Protein AF-A0A2V8Z8Z1-F1 (afdb_monomer)

Mean predicted aligned error: 10.75 Å

pLDDT: mean 76.63, std 22.22, range [25.36, 98.69]

Nearest PDB structures (foldseek):
  9azo-assembly2_C  TM=6.965E-01  e=1.828E-10  unclassified
  4nhe-assembly2_C  TM=6.626E-01  e=6.301E-11  Streptococcus pneumoniae TIGR4
  4iq0-assembly1_C  TM=6.859E-01  e=1.306E-10  Streptococcus pneumoniae
  7cgr-assembly1_A  TM=6.997E-01  e=1.039E-09  Azospirillum brasilense
  6njn-assembly1_A  TM=4.725E-01  e=3.851E-01  Rattus norvegicus

Secondary structure (DSSP, 8-state):
------TTS--------------PEEEEEEEESTTSHHHHHHHHHHHHHHHHHHHTTEEEEEEEEE-S-HHHHHHHHHHHHHHSSS--S-EE-HHHHHHHHHHHHHTTGGGEEEEEEE-S-HHHHHHHHHHHHHHHTTSSEEEEEPSPS-SSHHHHHHHHHH-TT--EEE--GGGG-HHHHHHHHHHHHTTEEEEEEEEEEE-SHHHHHHHHS-PPPPTTHHHHHHHHHHHHHHHHHH-GGGEEEEEEEEEEEEE----GGGTTTT-------SSS-----------SSS-PPEEEEEEEEEEEEGGGEEEEEEEEEESSS----HHHHHHHHHHHHTT--HHHHEEEPPPEEPTTS--EE--EEEEEEEEEEEETTEEEEEEEE---SSTTS-EEEEEETTEEEE-----S--SS-TTSHHHHHHHHHHHHHHHHHTSS--TTTBHHHHHHHHHHHHHHHHHHHHTS-TTTHHHHHHHHHHHS--

Structure (mmCIF, N/CA/C/O backbone):
data_AF-A0A2V8Z8Z1-F1
#
_entry.id   AF-A0A2V8Z8Z1-F1
#
loop_
_atom_site.group_PDB
_atom_site.id
_atom_site.type_symbol
_atom_site.label_atom_id
_atom_site.label_alt_id
_atom_site.label_comp_id
_atom_site.label_asym_id
_atom_site.label_entity_id
_atom_site.label_seq_id
_atom_site.pdbx_PDB_ins_code
_atom_site.Cartn_x
_atom_site.Cartn_y
_atom_site.Cartn_z
_atom_site.occupancy
_atom_site.B_iso_or_equiv
_atom_site.auth_seq_id
_atom_site.auth_comp_id
_atom_site.auth_asym_id
_atom_site.auth_atom_id
_atom_site.pdbx_PDB_model_num
ATOM 1 N N . MET A 1 1 ? -47.410 7.243 -4.996 1.00 36.12 1 MET A N 1
ATOM 2 C CA . MET A 1 1 ? -47.713 6.120 -5.907 1.00 36.12 1 MET A CA 1
ATOM 3 C C . MET A 1 1 ? -46.413 5.394 -6.164 1.00 36.12 1 MET A C 1
ATOM 5 O O . MET A 1 1 ? -45.462 6.012 -6.621 1.00 36.12 1 MET A O 1
ATOM 9 N N . HIS A 1 2 ? -46.361 4.146 -5.714 1.00 28.27 2 HIS A N 1
ATOM 10 C CA . HIS A 1 2 ? -45.191 3.283 -5.744 1.00 28.27 2 HIS A CA 1
ATOM 11 C C . HIS A 1 2 ? -44.839 2.864 -7.174 1.00 28.27 2 HIS A C 1
ATOM 13 O O . HIS A 1 2 ? -45.724 2.498 -7.940 1.00 28.27 2 HIS A O 1
ATOM 19 N N . SER A 1 3 ? -43.545 2.847 -7.483 1.00 28.98 3 SER A N 1
ATOM 20 C CA . SER A 1 3 ? -42.974 1.985 -8.515 1.00 28.98 3 SER A CA 1
ATOM 21 C C . SER A 1 3 ? -41.745 1.326 -7.908 1.00 28.98 3 SER A C 1
ATOM 23 O O . SER A 1 3 ? -40.703 1.954 -7.735 1.00 28.98 3 SER A O 1
ATOM 25 N N . CYS A 1 4 ? -41.935 0.077 -7.502 1.00 27.28 4 CYS A N 1
ATOM 26 C CA . CYS A 1 4 ? -40.935 -0.827 -6.967 1.00 27.28 4 CYS A CA 1
ATOM 27 C C . CYS A 1 4 ? -39.935 -1.207 -8.068 1.00 27.28 4 CYS A C 1
ATOM 29 O O . CYS A 1 4 ? -40.351 -1.728 -9.098 1.00 27.28 4 CYS A O 1
ATOM 31 N N . TYR A 1 5 ? -38.639 -1.010 -7.832 1.00 26.33 5 TYR A N 1
ATOM 32 C CA . TYR A 1 5 ? -37.604 -1.764 -8.540 1.00 26.33 5 TYR A CA 1
ATOM 33 C C . TYR A 1 5 ? -37.123 -2.876 -7.607 1.00 26.33 5 TYR A C 1
ATOM 35 O O . TYR A 1 5 ? -36.640 -2.616 -6.506 1.00 26.33 5 TYR A O 1
ATOM 43 N N . SER A 1 6 ? -37.373 -4.114 -8.030 1.00 26.05 6 SER A N 1
ATOM 44 C CA . SER A 1 6 ? -36.968 -5.351 -7.361 1.00 26.05 6 SER A CA 1
ATOM 45 C C . SER A 1 6 ? -35.505 -5.672 -7.711 1.00 26.05 6 SER A C 1
ATOM 47 O O . SER A 1 6 ? -35.147 -5.530 -8.879 1.00 26.05 6 SER A O 1
ATOM 49 N N . PRO A 1 7 ? -34.660 -6.150 -6.776 1.00 30.28 7 PRO A N 1
ATOM 50 C CA . PRO A 1 7 ? -33.254 -6.487 -7.044 1.00 30.28 7 PRO A CA 1
ATOM 51 C C . PRO A 1 7 ? -33.026 -7.828 -7.781 1.00 30.28 7 PRO A C 1
ATOM 53 O O . PRO A 1 7 ? -31.954 -8.412 -7.662 1.00 30.28 7 PRO A O 1
ATOM 56 N N . ALA A 1 8 ? -34.011 -8.355 -8.515 1.00 28.42 8 ALA A N 1
ATOM 57 C CA . ALA A 1 8 ? -33.984 -9.730 -9.033 1.00 28.42 8 ALA A CA 1
ATOM 58 C C . ALA A 1 8 ? -33.529 -9.893 -10.501 1.00 28.42 8 ALA A C 1
ATOM 60 O O . ALA A 1 8 ? -33.465 -11.021 -10.980 1.00 28.42 8 ALA A O 1
ATOM 61 N N . ASP A 1 9 ? -33.160 -8.821 -11.210 1.00 27.83 9 ASP A N 1
ATOM 62 C CA . ASP A 1 9 ? -32.893 -8.879 -12.662 1.00 27.83 9 ASP A CA 1
ATOM 63 C C . ASP A 1 9 ? -31.411 -9.039 -13.058 1.00 27.83 9 ASP A C 1
ATOM 65 O O . ASP A 1 9 ? -31.034 -8.784 -14.201 1.00 27.83 9 ASP A O 1
ATOM 69 N N . VAL A 1 10 ? -30.542 -9.502 -12.153 1.00 32.69 10 VAL A N 1
ATOM 70 C CA . VAL A 1 10 ? -29.138 -9.803 -12.494 1.00 32.69 10 VAL A CA 1
ATOM 71 C C . VAL A 1 10 ? -28.729 -11.170 -11.953 1.00 32.69 10 VAL A C 1
ATOM 73 O O . VAL A 1 10 ? -27.884 -11.266 -11.073 1.00 32.69 10 VAL A O 1
ATOM 76 N N . MET A 1 11 ? -29.311 -12.251 -12.482 1.00 26.80 11 MET A N 1
ATOM 77 C CA . MET A 1 11 ? -28.693 -13.579 -12.407 1.00 26.80 11 MET A CA 1
ATOM 78 C C . MET A 1 11 ? -29.051 -14.476 -13.600 1.00 26.80 11 MET A C 1
ATOM 80 O O . MET A 1 11 ? -30.209 -14.634 -13.962 1.00 26.80 11 MET A O 1
ATOM 84 N N . CYS A 1 12 ? -28.002 -15.132 -14.106 1.00 26.20 12 CYS A N 1
ATOM 85 C CA . CYS A 1 12 ? -27.968 -16.288 -15.008 1.00 26.20 12 CYS A CA 1
ATOM 86 C C . CYS A 1 12 ? -28.222 -16.068 -16.512 1.00 26.20 12 CYS A C 1
ATOM 88 O O . CYS A 1 12 ? -29.336 -16.170 -17.006 1.00 26.20 12 CYS A O 1
ATOM 90 N N . ASN A 1 13 ? -27.116 -15.977 -17.260 1.00 25.36 13 ASN A N 1
ATOM 91 C CA . ASN A 1 13 ? -26.971 -16.663 -18.548 1.00 25.36 13 ASN A CA 1
ATOM 92 C C . ASN A 1 13 ? -25.556 -17.269 -18.647 1.00 25.36 13 ASN A C 1
ATOM 94 O O . ASN A 1 13 ? -24.663 -16.732 -19.295 1.00 25.36 13 ASN A O 1
ATOM 98 N N . PHE A 1 14 ? -25.351 -18.403 -17.969 1.00 38.47 14 PHE A N 1
ATOM 99 C CA . PHE A 1 14 ? -24.276 -19.352 -18.269 1.00 38.47 14 PHE A CA 1
ATOM 100 C C . PHE A 1 14 ? -24.837 -20.410 -19.222 1.00 38.47 14 PHE A C 1
ATOM 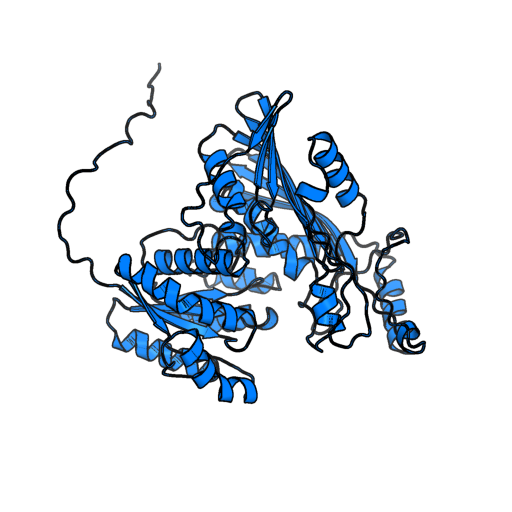102 O O . PHE A 1 14 ? -25.363 -21.418 -18.764 1.00 38.47 14 PHE A O 1
ATOM 109 N N . ALA A 1 15 ? -24.762 -20.176 -20.532 1.00 33.31 15 ALA A N 1
ATOM 110 C CA . ALA A 1 15 ? -24.847 -21.230 -21.549 1.00 33.31 15 ALA A CA 1
ATOM 111 C C . ALA A 1 15 ? -24.593 -20.655 -22.949 1.00 33.31 15 ALA A C 1
ATOM 113 O O . ALA A 1 15 ? -25.525 -20.252 -23.632 1.00 33.31 15 ALA A O 1
ATOM 114 N N . SER A 1 16 ? -23.318 -20.635 -23.344 1.00 29.80 16 SER A N 1
ATOM 115 C CA . SER A 1 16 ? -22.788 -20.937 -24.686 1.00 29.80 16 SER A CA 1
ATOM 116 C C . SER A 1 16 ? -21.466 -20.188 -24.839 1.00 29.80 16 SER A C 1
ATOM 118 O O . SER A 1 16 ? -21.467 -19.003 -25.157 1.00 29.80 16 SER A O 1
ATOM 120 N N . LEU A 1 17 ? -20.342 -20.861 -24.583 1.00 33.56 17 LEU A N 1
ATOM 121 C CA . LEU A 1 17 ? -19.024 -20.390 -25.013 1.00 33.56 17 LEU A CA 1
ATOM 122 C C . LEU A 1 17 ? -18.998 -20.421 -26.547 1.00 33.56 17 LEU A C 1
ATOM 124 O O . LEU A 1 17 ? -19.041 -21.517 -27.113 1.00 33.56 17 LEU A O 1
ATOM 128 N N . PRO A 1 18 ? -18.915 -19.280 -27.249 1.00 33.47 18 PRO A N 1
ATOM 129 C CA . PRO A 1 18 ? -18.488 -19.299 -28.630 1.00 33.47 18 PRO A CA 1
ATOM 130 C C . PRO A 1 18 ? -16.976 -19.524 -28.615 1.00 33.47 18 PRO A C 1
ATOM 132 O O . PRO A 1 18 ? -16.237 -18.804 -27.945 1.00 33.47 18 PRO A O 1
ATOM 135 N N . SER A 1 19 ? -16.509 -20.512 -29.374 1.00 39.84 19 SER A N 1
ATOM 136 C CA . SER A 1 19 ? -15.102 -20.680 -29.721 1.00 39.84 19 SER A CA 1
ATOM 137 C C . SER A 1 19 ? -14.636 -19.495 -30.578 1.00 39.84 19 SER A C 1
ATOM 139 O O . SER A 1 19 ? -14.546 -19.584 -31.802 1.00 39.84 19 SER A O 1
ATOM 141 N N . ALA A 1 20 ? -14.372 -18.359 -29.946 1.00 37.16 20 ALA A N 1
ATOM 142 C CA . ALA A 1 20 ? -13.498 -17.345 -30.495 1.00 37.16 20 ALA A CA 1
ATOM 143 C C . ALA A 1 20 ? -12.096 -17.685 -29.991 1.00 37.16 20 ALA A C 1
ATOM 145 O O . ALA A 1 20 ? -11.876 -17.775 -28.788 1.00 37.16 20 ALA A O 1
ATOM 146 N N . MET A 1 21 ? -11.148 -17.911 -30.900 1.00 39.12 21 MET A N 1
ATOM 147 C CA . MET A 1 21 ? -9.731 -17.802 -30.564 1.00 39.12 21 MET A CA 1
ATOM 148 C C . MET A 1 21 ? -9.513 -16.390 -30.008 1.00 39.12 21 MET A C 1
ATOM 150 O O . MET A 1 21 ? -9.368 -15.440 -30.779 1.00 39.12 21 MET A O 1
ATOM 154 N N . GLU A 1 22 ? -9.568 -16.235 -28.686 1.00 47.53 22 GLU A N 1
ATOM 155 C CA . GLU A 1 22 ? -9.224 -14.986 -28.020 1.00 47.53 22 GLU A CA 1
ATOM 156 C C . GLU A 1 22 ? -7.792 -14.643 -28.420 1.00 47.53 22 GLU A C 1
ATOM 158 O O . GLU A 1 22 ? -6.868 -15.450 -28.286 1.00 47.53 22 GLU A O 1
ATOM 163 N N . ALA A 1 23 ? -7.624 -13.473 -29.034 1.00 57.44 23 ALA A N 1
ATOM 164 C CA . ALA A 1 23 ? -6.332 -13.028 -29.509 1.00 57.44 23 ALA A CA 1
ATOM 165 C C . ALA A 1 23 ? -5.380 -12.942 -28.315 1.00 57.44 23 ALA A C 1
ATOM 167 O O . ALA A 1 23 ? -5.551 -12.098 -27.437 1.00 57.44 23 ALA A O 1
ATOM 168 N N . THR A 1 24 ? -4.381 -13.818 -28.311 1.00 61.12 24 THR A N 1
ATOM 169 C CA . THR A 1 24 ? -3.306 -13.840 -27.330 1.00 61.12 24 THR A CA 1
ATOM 170 C C . THR A 1 24 ? -2.751 -12.434 -27.105 1.00 61.12 24 THR A C 1
ATOM 172 O O . THR A 1 24 ? -2.321 -11.781 -28.061 1.00 61.12 24 THR A O 1
ATOM 175 N N . GLN A 1 25 ? -2.760 -11.964 -25.857 1.00 85.19 25 GLN A N 1
ATOM 176 C CA . GLN A 1 25 ? -2.193 -10.663 -25.506 1.00 85.19 25 GLN A CA 1
ATOM 177 C C . GLN A 1 25 ? -0.741 -10.828 -25.069 1.00 85.19 25 GLN A C 1
ATOM 179 O O . GLN A 1 25 ? -0.438 -11.664 -24.224 1.00 85.19 25 GLN A O 1
ATOM 184 N N . GLU A 1 26 ? 0.166 -10.032 -25.632 1.00 91.19 26 GLU A N 1
ATOM 185 C CA . GLU A 1 26 ? 1.586 -10.068 -25.276 1.00 91.19 26 GLU A CA 1
ATOM 186 C C . GLU A 1 26 ? 1.913 -8.873 -24.371 1.00 91.19 26 GLU A C 1
ATOM 188 O O . GLU A 1 26 ? 1.785 -7.714 -24.778 1.00 91.19 26 GLU A O 1
ATOM 193 N N . ILE A 1 27 ? 2.330 -9.160 -23.135 1.00 93.06 27 ILE A N 1
ATOM 194 C CA . ILE A 1 27 ? 2.717 -8.155 -22.142 1.00 93.06 27 ILE A CA 1
ATOM 195 C C . ILE A 1 27 ? 4.213 -8.289 -21.875 1.00 93.06 27 ILE A C 1
ATOM 197 O O . ILE A 1 27 ? 4.693 -9.318 -21.401 1.00 93.06 27 ILE A O 1
ATOM 201 N N . GLY A 1 28 ? 4.959 -7.239 -22.193 1.00 92.75 28 GLY A N 1
ATOM 202 C CA . GLY A 1 28 ? 6.368 -7.112 -21.863 1.00 92.75 28 GLY A CA 1
ATOM 203 C C . GLY A 1 28 ? 6.530 -6.582 -20.447 1.00 92.75 28 GLY A C 1
ATOM 204 O O . GLY A 1 28 ? 5.805 -5.679 -20.046 1.00 92.75 28 GLY A O 1
ATOM 205 N N . LEU A 1 29 ? 7.487 -7.116 -19.702 1.00 93.94 29 LEU A N 1
ATOM 206 C CA . LEU A 1 29 ? 7.836 -6.689 -18.355 1.00 93.94 29 LEU A CA 1
ATOM 207 C C . LEU A 1 29 ? 9.254 -6.116 -18.348 1.00 93.94 29 LEU A C 1
ATOM 209 O O . LEU A 1 29 ? 10.188 -6.758 -18.840 1.00 93.94 29 LEU A O 1
ATOM 213 N N . ILE A 1 30 ? 9.408 -4.935 -17.755 1.00 93.75 30 ILE A N 1
ATOM 214 C CA . ILE A 1 30 ? 10.696 -4.392 -17.315 1.00 93.75 30 ILE A CA 1
ATOM 215 C C . ILE A 1 30 ? 10.722 -4.432 -15.795 1.00 93.75 30 ILE A C 1
ATOM 217 O O . ILE A 1 30 ? 9.748 -4.020 -15.176 1.00 93.75 30 ILE A O 1
ATOM 221 N N . ILE A 1 31 ? 11.830 -4.873 -15.202 1.00 94.44 31 ILE A N 1
ATOM 222 C CA . ILE A 1 31 ? 12.059 -4.740 -13.757 1.00 94.44 31 ILE A CA 1
ATOM 223 C C . ILE A 1 31 ? 13.223 -3.773 -13.536 1.00 94.44 31 ILE A C 1
ATOM 225 O O . ILE A 1 31 ? 14.334 -4.012 -14.016 1.00 94.44 31 ILE A O 1
ATOM 229 N N . VAL A 1 32 ? 12.960 -2.684 -12.819 1.00 92.88 32 VAL A N 1
ATOM 230 C CA . VAL A 1 32 ? 13.930 -1.654 -12.427 1.00 92.88 32 VAL A CA 1
ATOM 231 C C . VAL A 1 32 ? 14.313 -1.868 -10.964 1.00 92.88 32 VAL A C 1
ATOM 233 O O . VAL A 1 32 ? 13.442 -2.098 -10.131 1.00 92.88 32 VAL A O 1
ATOM 236 N N . GLY A 1 33 ? 15.611 -1.836 -10.645 1.00 91.81 33 GLY A N 1
ATOM 237 C CA . GLY A 1 33 ? 16.110 -2.222 -9.317 1.00 91.81 33 GLY A CA 1
ATOM 238 C C . GLY A 1 33 ? 16.090 -3.737 -9.101 1.00 91.81 33 GLY A C 1
ATOM 239 O O . GLY A 1 33 ? 15.850 -4.220 -7.995 1.00 91.81 33 GLY A O 1
ATOM 240 N N . ALA A 1 34 ? 16.303 -4.503 -10.176 1.00 88.62 34 ALA A N 1
ATOM 241 C CA . ALA A 1 34 ? 16.131 -5.954 -10.197 1.00 88.62 34 ALA A CA 1
ATOM 242 C C . ALA A 1 34 ? 17.069 -6.721 -9.245 1.00 88.62 34 ALA A C 1
ATOM 244 O O . ALA A 1 34 ? 16.737 -7.837 -8.852 1.00 88.62 34 ALA A O 1
ATOM 245 N N . ALA A 1 35 ? 18.214 -6.144 -8.857 1.00 86.44 35 ALA A N 1
ATOM 246 C CA . ALA A 1 35 ? 19.121 -6.762 -7.887 1.00 86.44 35 ALA A CA 1
ATOM 247 C C . ALA A 1 35 ? 18.731 -6.484 -6.419 1.00 86.44 35 ALA A C 1
ATOM 249 O O . ALA A 1 35 ? 19.299 -7.078 -5.501 1.00 86.44 35 ALA A O 1
ATOM 250 N N . GLY A 1 36 ? 17.780 -5.575 -6.177 1.00 85.62 36 GLY A N 1
ATOM 251 C CA . GLY A 1 36 ? 17.240 -5.295 -4.848 1.00 85.62 36 GLY A CA 1
ATOM 252 C C . GLY A 1 36 ? 16.317 -6.406 -4.339 1.00 85.62 36 GLY A C 1
ATOM 253 O O . GLY A 1 36 ? 15.858 -7.246 -5.105 1.00 85.62 36 GLY A O 1
ATOM 254 N N . TYR A 1 37 ? 15.988 -6.389 -3.040 1.00 85.25 37 TYR A N 1
ATOM 255 C CA . TYR A 1 37 ? 15.139 -7.419 -2.409 1.00 85.25 37 TYR A CA 1
ATOM 256 C C . TYR A 1 37 ? 13.799 -7.609 -3.141 1.00 85.25 37 TYR A C 1
ATOM 258 O O . TYR A 1 37 ? 13.413 -8.732 -3.458 1.00 85.25 37 TYR A O 1
ATOM 266 N N . ARG A 1 38 ? 13.112 -6.503 -3.459 1.00 89.31 38 ARG A N 1
ATOM 267 C CA . ARG A 1 38 ? 11.821 -6.523 -4.162 1.00 89.31 38 ARG A CA 1
ATOM 268 C C . ARG A 1 38 ? 11.947 -6.907 -5.634 1.00 89.31 38 ARG A C 1
ATOM 270 O O . ARG A 1 38 ? 11.171 -7.731 -6.105 1.00 89.31 38 ARG A O 1
ATOM 277 N N . GLY A 1 39 ? 12.965 -6.403 -6.332 1.00 91.62 39 GLY A N 1
ATOM 278 C CA . GLY A 1 39 ? 13.269 -6.822 -7.702 1.00 91.62 39 GLY A CA 1
ATOM 279 C C . GLY A 1 39 ? 13.558 -8.324 -7.809 1.00 91.62 39 GLY A C 1
ATOM 280 O O . GLY A 1 39 ? 13.049 -8.988 -8.710 1.00 91.62 39 GLY A O 1
ATOM 281 N N . HIS A 1 40 ? 14.291 -8.872 -6.837 1.00 89.81 40 HIS A N 1
ATOM 282 C CA . HIS A 1 40 ? 14.560 -10.303 -6.715 1.00 89.81 40 HIS A CA 1
ATOM 283 C C . HIS A 1 40 ? 13.279 -11.103 -6.462 1.00 89.81 40 HIS A C 1
ATOM 285 O O . HIS A 1 40 ? 13.009 -12.057 -7.186 1.00 89.81 40 HIS A O 1
ATOM 291 N N . SER A 1 41 ? 12.443 -10.656 -5.515 1.00 90.62 41 SER A N 1
ATOM 292 C CA . SER A 1 41 ? 11.137 -11.279 -5.243 1.00 90.62 41 SER A CA 1
ATOM 293 C C . SER A 1 41 ? 10.264 -11.315 -6.506 1.00 90.62 41 SER A C 1
ATOM 295 O O . SER A 1 41 ? 9.637 -12.327 -6.802 1.00 90.62 41 SER A O 1
ATOM 297 N N . ALA A 1 42 ? 10.256 -10.233 -7.297 1.00 92.25 42 ALA A N 1
ATOM 298 C CA . ALA A 1 42 ? 9.517 -10.167 -8.558 1.00 92.25 42 ALA A CA 1
ATOM 299 C C . ALA A 1 42 ? 10.052 -11.142 -9.626 1.00 92.25 42 ALA A C 1
ATOM 301 O O . ALA A 1 42 ? 9.271 -11.690 -10.405 1.00 92.25 42 ALA A O 1
ATOM 302 N N . LEU A 1 43 ? 11.367 -11.387 -9.664 1.00 92.00 43 LEU A N 1
ATOM 303 C CA . LEU A 1 43 ? 11.970 -12.401 -10.535 1.00 92.00 43 LEU A CA 1
ATOM 304 C C . LEU A 1 43 ? 11.595 -13.825 -10.106 1.00 92.00 43 LEU A C 1
ATOM 306 O O . LEU A 1 43 ? 11.298 -14.647 -10.971 1.00 92.00 43 LEU A O 1
ATOM 310 N N . GLU A 1 44 ? 11.580 -14.102 -8.801 1.00 91.50 44 GLU A N 1
ATOM 311 C CA . GLU A 1 44 ? 11.232 -15.412 -8.230 1.00 91.50 44 GLU A CA 1
ATOM 312 C C . GLU A 1 44 ? 9.786 -15.824 -8.518 1.00 91.50 44 GLU A C 1
ATOM 314 O O . GLU A 1 44 ? 9.524 -16.977 -8.855 1.00 91.50 44 GLU A O 1
ATOM 319 N N . ILE A 1 45 ? 8.836 -14.888 -8.437 1.00 91.50 45 ILE A N 1
ATOM 320 C CA . ILE A 1 45 ? 7.416 -15.191 -8.676 1.00 91.50 45 ILE A CA 1
ATOM 321 C C . ILE A 1 45 ? 7.058 -15.309 -10.168 1.00 91.50 45 ILE A C 1
ATOM 323 O O . ILE A 1 45 ? 5.989 -15.817 -10.526 1.00 91.50 45 ILE A O 1
ATOM 327 N N . LEU A 1 46 ? 7.934 -14.838 -11.062 1.00 91.88 46 LEU A N 1
ATOM 328 C CA . LEU A 1 46 ? 7.644 -14.691 -12.488 1.00 91.88 46 LEU A CA 1
ATOM 329 C C . LEU A 1 46 ? 7.321 -16.013 -13.217 1.00 91.88 46 LEU A C 1
ATOM 331 O O . LEU A 1 46 ? 6.414 -15.996 -14.054 1.00 91.88 46 LEU A O 1
ATOM 335 N N . PRO A 1 47 ? 7.988 -17.158 -12.956 1.00 91.81 47 PRO A N 1
ATOM 336 C CA . PRO A 1 47 ? 7.645 -18.427 -13.600 1.00 91.81 47 PRO A CA 1
ATOM 337 C C . PRO A 1 47 ? 6.207 -18.872 -13.317 1.00 91.81 47 PRO A C 1
ATOM 339 O O . PRO A 1 47 ? 5.487 -19.238 -14.248 1.00 91.81 47 PRO A O 1
ATOM 342 N N . LYS A 1 48 ? 5.769 -18.783 -12.052 1.00 91.19 48 LYS A N 1
ATOM 343 C CA . LYS A 1 48 ? 4.393 -19.106 -11.649 1.00 91.19 48 LYS A CA 1
ATOM 344 C C . LYS A 1 48 ? 3.403 -18.147 -12.304 1.00 91.19 48 LYS A C 1
ATOM 346 O O . LYS A 1 48 ? 2.428 -18.592 -12.903 1.00 91.19 48 LYS A O 1
ATOM 351 N N . LEU A 1 49 ? 3.709 -16.847 -12.282 1.00 92.00 49 LEU A N 1
ATOM 352 C CA . LEU A 1 49 ? 2.848 -15.822 -12.872 1.00 92.00 49 LEU A CA 1
ATOM 353 C C . LEU A 1 49 ? 2.662 -16.072 -14.370 1.00 92.00 49 LEU A C 1
ATOM 355 O O . LEU A 1 49 ? 1.544 -16.093 -14.866 1.00 92.00 49 LEU A O 1
ATOM 359 N N . ARG A 1 50 ? 3.742 -16.370 -15.099 1.00 93.31 50 ARG A N 1
ATOM 360 C CA . ARG A 1 50 ? 3.669 -16.739 -16.520 1.00 93.31 50 ARG A CA 1
ATOM 361 C C . ARG A 1 50 ? 2.786 -17.956 -16.775 1.00 93.31 50 ARG A C 1
ATOM 363 O O . ARG A 1 50 ? 2.078 -17.968 -17.778 1.00 93.31 50 ARG A O 1
ATOM 370 N N . ALA A 1 51 ? 2.858 -18.979 -15.926 1.00 91.50 51 ALA A N 1
ATOM 371 C CA . ALA A 1 51 ? 2.060 -20.190 -16.088 1.00 91.50 51 ALA A CA 1
ATOM 372 C C . ALA A 1 51 ? 0.561 -19.906 -15.901 1.00 91.50 51 ALA A C 1
ATOM 374 O O . ALA A 1 51 ? -0.239 -20.289 -16.756 1.00 91.50 51 ALA A O 1
ATOM 375 N N . GLU A 1 52 ? 0.195 -19.184 -14.839 1.00 91.56 52 GLU A N 1
ATOM 376 C CA . GLU A 1 52 ? -1.198 -18.824 -14.552 1.00 91.56 52 GLU A CA 1
ATOM 377 C C . GLU A 1 52 ? -1.782 -17.862 -15.593 1.00 91.56 52 GLU A C 1
ATOM 379 O O . GLU A 1 52 ? -2.893 -18.070 -16.078 1.00 91.56 52 GLU A O 1
ATOM 384 N N . GLU A 1 53 ? -1.025 -16.844 -16.004 1.00 92.81 53 GLU A N 1
ATOM 385 C CA . GLU A 1 53 ? -1.490 -15.870 -16.997 1.00 92.81 53 GLU A CA 1
ATOM 386 C C . GLU A 1 53 ? -1.596 -16.482 -18.401 1.00 92.81 53 GLU A C 1
ATOM 388 O O . GLU A 1 53 ? -2.513 -16.159 -19.162 1.00 92.81 53 GLU A O 1
ATOM 393 N N . ARG A 1 54 ? -0.741 -17.459 -18.733 1.00 91.94 54 ARG A N 1
ATOM 394 C CA . ARG A 1 54 ? -0.847 -18.201 -19.996 1.00 91.94 54 ARG A CA 1
ATOM 395 C C . ARG A 1 54 ? -2.145 -18.997 -20.092 1.00 91.94 54 ARG A C 1
ATOM 397 O O . ARG A 1 54 ? -2.705 -19.085 -21.184 1.00 91.94 54 ARG A O 1
ATOM 404 N N . ALA A 1 55 ? -2.647 -19.534 -18.978 1.00 88.50 55 ALA A N 1
ATOM 405 C CA . ALA A 1 55 ? -3.946 -20.211 -18.942 1.00 88.50 55 ALA A CA 1
ATOM 406 C C . ALA A 1 55 ? -5.119 -19.264 -19.269 1.00 88.50 55 ALA A C 1
ATOM 408 O O . ALA A 1 55 ? -6.174 -19.726 -19.696 1.00 88.50 55 ALA A O 1
ATOM 409 N N . LYS A 1 56 ? -4.913 -17.947 -19.135 1.00 89.38 56 LYS A N 1
ATOM 410 C CA . LYS A 1 56 ? -5.870 -16.874 -19.456 1.00 89.38 56 LYS A CA 1
ATOM 411 C C . LYS A 1 56 ? -5.605 -16.219 -20.822 1.00 89.38 56 LYS A C 1
ATOM 413 O O . LYS A 1 56 ? -6.138 -15.154 -21.110 1.00 89.38 56 LYS A O 1
ATOM 418 N N . GLY A 1 57 ? -4.733 -16.803 -21.652 1.00 90.06 57 GLY A N 1
ATOM 419 C CA . GLY A 1 57 ? -4.381 -16.256 -22.969 1.00 90.06 57 GLY A CA 1
ATOM 420 C C . GLY A 1 57 ? -3.415 -15.061 -22.941 1.00 90.06 57 GLY A C 1
ATOM 421 O O . GLY A 1 57 ? -3.240 -14.392 -23.963 1.00 90.06 57 GLY A O 1
ATOM 422 N N . ILE A 1 58 ? -2.759 -14.793 -21.806 1.00 92.31 58 ILE A N 1
ATOM 423 C CA . ILE A 1 58 ? -1.789 -13.704 -21.643 1.00 92.31 58 ILE A CA 1
ATOM 424 C C . ILE A 1 58 ? -0.363 -14.264 -21.687 1.00 92.31 58 ILE A C 1
ATOM 426 O O . ILE A 1 58 ? 0.010 -15.169 -20.945 1.00 92.31 58 ILE A O 1
ATOM 430 N N . HIS A 1 59 ? 0.476 -13.698 -22.549 1.00 92.19 59 HIS A N 1
ATOM 431 C CA . HIS A 1 59 ? 1.883 -14.057 -22.678 1.00 92.19 59 HIS A CA 1
ATOM 432 C C . HIS A 1 59 ? 2.749 -12.982 -22.029 1.00 92.19 59 HIS A C 1
ATOM 434 O O . HIS A 1 59 ? 3.035 -11.948 -22.633 1.00 92.19 59 HIS A O 1
ATOM 440 N N . LEU A 1 60 ? 3.177 -13.248 -20.793 1.00 92.25 60 LEU A N 1
ATOM 441 C CA . LEU A 1 60 ? 4.056 -12.363 -20.036 1.00 92.25 60 LEU A CA 1
ATOM 442 C C . LEU A 1 60 ? 5.533 -12.649 -20.352 1.00 92.25 60 LEU A C 1
ATOM 444 O O . LEU A 1 60 ? 6.059 -13.725 -20.056 1.00 92.25 60 LEU A O 1
ATOM 448 N N . ARG A 1 61 ? 6.233 -11.669 -20.923 1.00 90.69 61 ARG A N 1
ATOM 449 C CA . ARG A 1 61 ? 7.636 -11.784 -21.337 1.00 90.69 61 ARG A CA 1
ATOM 450 C C . ARG A 1 61 ? 8.511 -10.815 -20.556 1.00 90.69 61 ARG A C 1
ATOM 452 O O . ARG A 1 61 ? 8.225 -9.629 -20.521 1.00 90.69 61 ARG A O 1
ATOM 459 N N . LEU A 1 62 ? 9.622 -11.295 -19.996 1.00 91.56 62 LEU A N 1
ATOM 460 C CA . LEU A 1 62 ? 10.649 -10.400 -19.453 1.00 91.56 62 LEU A CA 1
ATOM 461 C C . LEU A 1 62 ? 11.436 -9.802 -20.623 1.00 91.56 62 LEU A C 1
ATOM 463 O O . LEU A 1 62 ? 12.067 -10.543 -21.379 1.00 91.56 62 LEU A O 1
ATOM 467 N N . VAL A 1 63 ? 11.333 -8.488 -20.806 1.00 91.19 63 VAL A N 1
ATOM 468 C CA . VAL A 1 63 ? 11.914 -7.768 -21.949 1.00 91.19 63 VAL A CA 1
ATOM 469 C C . VAL A 1 63 ? 13.249 -7.142 -21.576 1.00 91.19 63 VAL A C 1
ATOM 471 O O . VAL A 1 63 ? 14.183 -7.198 -22.367 1.00 91.19 63 VAL A O 1
ATOM 474 N N . SER A 1 64 ? 13.355 -6.559 -20.384 1.00 91.88 64 SER A N 1
ATOM 475 C CA . SER A 1 64 ? 14.594 -5.931 -19.933 1.00 91.88 64 SER A CA 1
ATOM 476 C C . SER A 1 64 ? 14.682 -5.908 -18.414 1.00 91.88 64 SER A C 1
ATOM 478 O O . SER A 1 64 ? 13.668 -5.889 -17.717 1.00 91.88 64 SER A O 1
ATOM 480 N N . LEU A 1 65 ? 15.908 -5.844 -17.905 1.00 92.50 65 LEU A N 1
ATOM 481 C CA . LEU A 1 65 ? 16.198 -5.499 -16.517 1.00 92.50 65 LEU A CA 1
ATOM 482 C C . LEU A 1 65 ? 17.010 -4.207 -16.470 1.00 92.50 65 LEU A C 1
ATOM 484 O O . LEU A 1 65 ? 17.883 -3.995 -17.315 1.00 92.50 65 LEU A O 1
ATOM 488 N N . ALA A 1 66 ? 16.723 -3.361 -15.485 1.00 90.56 66 ALA A N 1
ATOM 489 C CA . ALA A 1 66 ? 17.455 -2.128 -15.241 1.00 90.56 66 ALA A CA 1
ATOM 490 C C . ALA A 1 66 ? 18.084 -2.135 -13.841 1.00 90.56 66 ALA A C 1
ATOM 492 O O . ALA A 1 66 ? 17.388 -2.324 -12.843 1.00 90.56 66 ALA A O 1
ATOM 493 N N . GLU A 1 67 ? 19.395 -1.907 -13.774 1.00 89.69 67 GLU A N 1
ATOM 494 C CA . GLU A 1 67 ? 20.171 -1.824 -12.536 1.00 89.69 67 GLU A CA 1
ATOM 495 C C . GLU A 1 67 ? 21.238 -0.723 -12.642 1.00 89.69 67 GLU A C 1
ATOM 497 O O . GLU A 1 67 ? 22.006 -0.647 -13.611 1.00 89.69 67 GLU A O 1
ATOM 502 N N . ALA A 1 68 ? 21.268 0.155 -11.638 1.00 84.06 68 ALA A N 1
ATOM 503 C CA . ALA A 1 68 ? 22.180 1.291 -11.590 1.00 84.06 68 ALA A CA 1
ATOM 504 C C . ALA A 1 68 ? 23.576 0.864 -11.122 1.00 84.06 68 ALA A C 1
ATOM 506 O O . ALA A 1 68 ? 24.580 1.346 -11.649 1.00 84.06 68 ALA A O 1
ATOM 507 N N . ASN A 1 69 ? 23.650 -0.059 -10.156 1.00 83.50 69 ASN A N 1
ATOM 508 C CA . ASN A 1 69 ? 24.919 -0.519 -9.610 1.00 83.50 69 ASN A CA 1
ATOM 509 C C . ASN A 1 69 ? 25.635 -1.457 -10.595 1.00 83.50 69 ASN A C 1
ATOM 511 O O . ASN A 1 69 ? 25.148 -2.544 -10.897 1.00 83.50 69 ASN A O 1
ATOM 515 N N . GLU A 1 70 ? 26.819 -1.062 -11.063 1.00 83.38 70 GLU A N 1
ATOM 516 C CA . GLU A 1 70 ? 27.578 -1.802 -12.081 1.00 83.38 70 GLU A CA 1
ATOM 517 C C . GLU A 1 70 ? 27.909 -3.246 -11.670 1.00 83.38 70 GLU A C 1
ATOM 519 O O . GLU A 1 70 ? 27.700 -4.171 -12.457 1.00 83.38 70 GLU A O 1
ATOM 524 N N . ASN A 1 71 ? 28.344 -3.457 -10.424 1.00 82.94 71 ASN A N 1
ATOM 525 C CA . ASN A 1 71 ? 28.672 -4.792 -9.913 1.00 82.94 71 ASN A CA 1
ATOM 526 C C . ASN A 1 71 ? 27.435 -5.698 -9.879 1.00 82.94 71 ASN A C 1
ATOM 528 O O . ASN A 1 71 ? 27.489 -6.857 -10.289 1.00 82.94 71 ASN A O 1
ATOM 532 N N . SER A 1 72 ? 26.309 -5.155 -9.415 1.00 84.19 72 SER A N 1
ATOM 533 C CA . SER A 1 72 ? 25.035 -5.875 -9.362 1.00 84.19 72 SER A CA 1
ATOM 534 C C . SER A 1 72 ? 24.532 -6.190 -10.772 1.00 84.19 72 SER A C 1
ATOM 536 O O . SER A 1 72 ? 24.127 -7.316 -11.052 1.00 84.19 72 SER A O 1
ATOM 538 N N . ARG A 1 73 ? 24.656 -5.231 -11.697 1.00 87.00 73 ARG A N 1
ATOM 539 C CA . ARG A 1 73 ? 24.280 -5.373 -13.107 1.00 87.00 73 ARG A CA 1
ATOM 540 C C . ARG A 1 73 ? 25.065 -6.476 -13.822 1.00 87.00 73 ARG A C 1
ATOM 542 O O . ARG A 1 73 ? 24.479 -7.180 -14.635 1.00 87.00 73 ARG A O 1
ATOM 549 N N . ALA A 1 74 ? 26.348 -6.667 -13.513 1.00 85.00 74 ALA A N 1
ATOM 550 C CA . ALA A 1 74 ? 27.166 -7.722 -14.120 1.00 85.00 74 ALA A CA 1
ATOM 551 C C . ALA A 1 74 ? 26.721 -9.144 -13.719 1.00 85.00 74 ALA A C 1
ATOM 553 O O . ALA A 1 74 ? 26.782 -10.063 -14.535 1.00 85.00 74 ALA A O 1
ATOM 554 N N . ALA A 1 75 ? 26.250 -9.331 -12.482 1.00 84.38 75 ALA A N 1
ATOM 555 C CA . ALA A 1 75 ? 25.765 -10.621 -11.980 1.00 84.38 75 ALA A CA 1
ATOM 556 C C . ALA A 1 75 ? 24.295 -10.903 -12.345 1.00 84.38 75 ALA A C 1
ATOM 558 O O . ALA A 1 75 ? 23.847 -12.050 -12.337 1.00 84.38 75 ALA A O 1
ATOM 559 N N . LEU A 1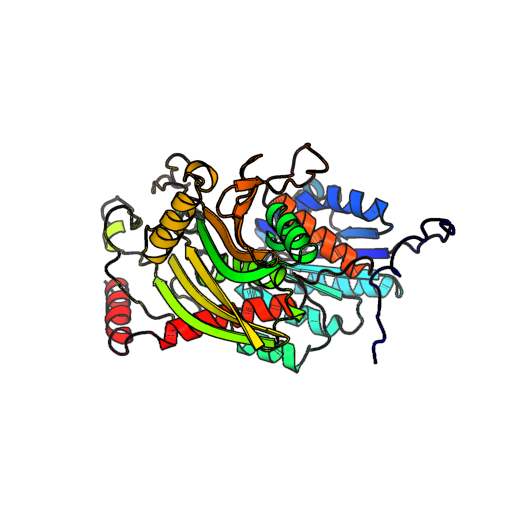 76 ? 23.535 -9.861 -12.671 1.00 86.69 76 LEU A N 1
ATOM 560 C CA . LEU A 1 76 ? 22.094 -9.936 -12.865 1.00 86.69 76 LEU A CA 1
ATOM 561 C C . LEU A 1 76 ? 21.630 -10.848 -14.025 1.00 86.69 76 LEU A C 1
ATOM 563 O O . LEU A 1 76 ? 20.618 -11.523 -13.840 1.00 86.69 76 LEU A O 1
ATOM 567 N N . PRO A 1 77 ? 22.316 -10.959 -15.187 1.00 87.25 77 PRO A N 1
ATOM 568 C CA . PRO A 1 77 ? 21.881 -11.856 -16.261 1.00 87.25 77 PRO A CA 1
ATOM 569 C C . PRO A 1 77 ? 21.801 -13.329 -15.837 1.00 87.25 77 PRO A C 1
ATOM 571 O O . PRO A 1 77 ? 20.827 -14.009 -16.162 1.00 87.25 77 PRO A O 1
ATOM 574 N N . SER A 1 78 ? 22.803 -13.825 -15.101 1.00 84.81 78 SER A N 1
ATOM 575 C CA . SER A 1 78 ? 22.832 -15.218 -14.637 1.00 84.81 78 SER A CA 1
ATOM 576 C C . SER A 1 78 ? 21.822 -15.457 -13.517 1.00 84.81 78 SER A C 1
ATOM 578 O O . SER A 1 78 ? 21.117 -16.465 -13.543 1.00 84.81 78 SER A O 1
ATOM 580 N N . GLN A 1 79 ? 21.689 -14.507 -12.587 1.00 86.00 79 GLN A N 1
ATOM 581 C CA . GLN A 1 79 ? 20.677 -14.553 -11.528 1.00 86.00 79 GLN A CA 1
ATOM 582 C C . GLN A 1 79 ? 19.261 -14.583 -12.111 1.00 86.00 79 GLN A C 1
ATOM 584 O O . GLN A 1 79 ? 18.471 -15.460 -11.779 1.00 86.00 79 GLN A O 1
ATOM 589 N N . ALA A 1 80 ? 18.948 -13.680 -13.040 1.00 86.56 80 ALA A N 1
ATOM 590 C CA . ALA A 1 80 ? 17.635 -13.626 -13.668 1.00 86.56 80 ALA A CA 1
ATOM 591 C C . ALA A 1 80 ? 17.314 -14.895 -14.464 1.00 86.56 80 ALA A C 1
ATOM 593 O O . ALA A 1 80 ? 16.188 -15.377 -14.397 1.00 86.56 80 ALA A O 1
ATOM 594 N N . ALA A 1 81 ? 18.288 -15.468 -15.182 1.00 86.62 81 ALA A N 1
ATOM 595 C CA . ALA A 1 81 ? 18.085 -16.729 -15.893 1.00 86.62 81 ALA A CA 1
ATOM 596 C C . ALA A 1 81 ? 17.726 -17.882 -14.940 1.00 86.62 81 ALA A C 1
ATOM 598 O O . ALA A 1 81 ? 16.850 -18.683 -15.267 1.00 86.62 81 ALA A O 1
ATOM 599 N N . ALA A 1 82 ? 18.368 -17.935 -13.768 1.00 86.50 82 ALA A N 1
ATOM 600 C CA . ALA A 1 82 ? 18.098 -18.941 -12.746 1.00 86.50 82 ALA A CA 1
ATOM 601 C C . ALA A 1 82 ? 16.713 -18.766 -12.099 1.00 86.50 82 ALA A C 1
ATOM 603 O O . ALA A 1 82 ? 15.989 -19.745 -11.950 1.00 86.50 82 ALA A O 1
ATOM 604 N N . LEU A 1 83 ? 16.332 -17.533 -11.754 1.00 86.62 83 LEU A N 1
ATOM 605 C CA . LEU A 1 83 ? 15.088 -17.246 -11.027 1.00 86.62 83 LEU A CA 1
ATOM 606 C C . LEU A 1 83 ? 13.861 -17.216 -11.946 1.00 86.62 83 LEU A C 1
ATOM 608 O O . LEU A 1 83 ? 12.859 -17.867 -11.679 1.00 86.62 83 LEU A O 1
ATOM 612 N N . ALA A 1 84 ? 13.945 -16.498 -13.069 1.00 84.44 84 ALA A N 1
ATOM 613 C CA . ALA A 1 84 ? 12.824 -16.321 -13.992 1.00 84.44 84 ALA A CA 1
ATOM 614 C C . ALA A 1 84 ? 12.637 -17.500 -14.966 1.00 84.44 84 ALA A C 1
ATOM 616 O O . ALA A 1 84 ? 11.729 -17.468 -15.806 1.00 84.44 84 ALA A O 1
ATOM 617 N N . GLY A 1 85 ? 13.519 -18.507 -14.918 1.00 80.81 85 GLY A N 1
ATOM 618 C CA . GLY A 1 85 ? 13.502 -19.679 -15.801 1.00 80.81 85 GLY A CA 1
ATOM 619 C C . GLY A 1 85 ? 13.773 -19.365 -17.278 1.00 80.81 85 GLY A C 1
ATOM 620 O O . GLY A 1 85 ? 13.504 -20.186 -18.153 1.00 80.81 85 GLY A O 1
ATOM 621 N N . SER A 1 86 ? 14.261 -18.161 -17.587 1.00 75.94 86 SER A N 1
ATOM 622 C CA . SER A 1 86 ? 14.577 -17.720 -18.947 1.00 75.94 86 SER A CA 1
ATOM 623 C C . SER A 1 86 ? 15.612 -16.596 -18.913 1.00 75.94 86 SER A C 1
ATOM 625 O O . SER A 1 86 ? 15.449 -15.686 -18.094 1.00 75.94 86 SER A O 1
ATOM 627 N N . PRO A 1 87 ? 16.612 -16.577 -19.811 1.00 74.81 87 PRO A N 1
ATOM 628 C CA . PRO A 1 87 ? 17.540 -15.456 -19.897 1.00 74.81 87 PRO A CA 1
ATOM 629 C C . PRO A 1 87 ? 16.796 -14.160 -20.245 1.00 74.81 87 PRO A C 1
ATOM 631 O O . PRO A 1 87 ? 15.895 -14.154 -21.089 1.00 74.81 87 PRO A O 1
ATOM 634 N N . CYS A 1 88 ? 17.178 -13.056 -19.600 1.00 77.69 88 CYS A N 1
ATOM 635 C CA . CYS A 1 88 ? 16.701 -11.732 -19.981 1.00 77.69 88 CYS A CA 1
ATOM 636 C C . CYS A 1 88 ? 17.515 -11.231 -21.185 1.00 77.69 88 CYS A C 1
ATOM 638 O O . CYS A 1 88 ? 18.745 -11.262 -21.120 1.00 77.69 88 CYS A O 1
ATOM 640 N N . PRO A 1 89 ? 16.873 -10.767 -22.271 1.00 68.94 89 PRO A N 1
ATOM 641 C CA . PRO A 1 89 ? 17.600 -10.363 -23.467 1.00 68.94 89 PRO A CA 1
ATOM 642 C C . PRO A 1 89 ? 18.403 -9.067 -23.286 1.00 68.94 89 PRO A C 1
ATOM 644 O O . PRO A 1 89 ? 19.392 -8.894 -23.992 1.00 68.94 89 PRO A O 1
ATOM 647 N N . VAL A 1 90 ? 18.024 -8.180 -22.354 1.00 78.88 90 VAL A N 1
ATOM 648 C CA . VAL A 1 90 ? 18.746 -6.925 -22.083 1.00 78.88 90 VAL A CA 1
ATOM 649 C C . VAL A 1 90 ? 18.861 -6.655 -20.585 1.00 78.88 90 VAL A C 1
ATOM 651 O O . VAL A 1 90 ? 17.886 -6.737 -19.836 1.00 78.88 90 VAL A O 1
ATOM 654 N N . VAL A 1 91 ? 20.073 -6.305 -20.155 1.00 82.75 91 VAL A N 1
ATOM 655 C CA . VAL A 1 91 ? 20.392 -5.875 -18.792 1.00 82.75 91 VAL A CA 1
ATOM 656 C C . VAL A 1 91 ? 21.247 -4.615 -18.888 1.00 82.75 91 VAL A C 1
ATOM 658 O O . VAL A 1 91 ? 22.338 -4.658 -19.450 1.00 82.75 91 VAL A O 1
ATOM 661 N N . GLY A 1 92 ? 20.744 -3.496 -18.368 1.00 86.00 92 GLY A N 1
ATOM 662 C CA . GLY A 1 92 ? 21.362 -2.179 -18.544 1.00 86.00 92 GLY A CA 1
ATOM 663 C C . GLY A 1 92 ? 20.999 -1.195 -17.436 1.00 86.00 92 GLY A C 1
ATOM 664 O O . GLY A 1 92 ? 20.461 -1.578 -16.399 1.00 86.00 92 GLY A O 1
ATOM 665 N N . MET A 1 93 ? 21.281 0.085 -17.648 1.00 84.69 93 MET A N 1
ATOM 666 C CA . MET A 1 93 ? 20.673 1.181 -16.886 1.00 84.69 93 MET A CA 1
ATOM 667 C C . MET A 1 93 ? 19.237 1.440 -17.358 1.00 84.69 93 MET A C 1
ATOM 669 O O . MET A 1 93 ? 18.842 1.022 -18.447 1.00 84.69 93 MET A O 1
ATOM 673 N N . LEU A 1 94 ? 18.448 2.194 -16.583 1.00 82.31 94 LEU A N 1
ATOM 674 C CA . LEU A 1 94 ? 17.080 2.556 -16.983 1.00 82.31 94 LEU A CA 1
ATOM 675 C C . LEU A 1 94 ? 17.038 3.287 -18.338 1.00 82.31 94 LEU A C 1
ATOM 677 O O . LEU A 1 94 ? 16.178 2.998 -19.170 1.00 82.31 94 LEU A O 1
ATOM 681 N N . SER A 1 95 ? 18.005 4.177 -18.585 1.00 80.44 95 SER A N 1
ATOM 682 C CA . SER A 1 95 ? 18.153 4.916 -19.847 1.00 80.44 95 SER A CA 1
ATOM 683 C C . SER A 1 95 ? 18.419 4.026 -21.064 1.00 80.44 95 SER A C 1
ATOM 685 O O . SER A 1 95 ? 18.217 4.471 -22.187 1.00 80.44 95 SER A O 1
ATOM 687 N N . GLU A 1 96 ? 18.860 2.785 -20.856 1.00 84.00 96 GLU A N 1
ATOM 688 C CA . GLU A 1 96 ? 19.112 1.791 -21.906 1.00 84.00 96 GLU A CA 1
ATOM 689 C C . GLU A 1 96 ? 17.935 0.811 -22.025 1.00 84.00 96 GLU A C 1
ATOM 691 O O . GLU A 1 96 ? 17.504 0.475 -23.128 1.00 84.00 96 GLU A O 1
ATOM 696 N N . ALA A 1 97 ? 17.364 0.403 -20.887 1.00 82.56 97 ALA A N 1
ATOM 697 C CA . ALA A 1 97 ? 16.248 -0.533 -20.817 1.00 82.56 97 ALA A CA 1
ATOM 698 C C . ALA A 1 97 ? 14.957 0.025 -21.441 1.00 82.56 97 ALA A C 1
ATOM 700 O O . ALA A 1 97 ? 14.256 -0.696 -22.155 1.00 82.56 97 ALA A O 1
ATOM 701 N N . ILE A 1 98 ? 14.639 1.307 -21.202 1.00 80.44 98 ILE A N 1
ATOM 702 C CA . ILE A 1 98 ? 13.414 1.922 -21.737 1.00 80.44 98 ILE A CA 1
ATOM 703 C C . ILE A 1 98 ? 13.423 1.971 -23.274 1.00 80.44 98 ILE A C 1
ATOM 705 O O . ILE A 1 98 ? 12.458 1.480 -23.861 1.00 80.44 98 ILE A O 1
ATOM 709 N N . PRO A 1 99 ? 14.462 2.487 -23.965 1.00 82.25 99 PRO A N 1
ATOM 710 C CA . PRO A 1 99 ? 14.498 2.488 -25.429 1.00 82.25 99 PRO A CA 1
ATOM 711 C C . PRO A 1 99 ? 14.315 1.104 -26.060 1.00 82.25 99 PRO A C 1
ATOM 713 O O . PRO A 1 99 ? 13.545 0.972 -27.009 1.00 82.25 99 PRO A O 1
ATOM 716 N N . VAL A 1 100 ? 14.952 0.065 -25.508 1.00 82.31 100 VAL A N 1
ATOM 717 C CA . VAL A 1 100 ? 14.785 -1.315 -25.994 1.00 82.31 100 VAL A CA 1
ATOM 718 C C . VAL A 1 100 ? 13.342 -1.781 -25.840 1.00 82.31 100 VAL A C 1
ATOM 720 O O . VAL A 1 100 ? 12.773 -2.375 -26.755 1.00 82.31 100 VAL A O 1
ATOM 723 N N . ALA A 1 101 ? 12.722 -1.506 -24.696 1.00 80.25 101 ALA A N 1
ATOM 724 C CA . ALA A 1 101 ? 11.343 -1.895 -24.461 1.00 80.25 101 ALA A CA 1
ATOM 725 C C . ALA A 1 101 ? 10.349 -1.125 -25.343 1.00 80.25 101 ALA A C 1
ATOM 727 O O . ALA A 1 101 ? 9.369 -1.702 -25.814 1.00 80.25 101 ALA A O 1
ATOM 728 N N . LEU A 1 102 ? 10.620 0.154 -25.618 1.00 80.94 102 LEU A N 1
ATOM 729 C CA . LEU A 1 102 ? 9.851 0.955 -26.570 1.00 80.94 102 LEU A CA 1
ATOM 730 C C . LEU A 1 102 ? 9.999 0.424 -28.001 1.00 80.94 102 LEU A C 1
ATOM 732 O O . LEU A 1 102 ? 9.005 0.363 -28.722 1.00 80.94 102 LEU A O 1
ATOM 736 N N . GLN A 1 103 ? 11.198 -0.010 -28.399 1.00 83.81 103 GLN A N 1
ATOM 737 C CA . GLN A 1 103 ? 11.416 -0.668 -29.688 1.00 83.81 103 GLN A CA 1
ATOM 738 C C . GLN A 1 103 ? 10.648 -1.993 -29.766 1.00 83.81 103 GLN A C 1
ATOM 740 O O . GLN A 1 103 ? 9.891 -2.212 -30.707 1.00 83.81 103 GLN A O 1
ATOM 745 N N . TRP A 1 104 ? 10.745 -2.833 -28.733 1.00 83.50 104 TRP A N 1
ATOM 746 C CA . TRP A 1 104 ? 9.987 -4.082 -28.641 1.00 83.50 104 TRP A CA 1
ATOM 747 C C . TRP A 1 104 ? 8.470 -3.857 -28.750 1.00 83.50 104 TRP A C 1
ATOM 749 O O . TRP A 1 104 ? 7.770 -4.629 -29.416 1.00 83.50 104 TRP A O 1
ATOM 759 N N . LEU A 1 105 ? 7.963 -2.792 -28.123 1.00 82.81 105 LEU A N 1
ATOM 760 C CA . LEU A 1 105 ? 6.563 -2.388 -28.210 1.00 82.81 105 LEU A CA 1
ATOM 761 C C . LEU A 1 105 ? 6.193 -1.941 -29.635 1.00 82.81 105 LEU A C 1
ATOM 763 O O . LEU A 1 105 ? 5.152 -2.350 -30.146 1.00 82.81 105 LEU A O 1
ATOM 767 N N . ALA A 1 106 ? 7.045 -1.143 -30.286 1.00 80.81 106 ALA A N 1
ATOM 768 C CA . ALA A 1 106 ? 6.833 -0.647 -31.646 1.00 80.81 106 ALA A CA 1
ATOM 769 C C . ALA A 1 106 ? 6.840 -1.771 -32.700 1.00 80.81 106 ALA A C 1
ATOM 771 O O . ALA A 1 106 ? 6.006 -1.765 -33.608 1.00 80.81 106 ALA A O 1
ATOM 772 N N . ASP A 1 107 ? 7.714 -2.767 -32.542 1.00 77.56 107 ASP A N 1
ATOM 773 C CA . ASP A 1 107 ? 7.859 -3.902 -33.464 1.00 77.56 107 ASP A CA 1
ATOM 774 C C . ASP A 1 107 ? 6.655 -4.867 -33.438 1.00 77.56 107 ASP A C 1
ATOM 776 O O . ASP A 1 107 ? 6.504 -5.719 -34.313 1.00 77.56 107 ASP A O 1
ATOM 780 N N . GLY A 1 108 ? 5.796 -4.780 -32.417 1.00 61.81 108 GLY A N 1
ATOM 781 C CA . GLY A 1 108 ? 4.778 -5.791 -32.112 1.00 61.81 108 GLY A CA 1
ATOM 782 C C . GLY A 1 108 ? 3.379 -5.603 -32.681 1.00 61.81 108 GLY A C 1
ATOM 783 O O . GLY A 1 108 ? 2.506 -6.413 -32.372 1.00 61.81 108 GLY A O 1
ATOM 784 N N . GLN A 1 109 ? 3.133 -4.556 -33.473 1.00 59.88 109 GLN A N 1
ATOM 785 C CA . GLN A 1 109 ? 1.778 -4.095 -33.822 1.00 59.88 109 GLN A CA 1
ATOM 786 C C . GLN A 1 109 ? 0.904 -3.784 -32.577 1.00 59.88 109 GLN A C 1
ATOM 788 O O . GLN A 1 109 ? 1.324 -3.927 -31.431 1.00 59.88 109 GLN A O 1
ATOM 793 N N . THR A 1 110 ? -0.330 -3.306 -32.779 1.00 59.75 110 THR A N 1
ATOM 794 C CA . THR A 1 110 ? -1.228 -2.697 -31.762 1.00 59.75 110 THR A CA 1
ATOM 795 C C . THR A 1 110 ? -1.633 -3.584 -30.572 1.00 59.75 110 THR A C 1
ATOM 797 O O . THR A 1 110 ? -2.420 -3.155 -29.729 1.00 59.75 110 THR A O 1
ATOM 800 N N . ARG A 1 111 ? -1.130 -4.820 -30.485 1.00 74.00 111 ARG A N 1
ATOM 801 C CA . ARG A 1 111 ? -1.524 -5.826 -29.487 1.00 74.00 111 ARG A CA 1
ATOM 802 C C . ARG A 1 111 ? -0.529 -6.000 -28.343 1.00 74.00 111 ARG A C 1
ATOM 804 O O . ARG A 1 111 ? -0.866 -6.676 -27.374 1.00 74.00 111 ARG A O 1
ATOM 811 N N . ARG A 1 112 ? 0.669 -5.411 -28.433 1.00 87.88 112 ARG A N 1
ATOM 812 C CA . ARG A 1 112 ? 1.637 -5.437 -27.332 1.00 87.88 112 ARG A CA 1
ATOM 813 C C . ARG A 1 112 ? 1.320 -4.378 -26.287 1.00 87.88 112 ARG A C 1
ATOM 815 O O . ARG A 1 112 ? 0.891 -3.265 -26.607 1.00 87.88 112 ARG A O 1
ATOM 822 N N . LYS A 1 113 ? 1.569 -4.735 -25.033 1.00 90.50 113 LYS A N 1
ATOM 823 C CA . LYS A 1 113 ? 1.569 -3.818 -23.893 1.00 90.50 113 LYS A CA 1
ATOM 824 C C . LYS A 1 113 ? 2.861 -3.992 -23.110 1.00 90.50 113 LYS A C 1
ATOM 826 O O . LYS A 1 113 ? 3.488 -5.045 -23.167 1.00 90.50 113 LYS A O 1
ATOM 831 N N . LEU A 1 114 ? 3.261 -2.958 -22.391 1.00 91.50 114 LEU A N 1
ATOM 832 C CA . LEU A 1 114 ? 4.473 -2.924 -21.591 1.00 91.50 114 LEU A CA 1
ATOM 833 C C . LEU A 1 114 ? 4.116 -2.549 -20.154 1.00 91.50 114 LEU A C 1
ATOM 835 O O . LEU A 1 114 ? 3.423 -1.562 -19.926 1.00 91.50 114 LEU A O 1
ATOM 839 N N . LEU A 1 115 ? 4.608 -3.322 -19.197 1.00 94.31 115 LEU A N 1
ATOM 840 C CA . LEU A 1 115 ? 4.535 -3.043 -17.773 1.00 94.31 115 LEU A CA 1
ATOM 841 C C . LEU A 1 115 ? 5.952 -2.772 -17.262 1.00 94.31 115 LEU A C 1
ATOM 843 O O . LEU A 1 115 ? 6.846 -3.606 -17.405 1.00 94.31 115 LEU A O 1
ATOM 847 N N . VAL A 1 116 ? 6.156 -1.600 -16.672 1.00 94.50 116 VAL A N 1
ATOM 848 C CA . VAL A 1 116 ? 7.390 -1.238 -15.973 1.00 94.50 116 VAL A CA 1
ATOM 849 C C . VAL A 1 116 ? 7.158 -1.446 -14.487 1.00 94.50 116 VAL A C 1
ATOM 851 O O . VAL A 1 116 ? 6.354 -0.729 -13.899 1.00 94.50 116 VAL A O 1
ATOM 854 N N . TYR A 1 117 ? 7.840 -2.424 -13.899 1.00 96.44 117 TYR A N 1
ATOM 855 C CA . TYR A 1 117 ? 7.881 -2.617 -12.458 1.00 96.44 117 TYR A CA 1
ATOM 856 C C . TYR A 1 117 ? 9.109 -1.927 -11.867 1.00 96.44 117 TYR A C 1
ATOM 858 O O . TYR A 1 117 ? 10.236 -2.217 -12.271 1.00 96.44 117 TYR A O 1
ATOM 866 N N . ASP A 1 118 ? 8.893 -1.020 -10.923 1.00 95.31 118 ASP A N 1
ATOM 867 C CA . ASP A 1 118 ? 9.937 -0.235 -10.278 1.00 95.31 118 ASP A CA 1
ATOM 868 C C . ASP A 1 118 ? 10.082 -0.627 -8.807 1.00 95.31 118 ASP A C 1
ATOM 870 O O . ASP A 1 118 ? 9.229 -0.319 -7.980 1.00 95.31 118 ASP A O 1
ATOM 874 N N . ALA A 1 119 ? 11.171 -1.330 -8.505 1.00 93.44 119 ALA A N 1
ATOM 875 C CA . ALA A 1 119 ? 11.545 -1.793 -7.173 1.00 93.44 119 ALA A CA 1
ATOM 876 C C . ALA A 1 119 ? 12.743 -1.012 -6.606 1.00 93.44 119 ALA A C 1
ATOM 878 O O . ALA A 1 119 ? 13.492 -1.528 -5.767 1.00 93.44 119 ALA A O 1
ATOM 879 N N . THR A 1 120 ? 12.992 0.196 -7.118 1.00 87.12 120 THR A N 1
ATOM 880 C CA . THR A 1 120 ? 14.087 1.049 -6.645 1.00 87.12 120 THR A CA 1
ATOM 881 C C . THR A 1 120 ? 13.750 1.713 -5.302 1.00 87.12 120 THR A C 1
ATOM 883 O O . THR A 1 120 ? 12.657 1.553 -4.770 1.00 87.12 120 THR A O 1
ATOM 886 N N . PRO A 1 121 ? 14.702 2.402 -4.653 1.00 79.94 121 PRO A N 1
ATOM 887 C CA . PRO A 1 121 ? 14.370 3.226 -3.496 1.00 79.94 121 PRO A CA 1
ATOM 888 C C . PRO A 1 121 ? 13.365 4.338 -3.834 1.00 79.94 121 PRO A C 1
ATOM 890 O O . PRO A 1 121 ? 13.445 4.953 -4.900 1.00 79.94 121 PRO A O 1
ATOM 893 N N . ALA A 1 122 ? 12.497 4.665 -2.873 1.00 79.62 122 ALA A N 1
ATOM 894 C CA . ALA A 1 122 ? 11.393 5.618 -3.028 1.00 79.62 122 ALA A CA 1
ATOM 895 C C . ALA A 1 122 ? 11.784 6.985 -3.621 1.00 79.62 122 ALA A C 1
ATOM 897 O O . ALA A 1 122 ? 11.012 7.574 -4.379 1.00 79.62 122 ALA A O 1
ATOM 898 N N . ALA A 1 123 ? 12.998 7.473 -3.340 1.00 75.81 123 ALA A N 1
ATOM 899 C CA . ALA A 1 123 ? 13.536 8.716 -3.899 1.00 75.81 123 ALA A CA 1
ATOM 900 C C . ALA A 1 123 ? 13.536 8.772 -5.437 1.00 75.81 123 ALA A C 1
ATOM 902 O O . ALA A 1 123 ? 13.539 9.860 -6.016 1.00 75.81 123 ALA A O 1
ATOM 903 N N . HIS A 1 124 ? 13.557 7.620 -6.108 1.00 82.69 124 HIS A N 1
ATOM 904 C CA . HIS A 1 124 ? 13.682 7.539 -7.559 1.00 82.69 124 HIS A CA 1
ATOM 905 C C . HIS A 1 124 ? 12.349 7.316 -8.281 1.00 82.69 124 HIS A C 1
ATOM 907 O O . HIS A 1 124 ? 12.246 7.653 -9.463 1.00 82.69 124 HIS A O 1
ATOM 913 N N . HIS A 1 125 ? 11.315 6.832 -7.583 1.00 87.75 125 HIS A N 1
ATOM 914 C CA . HIS A 1 125 ? 10.038 6.440 -8.189 1.00 87.75 125 HIS A CA 1
ATOM 915 C C . HIS A 1 125 ? 9.383 7.562 -8.991 1.00 87.75 125 HIS A C 1
ATOM 917 O O . HIS A 1 125 ? 9.033 7.356 -10.150 1.00 87.75 125 HIS A O 1
ATOM 923 N N . TYR A 1 126 ? 9.272 8.772 -8.430 1.00 88.69 126 TYR A N 1
ATOM 924 C CA . TYR A 1 126 ? 8.674 9.904 -9.146 1.00 88.69 126 TYR A CA 1
ATOM 925 C C . TYR A 1 126 ? 9.398 10.202 -10.466 1.00 88.69 126 TYR A C 1
ATOM 927 O O . TYR A 1 126 ? 8.758 10.381 -11.502 1.00 88.69 126 TYR A O 1
ATOM 935 N N . LEU A 1 127 ? 10.735 10.223 -10.454 1.00 87.62 127 LEU A N 1
ATOM 936 C CA . LEU A 1 127 ? 11.523 10.495 -11.655 1.00 87.62 127 LEU A CA 1
ATOM 937 C C . LEU A 1 127 ? 11.350 9.385 -12.693 1.00 87.62 127 LEU A C 1
ATOM 939 O O . LEU A 1 127 ? 11.143 9.681 -13.868 1.00 87.62 127 LEU A O 1
ATOM 943 N N . HIS A 1 128 ? 11.379 8.120 -12.275 1.00 89.69 128 HIS A N 1
ATOM 944 C CA . HIS A 1 128 ? 11.156 6.989 -13.172 1.00 89.69 128 HIS A CA 1
ATOM 945 C C . HIS A 1 128 ? 9.741 6.992 -13.751 1.00 89.69 128 HIS A C 1
ATOM 947 O O . HIS A 1 128 ? 9.582 6.886 -14.967 1.00 89.69 128 HIS A O 1
ATOM 953 N N . LEU A 1 129 ? 8.718 7.205 -12.922 1.00 91.31 129 LEU A N 1
ATOM 954 C CA . LEU A 1 129 ? 7.334 7.366 -13.357 1.00 91.31 129 LEU A CA 1
ATOM 955 C C . LEU A 1 129 ? 7.227 8.475 -14.414 1.00 91.31 129 LEU A C 1
ATOM 957 O O . LEU A 1 129 ? 6.625 8.272 -15.468 1.00 91.31 129 LEU A O 1
ATOM 961 N N . MET A 1 130 ? 7.893 9.610 -14.193 1.00 89.62 130 MET A N 1
ATOM 962 C CA . MET A 1 130 ? 7.948 10.721 -15.144 1.00 89.62 130 MET A CA 1
ATOM 963 C C . MET A 1 130 ? 8.633 10.378 -16.473 1.00 89.62 130 MET A C 1
ATOM 965 O O . MET A 1 130 ? 8.290 10.969 -17.497 1.00 89.62 130 MET A O 1
ATOM 969 N N . THR A 1 131 ? 9.549 9.404 -16.502 1.00 85.12 131 THR A N 1
ATOM 970 C CA . THR A 1 131 ? 10.102 8.889 -17.768 1.00 85.12 131 THR A CA 1
ATOM 971 C C . THR A 1 131 ? 9.124 8.000 -18.534 1.00 85.12 131 THR A C 1
ATOM 973 O O . THR A 1 131 ? 9.248 7.872 -19.747 1.00 85.12 131 THR A O 1
ATOM 976 N N . VAL A 1 132 ? 8.136 7.407 -17.857 1.00 84.62 132 VAL A N 1
ATOM 977 C CA . VAL A 1 132 ? 7.195 6.445 -18.447 1.00 84.62 132 VAL A CA 1
ATOM 978 C C . VAL A 1 132 ? 5.877 7.110 -18.855 1.00 84.62 132 VAL A C 1
ATOM 980 O O . VAL A 1 132 ? 5.385 6.871 -19.958 1.00 84.62 132 VAL A O 1
ATOM 983 N N . LEU A 1 133 ? 5.319 7.982 -18.010 1.00 85.25 133 LEU A N 1
ATOM 984 C CA . LEU A 1 133 ? 4.002 8.609 -18.193 1.00 85.25 133 LEU A CA 1
ATOM 985 C C . LEU A 1 133 ? 3.765 9.335 -19.532 1.00 85.25 133 LEU A C 1
ATOM 987 O O . LEU A 1 133 ? 2.648 9.244 -20.051 1.00 85.25 133 LEU A O 1
ATOM 991 N N . PRO A 1 134 ? 4.750 10.013 -20.156 1.00 83.25 134 PRO A N 1
ATOM 992 C CA . PRO A 1 134 ? 4.563 10.597 -21.487 1.00 83.25 134 PRO A CA 1
ATOM 993 C C . PRO A 1 134 ? 4.163 9.570 -22.557 1.00 83.25 134 PRO A C 1
ATOM 995 O O . PRO A 1 134 ? 3.516 9.917 -23.545 1.00 83.25 134 PRO A O 1
ATOM 998 N N . TYR A 1 135 ? 4.501 8.297 -22.347 1.00 77.06 135 TYR A N 1
ATOM 999 C CA . TYR A 1 135 ? 4.238 7.208 -23.282 1.00 77.06 135 TYR A CA 1
ATOM 1000 C C . TYR A 1 135 ? 2.984 6.384 -22.929 1.00 77.06 135 TYR A C 1
ATOM 1002 O O . TYR A 1 135 ? 2.510 5.606 -23.760 1.00 77.06 135 TYR A O 1
ATOM 1010 N N . THR A 1 136 ? 2.397 6.563 -21.739 1.00 69.62 136 THR A N 1
ATOM 1011 C CA . THR A 1 136 ? 1.231 5.777 -21.284 1.00 69.62 136 THR A CA 1
ATOM 1012 C C . THR A 1 136 ? -0.098 6.268 -21.868 1.00 69.62 136 THR A C 1
ATOM 1014 O O . THR A 1 136 ? -1.075 5.523 -21.879 1.00 69.62 136 THR A O 1
ATOM 1017 N N . ALA A 1 137 ? -0.137 7.471 -22.458 1.00 59.66 137 ALA A N 1
ATOM 1018 C CA . ALA A 1 137 ? -1.338 8.088 -23.040 1.00 59.66 137 ALA A CA 1
ATOM 1019 C C . ALA A 1 137 ? -2.007 7.273 -24.170 1.00 59.66 137 ALA A C 1
ATOM 1021 O O . ALA A 1 137 ? -3.130 7.575 -24.567 1.00 59.66 137 ALA A O 1
ATOM 1022 N N . ARG A 1 138 ? -1.332 6.240 -24.694 1.00 63.06 138 ARG A N 1
ATOM 1023 C CA . ARG A 1 138 ? -1.878 5.322 -25.705 1.00 63.06 138 ARG A CA 1
ATOM 1024 C C . ARG A 1 138 ? -2.406 4.000 -25.126 1.00 63.06 138 ARG A C 1
ATOM 1026 O O . ARG A 1 138 ? -2.781 3.129 -25.896 1.00 63.06 138 ARG A O 1
ATOM 1033 N N . GLY A 1 139 ? -2.413 3.815 -23.801 1.00 70.56 139 GLY A N 1
ATOM 1034 C CA . GLY A 1 139 ? -2.905 2.587 -23.153 1.00 70.56 139 GLY A CA 1
ATOM 1035 C C . GLY A 1 139 ? -2.040 1.342 -23.398 1.00 70.56 139 GLY A C 1
ATOM 1036 O O . GLY A 1 139 ? -2.490 0.216 -23.189 1.00 70.56 139 GLY A O 1
ATOM 1037 N N . HIS A 1 140 ? -0.805 1.541 -23.867 1.00 82.56 140 HIS A N 1
ATOM 1038 C CA . HIS A 1 140 ? 0.138 0.471 -24.198 1.00 82.56 140 HIS A CA 1
ATOM 1039 C C . HIS A 1 140 ? 1.282 0.342 -23.199 1.00 82.56 140 HIS A C 1
ATOM 1041 O O . HIS A 1 140 ? 2.004 -0.646 -23.246 1.00 82.56 140 HIS A O 1
ATOM 1047 N N . ILE A 1 141 ? 1.467 1.326 -22.320 1.00 88.31 141 ILE A N 1
ATOM 1048 C CA . ILE A 1 141 ? 2.524 1.315 -21.313 1.00 88.31 141 ILE A CA 1
ATOM 1049 C C . ILE A 1 141 ? 1.895 1.604 -19.962 1.00 88.31 141 ILE A C 1
ATOM 1051 O O . ILE A 1 141 ? 1.079 2.517 -19.842 1.00 88.31 141 ILE A O 1
ATOM 1055 N N . PHE A 1 142 ? 2.290 0.823 -18.971 1.00 92.12 142 PHE A N 1
ATOM 1056 C CA . PHE A 1 142 ? 1.845 0.905 -17.595 1.00 92.12 142 PHE A CA 1
ATOM 1057 C C . PHE A 1 142 ? 3.062 0.942 -16.676 1.00 92.12 142 PHE A C 1
ATOM 1059 O O . PHE A 1 142 ? 4.106 0.366 -16.987 1.00 92.12 142 PHE A O 1
ATOM 1066 N N . TYR A 1 143 ? 2.914 1.610 -15.540 1.00 94.62 143 TYR A N 1
ATOM 1067 C CA . TYR A 1 143 ? 3.931 1.687 -14.498 1.00 94.62 143 TYR A CA 1
ATOM 1068 C C . TYR A 1 143 ? 3.359 1.117 -13.203 1.00 94.62 143 TYR A C 1
ATOM 1070 O O . TYR A 1 143 ? 2.245 1.479 -12.834 1.00 94.62 143 TYR A O 1
ATOM 1078 N N . LEU A 1 144 ? 4.109 0.252 -12.530 1.00 97.06 144 LEU A N 1
ATOM 1079 C CA . LEU A 1 144 ? 3.839 -0.273 -11.195 1.00 97.06 144 LEU A CA 1
ATOM 1080 C C . LEU A 1 144 ? 5.089 -0.028 -10.349 1.00 97.06 144 LEU A C 1
ATOM 1082 O O . LEU A 1 144 ? 6.109 -0.652 -10.605 1.00 97.06 144 LEU A O 1
ATOM 1086 N N . GLY A 1 145 ? 5.032 0.867 -9.368 1.00 96.25 145 GLY A N 1
ATOM 1087 C CA . GLY A 1 145 ? 6.175 1.127 -8.484 1.00 96.25 145 GLY A CA 1
ATOM 1088 C C . GLY A 1 145 ? 5.927 0.669 -7.055 1.00 96.25 145 GLY A C 1
ATOM 1089 O O . GLY A 1 145 ? 4.780 0.606 -6.610 1.00 96.25 145 GLY A O 1
ATOM 1090 N N . GLU A 1 146 ? 7.002 0.358 -6.339 1.00 94.25 146 GLU A N 1
ATOM 1091 C CA . GLU A 1 146 ? 6.965 0.072 -4.907 1.00 94.25 146 GLU A CA 1
ATOM 1092 C C . GLU A 1 146 ? 6.558 1.320 -4.105 1.00 94.25 146 GLU A C 1
ATOM 1094 O O . GLU A 1 146 ? 6.654 2.458 -4.573 1.00 94.25 146 GLU A O 1
ATOM 1099 N N . LYS A 1 147 ? 6.037 1.129 -2.894 1.00 92.38 147 LYS A N 1
ATOM 1100 C CA . LYS A 1 147 ? 5.548 2.237 -2.068 1.00 92.38 147 LYS A CA 1
ATOM 1101 C C . LYS A 1 147 ? 6.677 2.895 -1.246 1.00 92.38 147 LYS A C 1
ATOM 1103 O O . LYS A 1 147 ? 7.480 2.195 -0.641 1.00 92.38 147 LYS A O 1
ATOM 1108 N N . PRO A 1 148 ? 6.669 4.226 -1.055 1.00 89.88 148 PRO A N 1
ATOM 1109 C CA . PRO A 1 148 ? 5.795 5.203 -1.695 1.00 89.88 148 PRO A CA 1
ATOM 1110 C C . PRO A 1 148 ? 6.296 5.612 -3.093 1.00 89.88 148 PRO A C 1
ATOM 1112 O O . PRO A 1 148 ? 7.495 5.679 -3.345 1.00 89.88 148 PRO A O 1
ATOM 1115 N N . LEU A 1 149 ? 5.368 5.962 -3.985 1.00 91.62 149 LEU A N 1
ATOM 1116 C CA . LEU A 1 149 ? 5.643 6.572 -5.292 1.00 91.62 149 LEU A CA 1
ATOM 1117 C C . LEU A 1 149 ? 6.004 8.056 -5.193 1.00 91.62 149 LEU A C 1
ATOM 1119 O O . LEU A 1 149 ? 6.746 8.575 -6.027 1.00 91.62 149 LEU A O 1
ATOM 1123 N N . PHE A 1 150 ? 5.431 8.740 -4.200 1.00 88.75 150 PHE A N 1
ATOM 1124 C CA . PHE A 1 150 ? 5.556 10.182 -4.020 1.00 88.75 150 PHE A CA 1
ATOM 1125 C C . PHE A 1 150 ? 5.987 10.505 -2.598 1.00 88.75 150 PHE A C 1
ATOM 1127 O O . PHE A 1 150 ? 5.430 9.985 -1.630 1.00 88.75 150 PHE A O 1
ATOM 1134 N N . THR A 1 151 ? 6.950 11.407 -2.486 1.00 81.31 151 THR A N 1
ATOM 1135 C CA . THR A 1 151 ? 7.494 11.889 -1.212 1.00 81.31 151 THR A CA 1
ATOM 1136 C C . THR A 1 151 ? 7.198 13.369 -0.980 1.00 81.31 151 THR A C 1
ATOM 1138 O O . THR A 1 151 ? 7.492 13.890 0.092 1.00 81.31 151 THR A O 1
ATOM 1141 N N . ASP A 1 152 ? 6.583 14.040 -1.960 1.00 81.25 152 ASP A N 1
ATOM 1142 C CA . ASP A 1 152 ? 6.257 15.463 -1.921 1.00 81.25 152 ASP A CA 1
ATOM 1143 C C . ASP A 1 152 ? 4.900 15.766 -2.585 1.00 81.25 152 ASP A C 1
ATOM 1145 O O . ASP A 1 152 ? 4.508 15.135 -3.570 1.00 81.25 152 ASP A O 1
ATOM 1149 N N . GLN A 1 153 ? 4.181 16.762 -2.055 1.00 85.44 153 GLN A N 1
ATOM 1150 C CA . GLN A 1 153 ? 2.849 17.135 -2.547 1.00 85.44 153 GLN A CA 1
ATOM 1151 C C . GLN A 1 153 ? 2.914 17.764 -3.947 1.00 85.44 153 GLN A C 1
ATOM 1153 O O . GLN A 1 153 ? 2.017 17.553 -4.762 1.00 85.44 153 GLN A O 1
ATOM 1158 N N . GLY A 1 154 ? 3.990 18.487 -4.265 1.00 89.25 154 GLY A N 1
ATOM 1159 C CA . GLY A 1 154 ? 4.209 19.070 -5.586 1.00 89.25 154 GLY A CA 1
ATOM 1160 C C . GLY A 1 154 ? 4.330 18.016 -6.689 1.00 89.25 154 GLY A C 1
ATOM 1161 O O . GLY A 1 154 ? 3.879 18.257 -7.809 1.00 89.25 154 GLY A O 1
ATOM 1162 N N . GLN A 1 155 ? 4.864 16.830 -6.375 1.00 90.81 155 GLN A N 1
ATOM 1163 C CA . GLN A 1 155 ? 4.906 15.694 -7.304 1.00 90.81 155 GLN A CA 1
ATOM 1164 C C . GLN A 1 155 ? 3.490 15.227 -7.666 1.00 90.81 155 GLN A C 1
ATOM 1166 O O . GLN A 1 155 ? 3.169 15.072 -8.844 1.00 90.81 155 GLN A O 1
ATOM 1171 N N . ILE A 1 156 ? 2.625 15.063 -6.662 1.00 94.44 156 ILE A N 1
ATOM 1172 C CA . ILE A 1 156 ? 1.226 14.658 -6.847 1.00 94.44 156 ILE A CA 1
ATOM 1173 C C . ILE A 1 156 ? 0.464 15.699 -7.668 1.00 94.44 156 ILE A C 1
ATOM 1175 O O . ILE A 1 156 ? -0.157 15.358 -8.676 1.00 94.44 156 ILE A O 1
ATOM 1179 N N . ASP A 1 157 ? 0.556 16.970 -7.275 1.00 94.62 157 ASP A N 1
ATOM 1180 C CA . ASP A 1 157 ? -0.094 18.083 -7.967 1.00 94.62 157 ASP A CA 1
ATOM 1181 C C . ASP A 1 157 ? 0.320 18.151 -9.443 1.00 94.62 157 ASP A C 1
ATOM 1183 O O . ASP A 1 157 ? -0.498 18.433 -10.322 1.00 94.62 157 ASP A O 1
ATOM 1187 N N . PHE A 1 158 ? 1.596 17.890 -9.734 1.00 94.81 158 PHE A N 1
ATOM 1188 C CA . PHE A 1 158 ? 2.108 17.867 -11.096 1.00 94.81 158 PHE A CA 1
ATOM 1189 C C . PHE A 1 158 ? 1.519 16.709 -11.912 1.00 94.81 158 PHE A C 1
ATOM 1191 O O . PHE A 1 158 ? 1.099 16.933 -13.053 1.00 94.81 158 PHE A O 1
ATOM 1198 N N . ILE A 1 159 ? 1.442 15.503 -11.338 1.00 94.12 159 ILE A N 1
ATOM 1199 C CA . ILE A 1 159 ? 0.822 14.338 -11.982 1.00 94.12 159 ILE A CA 1
ATOM 1200 C C . ILE A 1 159 ? -0.656 14.588 -12.270 1.00 94.12 159 ILE A C 1
ATOM 1202 O O . ILE A 1 159 ? -1.098 14.382 -13.395 1.00 94.12 159 ILE A O 1
ATOM 1206 N N . GLU A 1 160 ? -1.422 15.090 -11.306 1.00 93.19 160 GLU A N 1
ATOM 1207 C CA . GLU A 1 160 ? -2.854 15.330 -11.504 1.00 93.19 160 GLU A CA 1
ATOM 1208 C C . GLU A 1 160 ? -3.139 16.404 -12.553 1.00 93.19 160 GLU A C 1
ATOM 1210 O O . GLU A 1 160 ? -4.114 16.296 -13.294 1.00 93.19 160 GLU A O 1
ATOM 1215 N N . ARG A 1 161 ? -2.284 17.427 -12.659 1.00 93.81 161 ARG A N 1
ATOM 1216 C CA . ARG A 1 161 ? -2.449 18.497 -13.654 1.00 93.81 161 ARG A CA 1
ATOM 1217 C C . ARG A 1 161 ? -2.041 18.066 -15.060 1.00 93.81 161 ARG A C 1
ATOM 1219 O O . ARG A 1 161 ? -2.730 18.406 -16.017 1.00 93.81 161 ARG A O 1
ATOM 1226 N N . ASN A 1 162 ? -0.924 17.351 -15.197 1.00 92.25 162 ASN A N 1
ATOM 1227 C CA . ASN A 1 162 ? -0.312 17.071 -16.504 1.00 92.25 162 ASN A CA 1
ATOM 1228 C C . ASN A 1 162 ? -0.601 15.658 -17.023 1.00 92.25 162 ASN A C 1
ATOM 1230 O O . ASN A 1 162 ? -0.521 15.419 -18.228 1.00 92.25 162 ASN A O 1
ATOM 1234 N N . PHE A 1 163 ? -0.954 14.731 -16.130 1.00 90.44 163 PHE A N 1
ATOM 1235 C CA . PHE A 1 163 ? -1.130 13.311 -16.425 1.00 90.44 163 PHE A CA 1
ATOM 1236 C C . PHE A 1 163 ? -2.457 12.739 -15.878 1.00 90.44 163 PHE A C 1
ATOM 1238 O O . PHE A 1 163 ? -2.547 11.567 -15.511 1.00 90.44 163 PHE A O 1
ATOM 1245 N N . ALA A 1 164 ? -3.521 13.552 -15.858 1.00 84.44 164 ALA A N 1
ATOM 1246 C CA . ALA A 1 164 ? -4.833 13.198 -15.296 1.00 84.44 164 ALA A CA 1
ATOM 1247 C C . ALA A 1 164 ? -5.502 11.950 -15.909 1.00 84.44 164 ALA A C 1
ATOM 1249 O O . ALA A 1 164 ? -6.412 11.380 -15.313 1.00 84.44 164 ALA A O 1
ATOM 1250 N N . ARG A 1 165 ? -5.114 11.558 -17.130 1.00 84.06 165 ARG A N 1
ATOM 1251 C CA . ARG A 1 165 ? -5.728 10.445 -17.878 1.00 84.06 165 ARG A CA 1
ATOM 1252 C C . ARG A 1 165 ? -4.845 9.201 -17.929 1.00 84.06 165 ARG A C 1
ATOM 1254 O O . ARG A 1 165 ? -5.226 8.216 -18.554 1.00 84.06 165 ARG A O 1
ATOM 1261 N N . GLN A 1 166 ? -3.664 9.254 -17.324 1.00 87.44 166 GLN A N 1
ATOM 1262 C CA . GLN A 1 166 ? -2.708 8.163 -17.350 1.00 87.44 166 GLN A CA 1
ATOM 1263 C C . GLN A 1 166 ? -2.977 7.177 -16.210 1.00 87.44 166 GLN A C 1
ATOM 1265 O O . GLN A 1 166 ? -3.274 7.552 -15.073 1.00 87.44 166 GLN A O 1
ATOM 1270 N N . THR A 1 167 ? -2.820 5.893 -16.520 1.00 89.75 167 THR A N 1
ATOM 1271 C CA . THR A 1 167 ? -2.926 4.813 -15.541 1.00 89.75 167 THR A CA 1
ATOM 1272 C C . THR A 1 167 ? -1.538 4.391 -15.074 1.00 89.75 167 THR A C 1
ATOM 1274 O O . THR A 1 167 ? -0.685 4.024 -15.882 1.00 89.75 167 THR A O 1
ATOM 1277 N N . PHE A 1 168 ? -1.328 4.424 -13.765 1.00 94.88 168 PHE A N 1
ATOM 1278 C CA . PHE A 1 168 ? -0.187 3.828 -13.082 1.00 94.88 168 PHE A CA 1
ATOM 1279 C C . PHE A 1 168 ? -0.667 3.145 -11.802 1.00 94.88 168 PHE A C 1
ATOM 1281 O O . PHE A 1 168 ? -1.810 3.328 -11.374 1.00 94.88 168 PHE A O 1
ATOM 1288 N N . PHE A 1 169 ? 0.208 2.344 -11.212 1.00 96.88 169 PHE A N 1
ATOM 1289 C CA . PHE A 1 169 ? -0.078 1.522 -10.054 1.00 96.88 169 PHE A CA 1
ATOM 1290 C C . PHE A 1 169 ? 0.990 1.702 -8.978 1.00 96.88 169 PHE A C 1
ATOM 1292 O O . PHE A 1 169 ? 2.161 1.944 -9.279 1.00 96.88 169 PHE A O 1
ATOM 1299 N N . CYS A 1 170 ? 0.576 1.543 -7.728 1.00 97.56 170 CYS A N 1
ATOM 1300 C CA . CYS A 1 170 ? 1.448 1.442 -6.567 1.00 97.56 170 CYS A CA 1
ATOM 1301 C C . CYS A 1 170 ? 1.328 0.035 -5.979 1.00 97.56 170 CYS A C 1
ATOM 1303 O O . CYS A 1 170 ? 0.221 -0.478 -5.816 1.00 97.56 170 CYS A O 1
ATOM 1305 N N . GLU A 1 171 ? 2.449 -0.590 -5.641 1.00 95.81 171 GLU A N 1
ATOM 1306 C CA . GLU A 1 171 ? 2.485 -1.896 -4.990 1.00 95.81 171 GLU A CA 1
ATOM 1307 C C . GLU A 1 171 ? 1.964 -1.787 -3.545 1.00 95.81 171 GLU A C 1
ATOM 1309 O O . GLU A 1 171 ? 2.707 -1.527 -2.600 1.00 95.81 171 GLU A O 1
ATOM 1314 N N . LEU A 1 172 ? 0.657 -1.987 -3.370 1.00 95.19 172 LEU A N 1
ATOM 1315 C CA . LEU A 1 172 ? -0.020 -1.988 -2.070 1.00 95.19 172 LEU A CA 1
ATOM 1316 C C . LEU A 1 172 ? -0.483 -3.414 -1.744 1.00 95.19 172 LEU A C 1
ATOM 1318 O O . LEU A 1 172 ? -1.668 -3.738 -1.842 1.00 95.19 172 LEU A O 1
ATOM 1322 N N . ILE A 1 173 ? 0.477 -4.282 -1.405 1.00 92.12 173 ILE A N 1
ATOM 1323 C CA . ILE A 1 173 ? 0.285 -5.739 -1.256 1.00 92.12 173 ILE A CA 1
ATOM 1324 C C . ILE A 1 173 ? -0.827 -6.134 -0.274 1.00 92.12 173 ILE A C 1
ATOM 1326 O O . ILE A 1 173 ? -1.487 -7.153 -0.449 1.00 92.12 173 ILE A O 1
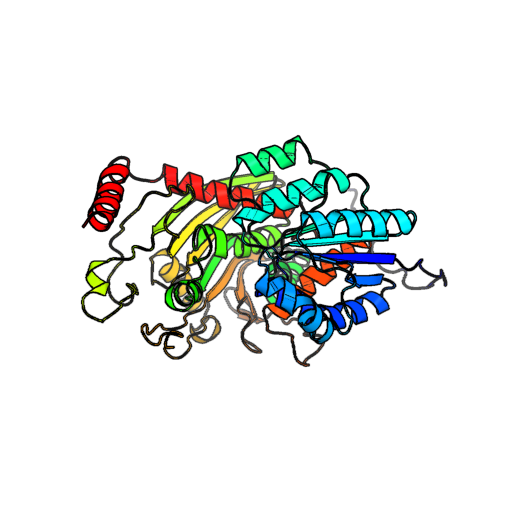ATOM 1330 N N . GLU A 1 174 ? -1.103 -5.309 0.732 1.00 92.75 174 GLU A N 1
ATOM 1331 C CA . GLU A 1 174 ? -2.147 -5.547 1.726 1.00 92.75 174 GLU A CA 1
ATOM 1332 C C . GLU A 1 174 ? -3.551 -5.578 1.123 1.00 92.75 174 GLU A C 1
ATOM 1334 O O . GLU A 1 174 ? -4.433 -6.225 1.681 1.00 92.75 174 GLU A O 1
ATOM 1339 N N . THR A 1 175 ? -3.753 -4.935 -0.029 1.00 93.12 175 THR A N 1
ATOM 1340 C CA . THR A 1 175 ? -5.031 -4.955 -0.757 1.00 93.12 175 THR A CA 1
ATOM 1341 C C . THR A 1 175 ? -5.295 -6.276 -1.485 1.00 93.12 175 THR A C 1
ATOM 1343 O O . THR A 1 175 ? -6.379 -6.485 -2.025 1.00 93.12 175 THR A O 1
ATOM 1346 N N . GLU A 1 176 ? -4.337 -7.201 -1.479 1.00 90.88 176 GLU A N 1
ATOM 1347 C CA . GLU A 1 176 ? -4.522 -8.571 -1.962 1.00 90.88 176 GLU A CA 1
ATOM 1348 C C . GLU A 1 176 ? -4.298 -9.612 -0.852 1.00 90.88 176 GLU A C 1
ATOM 1350 O O . GLU A 1 176 ? -4.380 -10.818 -1.097 1.00 90.88 176 GLU A O 1
ATOM 1355 N N . ASN A 1 177 ? -4.108 -9.162 0.393 1.00 89.81 177 ASN A N 1
ATOM 1356 C CA . ASN A 1 177 ? -4.049 -10.048 1.545 1.00 89.81 177 ASN A CA 1
ATOM 1357 C C . ASN A 1 177 ? -5.377 -10.830 1.691 1.00 89.81 177 ASN A C 1
ATOM 1359 O O . ASN A 1 177 ? -6.450 -10.228 1.575 1.00 89.81 177 ASN A O 1
ATOM 1363 N N . PRO A 1 178 ? -5.356 -12.148 1.970 1.00 87.19 178 PRO A N 1
ATOM 1364 C CA . PRO A 1 178 ? -6.574 -12.951 2.111 1.00 87.19 178 PRO A CA 1
ATOM 1365 C C . PRO A 1 178 ? -7.575 -12.407 3.140 1.00 87.19 178 PRO A C 1
ATOM 1367 O O . PRO A 1 178 ? -8.763 -12.323 2.833 1.00 87.19 178 PRO A O 1
ATOM 1370 N N . ALA A 1 179 ? -7.104 -11.952 4.307 1.00 90.44 179 ALA A N 1
ATOM 1371 C CA . ALA A 1 179 ? -7.973 -11.387 5.337 1.00 90.44 179 ALA A CA 1
ATOM 1372 C C . ALA A 1 179 ? -8.594 -10.053 4.890 1.00 90.44 179 ALA A C 1
ATOM 1374 O O . ALA A 1 179 ? -9.770 -9.800 5.150 1.00 90.44 179 ALA A O 1
ATOM 1375 N N . PHE A 1 180 ? -7.851 -9.220 4.152 1.00 93.69 180 PHE A N 1
ATOM 1376 C CA . PHE A 1 180 ? -8.431 -8.028 3.528 1.00 93.69 180 PHE A CA 1
ATOM 1377 C C . PHE A 1 180 ? -9.512 -8.392 2.507 1.00 93.69 180 PHE A C 1
ATOM 1379 O O . PHE A 1 180 ? -10.603 -7.831 2.560 1.00 93.69 180 PHE A O 1
ATOM 1386 N N . ARG A 1 181 ? -9.237 -9.333 1.594 1.00 91.19 181 ARG A N 1
ATOM 1387 C CA . ARG A 1 181 ? -10.191 -9.726 0.545 1.00 91.19 181 ARG A CA 1
ATOM 1388 C C . ARG A 1 181 ? -11.477 -10.297 1.138 1.00 91.19 181 ARG A C 1
ATOM 1390 O O . ARG A 1 181 ? -12.552 -9.874 0.731 1.00 91.19 181 ARG A O 1
ATOM 1397 N N . ALA A 1 182 ? -11.361 -11.165 2.142 1.00 90.12 182 ALA A N 1
ATOM 1398 C CA . ALA A 1 182 ? -12.502 -11.740 2.849 1.00 90.12 182 ALA A CA 1
ATOM 1399 C C . ALA A 1 182 ? -13.335 -10.671 3.572 1.00 90.12 182 ALA A C 1
ATOM 1401 O O . ALA A 1 182 ? -14.56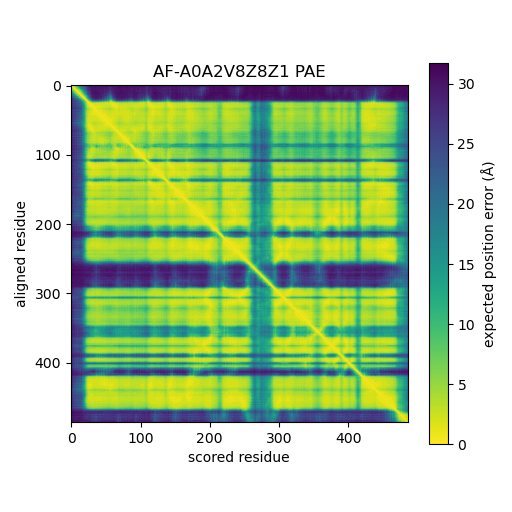0 -10.657 3.471 1.00 90.12 182 ALA A O 1
ATOM 1402 N N . ALA A 1 183 ? -12.678 -9.739 4.269 1.00 93.25 183 ALA A N 1
ATOM 1403 C CA . ALA A 1 183 ? -13.369 -8.637 4.924 1.00 93.25 183 ALA A CA 1
ATOM 1404 C C . ALA A 1 183 ? -14.033 -7.694 3.911 1.00 93.25 183 ALA A C 1
ATOM 1406 O O . ALA A 1 183 ? -15.177 -7.304 4.108 1.00 93.25 183 ALA A O 1
ATOM 1407 N N . SER A 1 184 ? -13.351 -7.351 2.817 1.00 93.69 184 SER A N 1
ATOM 1408 C CA . SER A 1 184 ? -13.902 -6.506 1.755 1.00 93.69 184 SER A CA 1
ATOM 1409 C C . SER A 1 184 ? -15.129 -7.155 1.107 1.00 93.69 184 SER A C 1
ATOM 1411 O O . SER A 1 184 ? -16.159 -6.501 0.976 1.00 93.69 184 SER A O 1
ATOM 1413 N N . GLU A 1 185 ? -15.069 -8.447 0.781 1.00 91.56 185 GLU A N 1
ATOM 1414 C CA . GLU A 1 185 ? -16.203 -9.199 0.232 1.00 91.56 185 GLU A CA 1
ATOM 1415 C C . GLU A 1 185 ? -17.386 -9.262 1.207 1.00 91.56 185 GLU A C 1
ATOM 1417 O O . GLU A 1 185 ? -18.528 -9.012 0.818 1.00 91.56 185 GLU A O 1
ATOM 1422 N N . PHE A 1 186 ? -17.122 -9.526 2.488 1.00 91.25 186 PHE A N 1
ATOM 1423 C CA . PHE A 1 186 ? -18.149 -9.510 3.528 1.00 91.25 186 PHE A CA 1
ATOM 1424 C C . PHE A 1 186 ? -18.822 -8.135 3.647 1.00 91.25 186 PHE A C 1
ATOM 1426 O O . PHE A 1 186 ? -20.043 -8.037 3.585 1.00 91.25 186 PHE A O 1
ATOM 1433 N N . LEU A 1 187 ? -18.037 -7.060 3.762 1.00 91.94 187 LEU A N 1
ATOM 1434 C CA . LEU A 1 187 ? -18.566 -5.701 3.905 1.00 91.94 187 LEU A CA 1
ATOM 1435 C C . LEU A 1 187 ? -19.345 -5.231 2.668 1.00 91.94 187 LEU A C 1
ATOM 1437 O O . LEU A 1 187 ? -20.247 -4.412 2.801 1.00 91.94 187 LEU A O 1
ATOM 1441 N N . LEU A 1 188 ? -19.008 -5.738 1.478 1.00 89.94 188 LEU A N 1
ATOM 1442 C CA . LEU A 1 188 ? -19.724 -5.440 0.235 1.00 89.94 188 LEU A CA 1
ATOM 1443 C C . LEU A 1 188 ? -21.017 -6.252 0.068 1.00 89.94 188 LEU A C 1
ATOM 1445 O O . LEU A 1 188 ? -21.944 -5.779 -0.588 1.00 89.94 188 LEU A O 1
ATOM 1449 N N . SER A 1 189 ? -21.065 -7.476 0.598 1.00 89.88 189 SER A N 1
ATOM 1450 C CA . SER A 1 189 ? -22.216 -8.382 0.455 1.00 89.88 189 SER A CA 1
ATOM 1451 C C . SER A 1 189 ? -23.275 -8.199 1.542 1.00 89.88 189 SER A C 1
ATOM 1453 O O . SER A 1 189 ? -24.438 -8.546 1.332 1.00 89.88 189 SER A O 1
ATOM 1455 N N . GLU A 1 190 ? -22.897 -7.618 2.675 1.00 91.00 190 GLU A N 1
ATOM 1456 C CA . GLU A 1 190 ? -23.772 -7.389 3.818 1.00 91.00 190 GLU A CA 1
ATOM 1457 C C . GLU A 1 190 ? -24.178 -5.909 3.942 1.00 91.00 190 GLU A C 1
ATOM 1459 O O . GLU A 1 190 ? -23.446 -5.021 3.502 1.00 91.00 190 GLU A O 1
ATOM 1464 N N . PRO A 1 191 ? -25.315 -5.586 4.592 1.00 91.62 191 PRO A N 1
ATOM 1465 C CA . PRO A 1 191 ? -25.702 -4.211 4.902 1.00 91.62 191 PRO A CA 1
ATOM 1466 C C . PRO A 1 191 ? -24.881 -3.672 6.086 1.00 91.62 191 PRO A C 1
ATOM 1468 O O . PRO A 1 191 ? -25.431 -3.318 7.134 1.00 91.62 191 PRO A O 1
ATOM 1471 N N . PHE A 1 192 ? -23.555 -3.677 5.942 1.00 93.88 192 PHE A N 1
ATOM 1472 C CA . PHE A 1 192 ? -22.620 -3.186 6.939 1.00 93.88 192 PHE A CA 1
ATOM 1473 C C . PHE A 1 192 ? -22.337 -1.700 6.712 1.00 93.88 192 PHE A C 1
ATOM 1475 O O . PHE A 1 192 ? -21.835 -1.296 5.664 1.00 93.88 192 PHE A O 1
ATOM 1482 N N . GLN A 1 193 ? -22.600 -0.877 7.720 1.00 94.88 193 GLN A N 1
ATOM 1483 C CA . GLN A 1 193 ? -22.237 0.533 7.733 1.00 94.88 193 GLN A CA 1
ATOM 1484 C C . GLN A 1 193 ? -21.022 0.740 8.634 1.00 94.88 193 GLN A C 1
ATOM 1486 O O . GLN A 1 193 ? -21.113 0.586 9.849 1.00 94.88 193 GLN A O 1
ATOM 1491 N N . ILE A 1 194 ? -19.892 1.121 8.041 1.00 96.94 194 ILE A N 1
ATOM 1492 C CA . ILE A 1 194 ? -18.673 1.445 8.787 1.00 96.94 194 ILE A CA 1
ATOM 1493 C C . ILE A 1 194 ? -18.858 2.785 9.509 1.00 96.94 194 ILE A C 1
ATOM 1495 O O . ILE A 1 194 ? -19.167 3.798 8.884 1.00 96.94 194 ILE A O 1
ATOM 1499 N N . GLU A 1 195 ? -18.621 2.794 10.818 1.00 97.50 195 GLU A N 1
ATOM 1500 C CA . GLU A 1 195 ? -18.664 3.987 11.670 1.00 97.50 195 GLU A CA 1
ATOM 1501 C C . GLU A 1 195 ? -17.270 4.456 12.087 1.00 97.50 195 GLU A C 1
ATOM 1503 O O . GLU A 1 195 ? -17.054 5.648 12.281 1.00 97.50 195 GLU A O 1
ATOM 1508 N N . ARG A 1 196 ? -16.312 3.537 12.248 1.00 98.31 196 ARG A N 1
ATOM 1509 C CA . ARG A 1 196 ? -14.930 3.859 12.620 1.00 98.31 196 ARG A CA 1
ATOM 1510 C C . ARG A 1 196 ? -13.981 2.762 12.172 1.00 98.31 196 ARG A C 1
ATOM 1512 O O . ARG A 1 196 ? -14.340 1.589 12.147 1.00 98.31 196 ARG A O 1
ATOM 1519 N N . MET A 1 197 ? -12.743 3.138 11.882 1.00 98.69 197 MET A N 1
ATOM 1520 C CA . MET A 1 197 ? -11.661 2.187 11.651 1.00 98.69 197 MET A CA 1
ATOM 1521 C C . MET A 1 197 ? -10.429 2.547 12.486 1.00 98.69 197 MET A C 1
ATOM 1523 O O . MET A 1 197 ? -10.138 3.718 12.713 1.00 98.69 197 MET A O 1
ATOM 1527 N N . THR A 1 198 ? -9.694 1.547 12.959 1.00 98.50 198 THR A N 1
ATOM 1528 C CA . THR A 1 198 ? -8.416 1.729 13.660 1.00 98.50 198 THR A CA 1
ATOM 1529 C C . THR A 1 198 ? -7.409 0.715 13.140 1.00 98.50 198 THR A C 1
ATOM 1531 O O . THR A 1 198 ? -7.700 -0.477 13.112 1.00 98.50 198 THR A O 1
ATOM 1534 N N . PHE A 1 199 ? -6.221 1.177 12.764 1.00 98.06 199 PHE A N 1
ATOM 1535 C CA . PHE A 1 199 ? -5.144 0.365 12.211 1.00 98.06 199 PHE A CA 1
ATOM 1536 C C . PHE A 1 199 ? -3.899 0.465 13.081 1.00 98.06 199 PHE A C 1
ATOM 1538 O O . PHE A 1 199 ? -3.491 1.562 13.468 1.00 98.06 199 PHE A O 1
ATOM 1545 N N . TRP A 1 200 ? -3.274 -0.677 13.355 1.00 96.06 200 TRP A N 1
ATOM 1546 C CA . TRP A 1 200 ? -1.999 -0.737 14.053 1.00 96.06 200 TRP A CA 1
ATOM 1547 C C . TRP A 1 200 ? -1.024 -1.659 13.345 1.00 96.06 200 TRP A C 1
ATOM 1549 O O . TRP A 1 200 ? -1.257 -2.861 13.181 1.00 96.06 200 TRP A O 1
ATOM 1559 N N . ARG A 1 201 ? 0.107 -1.071 12.971 1.00 93.69 201 ARG A N 1
ATOM 1560 C CA . ARG A 1 201 ? 1.224 -1.741 12.341 1.00 93.69 201 ARG A CA 1
ATOM 1561 C C . ARG A 1 201 ? 2.516 -1.425 13.072 1.00 93.69 201 ARG A C 1
ATOM 1563 O O . ARG A 1 201 ? 2.960 -0.284 13.110 1.00 93.69 201 ARG A O 1
ATOM 1570 N N . ALA A 1 202 ? 3.178 -2.449 13.584 1.00 89.06 202 ALA A N 1
ATOM 1571 C CA . ALA A 1 202 ? 4.475 -2.321 14.232 1.00 89.06 202 ALA A CA 1
ATOM 1572 C C . ALA A 1 202 ? 5.409 -3.435 13.762 1.00 89.06 202 ALA A C 1
ATOM 1574 O O . ALA A 1 202 ? 4.978 -4.569 13.576 1.00 89.06 202 ALA A O 1
ATOM 1575 N N . SER A 1 203 ? 6.686 -3.123 13.546 1.00 83.69 203 SER A N 1
ATOM 1576 C CA . SER A 1 203 ? 7.741 -4.124 13.333 1.00 83.69 203 SER A CA 1
ATOM 1577 C C . SER A 1 203 ? 9.102 -3.517 13.637 1.00 83.69 203 SER A C 1
ATOM 1579 O O . SER A 1 203 ? 9.303 -2.358 13.287 1.00 83.69 203 SER A O 1
ATOM 1581 N N . CYS A 1 204 ? 10.060 -4.289 14.145 1.00 74.25 204 CYS A N 1
ATOM 1582 C CA . CYS A 1 204 ? 11.436 -3.813 14.349 1.00 74.25 204 CYS A CA 1
ATOM 1583 C C . CYS A 1 204 ? 12.375 -4.074 13.151 1.00 74.25 204 CYS A C 1
ATOM 1585 O O . CYS A 1 204 ? 13.582 -3.857 13.254 1.00 74.25 204 CYS A O 1
ATOM 1587 N N . MET A 1 205 ? 11.850 -4.550 12.013 1.00 69.88 205 MET A N 1
ATOM 1588 C CA . MET A 1 205 ? 12.641 -4.845 10.803 1.00 69.88 205 MET A CA 1
ATOM 1589 C C . MET A 1 205 ? 13.433 -3.625 10.310 1.00 69.88 205 MET A C 1
ATOM 1591 O O . MET A 1 205 ? 14.531 -3.738 9.775 1.00 69.88 205 MET A O 1
ATOM 1595 N N . GLY A 1 206 ? 12.881 -2.441 10.542 1.00 63.38 206 GLY A N 1
ATOM 1596 C CA . GLY A 1 206 ? 13.546 -1.183 10.280 1.00 63.38 206 GLY A CA 1
ATOM 1597 C C . GLY A 1 206 ? 14.864 -0.987 10.999 1.00 63.38 206 GLY A C 1
ATOM 1598 O O . GLY A 1 206 ? 15.891 -0.678 10.392 1.00 63.38 206 GLY A O 1
ATOM 1599 N N . VAL A 1 207 ? 14.824 -1.242 12.304 1.00 63.47 207 VAL A N 1
ATOM 1600 C CA . VAL A 1 207 ? 16.003 -1.212 13.163 1.00 63.47 207 VAL A CA 1
ATOM 1601 C C . VAL A 1 207 ? 17.015 -2.251 12.708 1.00 63.47 207 VAL A C 1
ATOM 1603 O O . VAL A 1 207 ? 18.189 -1.919 12.642 1.00 63.47 207 VAL A O 1
ATOM 1606 N N . LEU A 1 208 ? 16.595 -3.469 12.339 1.00 59.78 208 LEU A N 1
ATOM 1607 C CA . LEU A 1 208 ? 17.511 -4.493 11.819 1.00 59.78 208 LEU A CA 1
ATOM 1608 C C . LEU A 1 208 ? 18.313 -3.973 10.619 1.00 59.78 208 LEU A C 1
ATOM 1610 O O . LEU A 1 208 ? 19.541 -4.068 10.620 1.00 59.78 208 LEU A O 1
ATOM 1614 N N . LEU A 1 209 ? 17.626 -3.414 9.621 1.00 57.16 209 LEU A N 1
ATOM 1615 C CA . LEU A 1 209 ? 18.265 -2.924 8.400 1.00 57.16 209 LEU A CA 1
ATOM 1616 C C . LEU A 1 209 ? 19.253 -1.788 8.696 1.00 57.16 209 LEU A C 1
ATOM 1618 O O . LEU A 1 209 ? 20.375 -1.807 8.191 1.00 57.16 209 LEU A O 1
ATOM 1622 N N . ALA A 1 210 ? 18.871 -0.856 9.573 1.00 55.06 210 ALA A N 1
ATOM 1623 C CA . ALA A 1 210 ? 19.744 0.234 10.007 1.00 55.06 210 ALA A CA 1
ATOM 1624 C C . ALA A 1 210 ? 20.922 -0.245 10.883 1.00 55.06 210 ALA A C 1
ATOM 1626 O O . ALA A 1 210 ? 22.006 0.333 10.846 1.00 55.06 210 ALA A O 1
ATOM 1627 N N . ALA A 1 211 ? 20.727 -1.304 11.675 1.00 51.47 211 ALA A N 1
ATOM 1628 C CA . ALA A 1 211 ? 21.707 -1.849 12.613 1.00 51.47 211 ALA A CA 1
ATOM 1629 C C . ALA A 1 211 ? 22.769 -2.738 11.962 1.00 51.47 211 ALA A C 1
ATOM 1631 O O . ALA A 1 211 ? 23.885 -2.838 12.479 1.00 51.47 211 ALA A O 1
ATOM 1632 N N . GLY A 1 212 ? 22.392 -3.472 10.915 1.00 43.19 212 GLY A N 1
ATOM 1633 C CA . GLY A 1 212 ? 23.144 -4.622 10.420 1.00 43.19 212 GLY A CA 1
ATOM 1634 C C . GLY A 1 212 ? 23.963 -4.365 9.162 1.00 43.19 212 GLY A C 1
ATOM 1635 O O . GLY A 1 212 ? 25.116 -4.785 9.108 1.00 43.19 212 GLY A O 1
ATOM 1636 N N . ASP A 1 213 ? 23.402 -3.659 8.177 1.00 43.03 213 ASP A N 1
ATOM 1637 C CA . ASP A 1 213 ? 23.810 -3.886 6.780 1.00 43.03 213 ASP A CA 1
ATOM 1638 C C . ASP A 1 213 ? 24.270 -2.629 6.027 1.00 43.03 213 ASP A C 1
ATOM 1640 O O . ASP A 1 213 ? 24.454 -2.668 4.812 1.00 43.03 213 ASP A O 1
ATOM 1644 N N . GLY A 1 214 ? 24.447 -1.493 6.711 1.00 39.06 214 GLY A N 1
ATOM 1645 C CA . GLY A 1 214 ? 24.904 -0.253 6.067 1.00 39.06 214 GLY A CA 1
ATOM 1646 C C . GLY A 1 214 ? 23.952 0.283 4.988 1.00 39.06 214 GLY A C 1
ATOM 1647 O O . GLY A 1 214 ? 24.314 1.200 4.254 1.00 39.06 214 GLY A O 1
ATOM 1648 N N . ARG A 1 215 ? 22.733 -0.263 4.886 1.00 39.56 215 ARG A N 1
ATOM 1649 C CA . ARG A 1 215 ? 21.649 0.353 4.125 1.00 39.56 215 ARG A CA 1
ATOM 1650 C C . ARG A 1 215 ? 21.145 1.537 4.937 1.00 39.56 215 ARG A C 1
ATOM 1652 O O . ARG A 1 215 ? 20.866 1.393 6.128 1.00 39.56 215 ARG A O 1
ATOM 1659 N N . ALA A 1 216 ? 21.010 2.696 4.295 1.00 41.19 216 ALA A N 1
ATOM 1660 C CA . ALA A 1 216 ? 20.156 3.739 4.840 1.00 41.19 216 ALA A CA 1
ATOM 1661 C C . ALA A 1 216 ? 18.787 3.092 5.115 1.00 41.19 216 ALA A C 1
ATOM 1663 O O . ALA A 1 216 ? 18.297 2.318 4.288 1.00 41.19 216 ALA A O 1
ATOM 1664 N N . GLY A 1 217 ? 18.212 3.316 6.300 1.00 45.31 217 GLY A N 1
ATOM 1665 C CA . GLY A 1 217 ? 16.837 2.893 6.570 1.00 45.31 217 GLY A CA 1
ATOM 1666 C C . GLY A 1 217 ? 15.880 3.427 5.498 1.00 45.31 217 GLY A C 1
ATOM 1667 O O . GLY A 1 217 ? 16.264 4.273 4.690 1.00 45.31 217 GLY A O 1
ATOM 1668 N N . ALA A 1 218 ? 14.631 2.954 5.486 1.00 48.53 218 ALA A N 1
ATOM 1669 C CA . ALA A 1 218 ? 13.621 3.552 4.617 1.00 48.53 218 ALA A CA 1
ATOM 1670 C C . ALA A 1 218 ? 13.594 5.072 4.857 1.00 48.53 218 ALA A C 1
ATOM 1672 O O . ALA A 1 218 ? 13.437 5.521 5.998 1.00 48.53 218 ALA A O 1
ATOM 1673 N N . GLU A 1 219 ? 13.823 5.851 3.799 1.00 53.78 219 GLU A N 1
ATOM 1674 C CA . GLU A 1 219 ? 13.774 7.307 3.880 1.00 53.78 219 GLU A CA 1
ATOM 1675 C C . GLU A 1 219 ? 12.399 7.717 4.426 1.00 53.78 219 GLU A C 1
ATOM 1677 O O . GLU A 1 219 ? 11.373 7.239 3.947 1.00 53.78 219 GLU A O 1
ATOM 1682 N N . GLY A 1 220 ? 12.384 8.546 5.475 1.00 60.25 220 GLY A N 1
ATOM 1683 C CA . GLY A 1 220 ? 11.158 9.029 6.123 1.00 60.25 220 GLY A CA 1
ATOM 1684 C C . GLY A 1 220 ? 10.387 8.024 6.991 1.00 60.25 220 GLY A C 1
ATOM 1685 O O . GLY A 1 220 ? 9.191 8.215 7.176 1.00 60.25 220 GLY A O 1
ATOM 1686 N N . GLY A 1 221 ? 11.050 6.985 7.518 1.00 74.62 221 GLY A N 1
ATOM 1687 C CA . GLY A 1 221 ? 10.628 6.257 8.726 1.00 74.62 221 GLY A CA 1
ATOM 1688 C C . GLY A 1 221 ? 9.289 5.523 8.673 1.00 74.62 221 GLY A C 1
ATOM 1689 O O . GLY A 1 221 ? 8.886 5.008 7.629 1.00 74.62 221 GLY A O 1
ATOM 1690 N N . ALA A 1 222 ? 8.634 5.380 9.830 1.00 80.69 222 ALA A N 1
ATOM 1691 C CA . ALA A 1 222 ? 7.392 4.621 9.953 1.00 80.69 222 ALA A CA 1
ATOM 1692 C C . ALA A 1 222 ? 6.273 5.218 9.090 1.00 80.69 222 ALA A C 1
ATOM 1694 O O . ALA A 1 222 ? 5.512 4.462 8.487 1.00 80.69 222 ALA A O 1
ATOM 1695 N N . LEU A 1 223 ? 6.178 6.542 8.969 1.00 84.06 223 LEU A N 1
ATOM 1696 C CA . LEU A 1 223 ? 5.144 7.166 8.151 1.00 84.06 223 LEU A CA 1
ATOM 1697 C C . LEU A 1 223 ? 5.274 6.774 6.673 1.00 84.06 223 LEU A C 1
ATOM 1699 O O . LEU A 1 223 ? 4.308 6.268 6.108 1.00 84.06 223 LEU A O 1
ATOM 1703 N N . LEU A 1 224 ? 6.445 6.946 6.050 1.00 82.31 224 LEU A N 1
ATOM 1704 C CA . LEU A 1 224 ? 6.612 6.633 4.623 1.00 82.31 224 LEU A CA 1
ATOM 1705 C C . LEU A 1 224 ? 6.678 5.124 4.347 1.00 82.31 224 LEU A C 1
ATOM 1707 O O . LEU A 1 224 ? 6.205 4.656 3.312 1.00 82.31 224 LEU A O 1
ATOM 1711 N N . ASP A 1 225 ? 7.232 4.340 5.273 1.00 84.38 225 ASP A N 1
ATOM 1712 C CA . ASP A 1 225 ? 7.388 2.899 5.082 1.00 84.38 225 ASP A CA 1
ATOM 1713 C C . ASP A 1 225 ? 6.116 2.109 5.422 1.00 84.38 225 ASP A C 1
ATOM 1715 O O . ASP A 1 225 ? 5.789 1.137 4.746 1.00 84.38 225 ASP A O 1
ATOM 1719 N N . LYS A 1 226 ? 5.398 2.476 6.486 1.00 89.38 226 LYS A N 1
ATOM 1720 C CA . LYS A 1 226 ? 4.337 1.637 7.067 1.00 89.38 226 LYS A CA 1
ATOM 1721 C C . LYS A 1 226 ? 2.937 2.160 6.761 1.00 89.38 226 LYS A C 1
ATOM 1723 O O . LYS A 1 226 ? 2.060 1.345 6.488 1.00 89.38 226 LYS A O 1
ATOM 1728 N N . ALA A 1 227 ? 2.728 3.477 6.760 1.00 90.69 227 ALA A N 1
ATOM 1729 C CA . ALA A 1 227 ? 1.393 4.052 6.606 1.00 90.69 227 ALA A CA 1
ATOM 1730 C C . ALA A 1 227 ? 0.719 3.780 5.245 1.00 90.69 227 ALA A C 1
ATOM 1732 O O . ALA A 1 227 ? -0.485 3.515 5.265 1.00 90.69 227 ALA A O 1
ATOM 1733 N N . PRO A 1 228 ? 1.418 3.772 4.082 1.00 94.62 228 PRO A N 1
ATOM 1734 C CA . PRO A 1 228 ? 0.779 3.481 2.795 1.00 94.62 228 PRO A CA 1
ATOM 1735 C C . PRO A 1 228 ? 0.022 2.155 2.779 1.00 94.62 228 PRO A C 1
ATOM 1737 O O . PRO A 1 228 ? -1.047 2.052 2.181 1.00 94.62 228 PRO A O 1
ATOM 1740 N N . HIS A 1 229 ? 0.554 1.160 3.489 1.00 94.88 229 HIS A N 1
ATOM 1741 C CA . HIS A 1 229 ? -0.052 -0.154 3.613 1.00 94.88 229 HIS A CA 1
ATOM 1742 C C . HIS A 1 229 ? -1.427 -0.081 4.291 1.00 94.88 229 HIS A C 1
ATOM 1744 O O . HIS A 1 229 ? -2.416 -0.540 3.728 1.00 94.88 229 HIS A O 1
ATOM 1750 N N . ASP A 1 230 ? -1.528 0.542 5.463 1.00 96.88 230 ASP A N 1
ATOM 1751 C CA . ASP A 1 230 ? -2.791 0.580 6.213 1.00 96.88 230 ASP A CA 1
ATOM 1752 C C . ASP A 1 230 ? -3.791 1.578 5.608 1.00 96.88 230 ASP A C 1
ATOM 1754 O O . ASP A 1 230 ? -4.997 1.321 5.580 1.00 96.88 230 ASP A O 1
ATOM 1758 N N . LEU A 1 231 ? -3.291 2.677 5.031 1.00 98.06 231 LEU A N 1
ATOM 1759 C CA . LEU A 1 231 ? -4.094 3.599 4.227 1.00 98.06 231 LEU A CA 1
ATOM 1760 C C . LEU A 1 231 ? -4.756 2.867 3.057 1.00 98.06 231 LEU A C 1
ATOM 1762 O O . LEU A 1 231 ? -5.959 3.018 2.855 1.00 98.06 231 LEU A O 1
ATOM 1766 N N . SER A 1 232 ? -4.008 2.029 2.334 1.00 97.81 232 SER A N 1
ATOM 1767 C CA . SER A 1 232 ? -4.555 1.261 1.211 1.00 97.81 232 SER A CA 1
ATOM 1768 C C . SER A 1 232 ? -5.675 0.308 1.629 1.00 97.81 232 SER A C 1
ATOM 1770 O O . SER A 1 232 ? -6.682 0.207 0.931 1.00 97.81 232 SER A O 1
ATOM 1772 N N . VAL A 1 233 ? -5.552 -0.318 2.805 1.00 97.81 233 VAL A N 1
ATOM 1773 C CA . VAL A 1 233 ? -6.588 -1.192 3.365 1.00 97.81 233 VAL A CA 1
ATOM 1774 C C . VAL A 1 233 ? -7.840 -0.385 3.684 1.00 97.81 233 VAL A C 1
ATOM 1776 O O . VAL A 1 233 ? -8.916 -0.729 3.208 1.00 97.81 233 VAL A O 1
ATOM 1779 N N . SER A 1 234 ? -7.714 0.716 4.432 1.00 98.00 234 SER A N 1
ATOM 1780 C CA . SER A 1 234 ? -8.865 1.553 4.799 1.00 98.00 234 SER A CA 1
ATOM 1781 C C . SER A 1 234 ? -9.642 2.057 3.575 1.00 98.00 234 SER A C 1
ATOM 1783 O O . SER A 1 234 ? -10.868 1.964 3.541 1.00 98.00 234 SER A O 1
ATOM 1785 N N . LEU A 1 235 ? -8.926 2.521 2.543 1.00 97.88 235 LEU A N 1
ATOM 1786 C CA . LEU A 1 235 ? -9.502 3.021 1.300 1.00 97.88 235 LEU A CA 1
ATOM 1787 C C . LEU A 1 235 ? -10.127 1.891 0.487 1.00 97.88 235 LEU A C 1
ATOM 1789 O O . LEU A 1 235 ? -11.193 2.083 -0.087 1.00 97.88 235 LEU A O 1
ATOM 1793 N N . GLY A 1 236 ? -9.505 0.711 0.471 1.00 96.19 236 GLY A N 1
ATOM 1794 C CA . GLY A 1 236 ? -10.064 -0.484 -0.152 1.00 96.19 236 GLY A CA 1
ATOM 1795 C C . GLY A 1 236 ? -11.370 -0.946 0.503 1.00 96.19 236 GLY A C 1
ATOM 1796 O O . GLY A 1 236 ? -12.284 -1.350 -0.209 1.00 96.19 236 GLY A O 1
ATOM 1797 N N . LEU A 1 237 ? -11.497 -0.838 1.833 1.00 96.69 237 LEU A N 1
ATOM 1798 C CA . LEU A 1 237 ? -12.715 -1.226 2.561 1.00 96.69 237 LEU A CA 1
ATOM 1799 C C . LEU A 1 237 ? -13.893 -0.275 2.299 1.00 96.69 237 LEU A C 1
ATOM 1801 O O . LEU A 1 237 ? -15.024 -0.738 2.191 1.00 96.69 237 LEU A O 1
ATOM 1805 N N . VAL A 1 238 ? -13.649 1.036 2.176 1.00 95.19 238 VAL A N 1
ATOM 1806 C CA . VAL A 1 238 ? -14.707 2.020 1.846 1.00 95.19 238 VAL A CA 1
ATOM 1807 C C . VAL A 1 238 ? -14.921 2.205 0.341 1.00 95.19 238 VAL A C 1
ATOM 1809 O O . VAL A 1 238 ? -15.891 2.836 -0.069 1.00 95.19 238 VAL A O 1
ATOM 1812 N N . GLY A 1 239 ? -14.010 1.675 -0.477 1.00 93.19 239 GLY A N 1
ATOM 1813 C CA . GLY A 1 239 ? -13.905 1.906 -1.912 1.00 93.19 239 GLY A CA 1
ATOM 1814 C C . GLY A 1 239 ? -13.314 3.292 -2.233 1.00 93.19 239 GLY A C 1
ATOM 1815 O O . GLY A 1 239 ? -13.966 4.313 -1.999 1.00 93.19 239 GLY A O 1
ATOM 1816 N N . PRO A 1 240 ? -12.113 3.377 -2.839 1.00 92.62 240 PRO A N 1
ATOM 1817 C CA . PRO A 1 240 ? -11.392 4.644 -3.005 1.00 92.62 240 PRO A CA 1
ATOM 1818 C C . PRO A 1 240 ? -12.161 5.667 -3.854 1.00 92.62 240 PRO A C 1
ATOM 1820 O O . PRO A 1 240 ? -12.078 6.866 -3.604 1.00 92.62 240 PRO A O 1
ATOM 1823 N N . ARG A 1 241 ? -12.963 5.205 -4.822 1.00 92.25 241 ARG A N 1
ATOM 1824 C CA . ARG A 1 241 ? -13.823 6.055 -5.664 1.00 92.25 241 ARG A CA 1
ATOM 1825 C C . ARG A 1 241 ? -14.984 6.727 -4.923 1.00 92.25 241 ARG A C 1
ATOM 1827 O O . ARG A 1 241 ? -15.578 7.653 -5.466 1.00 92.25 241 ARG A O 1
ATOM 1834 N N . PHE A 1 242 ? -15.346 6.236 -3.738 1.00 93.69 242 PHE A N 1
ATOM 1835 C CA . PHE A 1 242 ? -16.455 6.766 -2.941 1.00 93.69 242 PHE A CA 1
ATOM 1836 C C . PHE A 1 242 ? -16.007 7.827 -1.933 1.00 93.69 242 PHE A C 1
ATOM 1838 O O . PHE A 1 242 ? -16.852 8.452 -1.295 1.00 93.69 242 PHE A O 1
ATOM 1845 N N . VAL A 1 243 ? -14.696 8.050 -1.793 1.00 96.25 243 VAL A N 1
ATOM 1846 C CA . VAL A 1 243 ? -14.146 9.108 -0.945 1.00 96.25 243 VAL A CA 1
ATOM 1847 C C . VAL A 1 243 ? -14.252 10.443 -1.678 1.00 96.25 243 VAL A C 1
ATOM 1849 O O . VAL A 1 243 ? -13.486 10.730 -2.594 1.00 96.25 243 VAL A O 1
ATOM 1852 N N . GLU A 1 244 ? -15.199 11.279 -1.259 1.00 95.88 244 GLU A N 1
ATOM 1853 C CA . GLU A 1 244 ? -15.421 12.609 -1.838 1.00 95.88 244 GLU A CA 1
ATOM 1854 C C . GLU A 1 244 ? -14.428 13.633 -1.285 1.00 95.88 244 GLU A C 1
ATOM 1856 O O . GLU A 1 244 ? -13.920 14.494 -2.006 1.00 95.88 244 GLU A O 1
ATOM 1861 N N . ARG A 1 245 ? -14.176 13.564 0.027 1.00 96.50 245 ARG A N 1
ATOM 1862 C CA . ARG A 1 245 ? -13.283 14.466 0.761 1.00 96.50 245 ARG A CA 1
ATOM 1863 C C . ARG A 1 245 ? -12.572 13.708 1.871 1.00 96.50 245 ARG A C 1
ATOM 1865 O O . ARG A 1 245 ? -13.080 12.718 2.391 1.00 96.50 245 ARG A O 1
ATOM 1872 N N . TRP A 1 246 ? -11.419 14.216 2.274 1.00 97.38 246 TRP A N 1
ATOM 1873 C CA . TRP A 1 246 ? -10.679 13.710 3.420 1.00 97.38 246 TRP A CA 1
ATOM 1874 C C . TRP A 1 246 ? -10.010 14.861 4.166 1.00 97.38 246 TRP A C 1
ATOM 1876 O O . TRP A 1 246 ? -9.758 15.925 3.594 1.00 97.38 246 TRP A O 1
ATOM 1886 N N . SER A 1 247 ? -9.724 14.654 5.445 1.00 97.44 247 SER A N 1
ATOM 1887 C CA . SER A 1 247 ? -8.918 15.579 6.237 1.00 97.44 247 SER A CA 1
ATOM 1888 C C . SER A 1 247 ? -8.139 14.835 7.309 1.00 97.44 247 SER A C 1
ATOM 1890 O O . SER A 1 247 ? -8.657 13.905 7.924 1.00 97.44 247 SER A O 1
ATOM 1892 N N . VAL A 1 248 ? -6.896 15.254 7.546 1.00 95.81 248 VAL A N 1
ATOM 1893 C CA . VAL A 1 248 ? -6.128 14.801 8.710 1.00 95.81 248 VAL A CA 1
ATOM 1894 C C . VAL A 1 248 ? -6.437 15.733 9.875 1.00 95.81 248 VAL A C 1
ATOM 1896 O O . VAL A 1 248 ? -6.125 16.925 9.833 1.00 95.81 248 VAL A O 1
ATOM 1899 N N . THR A 1 249 ? -7.080 15.206 10.911 1.00 95.06 249 THR A N 1
ATOM 1900 C CA . THR A 1 249 ? -7.498 15.982 12.088 1.00 95.06 249 THR A CA 1
ATOM 1901 C C . THR A 1 249 ? -6.364 16.113 13.098 1.00 95.06 249 THR A C 1
ATOM 1903 O O . THR A 1 249 ? -6.188 17.167 13.715 1.00 95.06 249 THR A O 1
ATOM 1906 N N . GLN A 1 250 ? -5.551 15.067 13.219 1.00 89.88 250 GLN A N 1
ATOM 1907 C CA . GLN A 1 250 ? -4.432 14.991 14.146 1.00 89.88 250 GLN A CA 1
ATOM 1908 C C . GLN A 1 250 ? -3.309 14.142 13.558 1.00 89.88 250 GLN A C 1
ATOM 1910 O O . GLN A 1 250 ? -3.576 13.126 12.925 1.00 89.88 250 GLN A O 1
ATOM 1915 N N . ALA A 1 251 ? -2.057 14.520 13.808 1.00 84.12 251 ALA A N 1
ATOM 1916 C CA . ALA A 1 251 ? -0.907 13.676 13.525 1.00 84.12 251 ALA A CA 1
ATOM 1917 C C . ALA A 1 251 ? 0.222 13.939 14.528 1.00 84.12 251 ALA A C 1
ATOM 1919 O O . ALA A 1 251 ? 0.485 15.070 14.922 1.00 84.12 251 ALA A O 1
ATOM 1920 N N . ARG A 1 252 ? 0.886 12.871 14.963 1.00 79.94 252 ARG A N 1
ATOM 1921 C CA . ARG A 1 252 ? 2.001 12.894 15.909 1.00 79.94 252 ARG A CA 1
ATOM 1922 C C . ARG A 1 252 ? 3.086 11.955 15.415 1.00 79.94 252 ARG A C 1
ATOM 1924 O O . ARG A 1 252 ? 2.802 10.808 15.075 1.00 79.94 252 ARG A O 1
ATOM 1931 N N . THR A 1 253 ? 4.323 12.426 15.432 1.00 71.06 253 THR A N 1
ATOM 1932 C CA . THR A 1 253 ? 5.507 11.640 15.076 1.00 71.06 253 THR A CA 1
ATOM 1933 C C . THR A 1 253 ? 6.497 11.651 16.230 1.00 71.06 253 THR A C 1
ATOM 1935 O O . THR A 1 253 ? 6.737 12.695 16.836 1.00 71.06 253 THR A O 1
ATOM 1938 N N . HIS A 1 254 ? 7.106 10.504 16.503 1.00 68.81 254 HIS A N 1
ATOM 1939 C CA . HIS A 1 254 ? 8.229 10.369 17.420 1.00 68.81 254 HIS A CA 1
ATOM 1940 C C . HIS A 1 254 ? 9.463 10.002 16.603 1.00 68.81 254 HIS A C 1
ATOM 1942 O O . HIS A 1 254 ? 9.442 9.035 15.838 1.00 68.81 254 HIS A O 1
ATOM 1948 N N . LEU A 1 255 ? 10.534 10.781 16.740 1.00 60.91 255 LEU A N 1
ATOM 1949 C CA . LEU A 1 255 ? 11.764 10.543 15.990 1.00 60.91 255 LEU A CA 1
ATOM 1950 C C . LEU A 1 255 ? 12.613 9.449 16.627 1.00 60.91 255 LEU A C 1
ATOM 1952 O O . LEU A 1 255 ? 12.677 9.317 17.851 1.00 60.91 255 LEU A O 1
ATOM 1956 N N . LEU A 1 256 ? 13.333 8.716 15.780 1.00 53.03 256 LEU A N 1
ATOM 1957 C CA . LEU A 1 256 ? 14.440 7.892 16.234 1.00 53.03 256 LEU A CA 1
ATOM 1958 C C . LEU A 1 256 ? 15.659 8.793 16.493 1.00 53.03 256 LEU A C 1
ATOM 1960 O O . LEU A 1 256 ? 16.299 9.260 15.554 1.00 53.03 256 LEU A O 1
ATOM 1964 N N . ALA A 1 257 ? 16.001 9.028 17.760 1.00 48.16 257 ALA A N 1
ATOM 1965 C CA . ALA A 1 257 ? 17.261 9.675 18.121 1.00 48.16 257 ALA A CA 1
ATOM 1966 C C . ALA A 1 257 ? 18.363 8.616 18.295 1.00 48.16 257 ALA A C 1
ATOM 1968 O O . ALA A 1 257 ? 18.293 7.770 19.188 1.00 48.16 257 ALA A O 1
ATOM 1969 N N . LEU A 1 258 ? 19.389 8.663 17.443 1.00 43.94 258 LEU A N 1
ATOM 1970 C CA . LEU A 1 258 ? 20.608 7.864 17.586 1.00 43.94 258 LEU A CA 1
ATOM 1971 C C . LEU A 1 258 ? 21.645 8.712 18.342 1.00 43.94 258 LEU A C 1
ATOM 1973 O O . LEU A 1 258 ? 22.051 9.753 17.838 1.00 43.94 258 LEU A O 1
ATOM 1977 N N . HIS A 1 259 ? 22.045 8.313 19.554 1.00 36.59 259 HIS A N 1
ATOM 1978 C CA . HIS A 1 259 ? 22.997 9.081 20.372 1.00 36.59 259 HIS A CA 1
ATOM 1979 C C . HIS A 1 259 ? 24.435 8.555 20.227 1.00 36.59 259 HIS A C 1
ATOM 1981 O O . HIS A 1 259 ? 24.685 7.360 20.405 1.00 36.59 259 HIS A O 1
ATOM 1987 N N . GLU A 1 260 ? 25.392 9.450 19.968 1.00 35.38 260 GLU A N 1
ATOM 1988 C CA . GLU A 1 260 ? 26.795 9.110 19.686 1.00 35.38 260 GLU A CA 1
ATOM 1989 C C . GLU A 1 260 ? 27.590 8.702 20.943 1.00 35.38 260 GLU A C 1
ATOM 1991 O O . GLU A 1 260 ? 28.406 7.788 20.887 1.00 35.38 260 GLU A O 1
ATOM 1996 N N . ASP A 1 261 ? 27.290 9.241 22.132 1.00 34.47 261 ASP A N 1
ATOM 1997 C CA . ASP A 1 261 ? 27.992 8.818 23.365 1.00 34.47 261 ASP A CA 1
ATOM 1998 C C . ASP A 1 261 ? 27.755 7.343 23.770 1.00 34.47 261 ASP A C 1
ATOM 2000 O O . ASP A 1 261 ? 28.539 6.770 24.529 1.00 34.47 261 ASP A O 1
ATOM 2004 N N . ALA A 1 262 ? 26.742 6.670 23.207 1.00 36.09 262 ALA A N 1
ATOM 2005 C CA . ALA A 1 262 ? 26.558 5.223 23.360 1.00 36.09 262 ALA A CA 1
ATOM 2006 C C . ALA A 1 262 ? 27.532 4.394 22.490 1.00 36.09 262 ALA A C 1
ATOM 2008 O O . ALA A 1 262 ? 27.707 3.196 22.725 1.00 36.09 262 ALA A O 1
ATOM 2009 N N . PHE A 1 263 ? 28.217 5.008 21.515 1.00 33.88 263 PHE A N 1
ATOM 2010 C CA . PHE A 1 263 ? 29.216 4.335 20.677 1.00 33.88 263 PHE A CA 1
ATOM 2011 C C . PHE A 1 263 ? 30.540 4.078 21.405 1.00 33.88 263 PHE A C 1
ATOM 2013 O O . PHE A 1 263 ? 31.199 3.076 21.123 1.00 33.88 263 PHE A O 1
ATOM 2020 N N . ARG A 1 264 ? 30.940 4.935 22.357 1.00 31.03 264 ARG A N 1
ATOM 2021 C CA . ARG A 1 264 ? 32.268 4.852 23.000 1.00 31.03 264 ARG A CA 1
ATOM 2022 C C . ARG A 1 264 ? 32.387 3.786 24.096 1.00 31.03 264 ARG A C 1
ATOM 2024 O O . ARG A 1 264 ? 33.501 3.442 24.476 1.00 31.03 264 ARG A O 1
ATOM 2031 N N . LEU A 1 265 ? 31.277 3.219 24.577 1.00 30.55 265 LEU A N 1
ATOM 2032 C CA . LEU A 1 265 ? 31.267 2.244 25.683 1.00 30.55 265 LEU A CA 1
ATOM 2033 C C . LEU A 1 265 ? 31.095 0.776 25.250 1.00 30.55 265 LEU A C 1
ATOM 2035 O O . LEU A 1 265 ? 30.904 -0.092 26.101 1.00 30.55 265 LEU A O 1
ATOM 2039 N N . GLY A 1 266 ? 31.135 0.466 23.949 1.00 29.31 266 GLY A N 1
ATOM 2040 C CA . GLY A 1 266 ? 31.022 -0.921 23.465 1.00 29.31 266 GLY A CA 1
ATOM 2041 C C . GLY A 1 266 ? 29.674 -1.598 23.763 1.00 29.31 266 GLY A C 1
ATOM 2042 O O . GLY A 1 266 ? 29.527 -2.801 23.565 1.00 29.31 266 GLY A O 1
ATOM 2043 N N . LYS A 1 267 ? 28.675 -0.832 24.214 1.00 27.86 267 LYS A N 1
ATOM 2044 C CA . LYS A 1 267 ? 27.279 -1.243 24.366 1.00 27.86 267 LYS A CA 1
ATOM 2045 C C . LYS A 1 267 ? 26.441 -0.372 23.451 1.00 27.86 267 LYS A C 1
ATOM 2047 O O . LYS A 1 267 ? 26.022 0.719 23.827 1.00 27.86 267 LYS A O 1
ATOM 2052 N N . ARG A 1 268 ? 26.221 -0.857 22.233 1.00 33.69 268 ARG A N 1
ATOM 2053 C CA . ARG A 1 268 ? 25.342 -0.188 21.288 1.00 33.69 268 ARG A CA 1
ATOM 2054 C C . ARG A 1 268 ? 23.892 -0.440 21.692 1.00 33.69 268 ARG A C 1
ATOM 2056 O O . ARG A 1 268 ? 23.261 -1.395 21.254 1.00 33.69 268 ARG A O 1
ATOM 2063 N N . ASN A 1 269 ? 23.373 0.401 22.573 1.00 27.98 269 ASN A N 1
ATOM 2064 C CA . ASN A 1 269 ? 21.951 0.402 22.863 1.00 27.98 269 ASN A CA 1
ATOM 2065 C C . ASN A 1 269 ? 21.274 1.254 21.792 1.00 27.98 269 ASN A C 1
ATOM 2067 O O . ASN A 1 269 ? 21.400 2.476 21.794 1.00 27.98 269 ASN A O 1
ATOM 2071 N N . PHE A 1 270 ? 20.514 0.614 20.900 1.00 32.28 270 PHE A N 1
ATOM 2072 C CA . PHE A 1 270 ? 19.286 1.271 20.473 1.00 32.28 270 PHE A CA 1
ATOM 2073 C C . PHE A 1 270 ? 18.534 1.585 21.760 1.00 32.28 270 PHE A C 1
ATOM 2075 O O . PHE A 1 270 ? 18.415 0.706 22.620 1.00 32.28 270 PHE A O 1
ATOM 2082 N N . LEU A 1 271 ? 18.048 2.810 21.929 1.00 31.75 271 LEU A N 1
ATOM 2083 C CA . LEU A 1 271 ? 16.925 2.997 22.832 1.00 31.75 271 LEU A CA 1
ATOM 2084 C C . LEU A 1 271 ? 15.772 2.198 22.217 1.00 31.75 271 LEU A C 1
ATOM 2086 O O . LEU A 1 271 ? 14.949 2.722 21.479 1.00 31.75 271 LEU A O 1
ATOM 2090 N N . SER A 1 272 ? 15.721 0.897 22.512 1.00 28.98 272 SER A N 1
ATOM 2091 C CA . SER A 1 272 ? 14.433 0.295 22.756 1.00 28.98 272 SER A CA 1
ATOM 2092 C C . SER A 1 272 ? 13.825 1.171 23.837 1.00 28.98 272 SER A C 1
ATOM 2094 O O . SER A 1 272 ? 14.369 1.253 24.944 1.00 28.98 272 SER A O 1
ATOM 2096 N N . VAL A 1 273 ? 12.703 1.811 23.547 1.00 31.95 273 VAL A N 1
ATOM 2097 C CA . VAL A 1 273 ? 11.759 2.190 24.592 1.00 31.95 273 VAL A CA 1
ATOM 2098 C C . VAL A 1 273 ? 11.173 0.879 25.135 1.00 31.95 273 VAL A C 1
ATOM 2100 O O . VAL A 1 273 ? 10.019 0.533 24.938 1.00 31.95 273 VAL A O 1
ATOM 2103 N N . ALA A 1 274 ? 12.021 0.069 25.756 1.00 27.88 274 ALA A N 1
ATOM 2104 C CA . ALA A 1 274 ? 11.652 -1.102 26.517 1.00 27.88 274 ALA A CA 1
ATOM 2105 C C . ALA A 1 274 ? 12.083 -0.783 27.945 1.00 27.88 274 ALA A C 1
ATOM 2107 O O . ALA A 1 274 ? 13.162 -1.169 28.387 1.00 27.88 274 ALA A O 1
ATOM 2108 N N . GLY A 1 275 ? 11.266 0.022 28.631 1.00 28.08 275 GLY A N 1
ATOM 2109 C CA . GLY A 1 275 ? 11.395 0.238 30.075 1.00 28.08 275 GLY A CA 1
ATOM 2110 C C . GLY A 1 275 ? 11.284 1.677 30.575 1.00 28.08 275 GLY A C 1
ATOM 2111 O O . GLY A 1 275 ? 11.124 1.867 31.775 1.00 28.08 275 GLY A O 1
ATOM 2112 N N . THR A 1 276 ? 11.310 2.688 29.709 1.00 26.67 276 THR A N 1
ATOM 2113 C CA . THR A 1 276 ? 11.071 4.086 30.097 1.00 26.67 276 THR A CA 1
ATOM 2114 C C . THR A 1 276 ? 9.845 4.614 29.376 1.00 26.67 276 THR A C 1
ATOM 2116 O O . THR A 1 276 ? 9.726 4.457 28.168 1.00 26.67 276 THR A O 1
ATOM 2119 N N . SER A 1 277 ? 8.928 5.237 30.120 1.00 29.27 277 SER A N 1
ATOM 2120 C CA . SER A 1 277 ? 7.872 6.062 29.532 1.00 29.27 277 SER A CA 1
ATOM 2121 C C . SER A 1 277 ? 8.520 7.021 28.532 1.00 29.27 277 SER A C 1
ATOM 2123 O O . SER A 1 277 ? 9.434 7.756 28.913 1.00 29.27 277 SER A O 1
ATOM 2125 N N . LEU A 1 278 ? 8.093 6.985 27.265 1.00 34.16 278 LEU A N 1
ATOM 2126 C CA . LEU A 1 278 ? 8.332 8.078 26.327 1.00 34.16 278 LEU A CA 1
ATOM 2127 C C . LEU A 1 278 ? 7.688 9.313 26.955 1.00 34.16 278 LEU A C 1
ATOM 2129 O O . LEU A 1 278 ? 6.494 9.542 26.797 1.00 34.16 278 LEU A O 1
ATOM 2133 N N . SER A 1 279 ? 8.449 10.082 27.727 1.00 31.02 279 SER A N 1
ATOM 2134 C CA . SER A 1 279 ? 8.034 11.418 28.122 1.00 31.02 279 SER A CA 1
ATOM 2135 C C . SER A 1 279 ? 8.088 12.275 26.862 1.00 31.02 279 SER A C 1
ATOM 2137 O O . SER A 1 279 ? 9.148 12.804 26.544 1.00 31.02 279 SER A O 1
ATOM 2139 N N . ASP A 1 280 ? 6.982 12.275 26.113 1.00 34.03 280 ASP A N 1
ATOM 2140 C CA . ASP A 1 280 ? 6.559 13.204 25.059 1.00 34.03 280 ASP A CA 1
ATOM 2141 C C . ASP A 1 280 ? 7.640 14.163 24.527 1.00 34.03 280 ASP A C 1
ATOM 2143 O O . ASP A 1 280 ? 7.545 15.381 24.659 1.00 34.03 280 ASP A O 1
ATOM 2147 N N . THR A 1 281 ? 8.683 13.636 23.884 1.00 35.38 281 THR A N 1
ATOM 2148 C CA . THR A 1 281 ? 9.607 14.458 23.101 1.00 35.38 281 THR A CA 1
ATOM 2149 C C . THR A 1 281 ? 9.082 14.548 21.673 1.00 35.38 281 THR A C 1
ATOM 2151 O O . THR A 1 281 ? 9.331 13.693 20.823 1.00 35.38 281 THR A O 1
ATOM 2154 N N . HIS A 1 282 ? 8.295 15.594 21.423 1.00 35.88 282 HIS A N 1
ATOM 2155 C CA . HIS A 1 282 ? 7.860 15.991 20.089 1.00 35.88 282 HIS A CA 1
ATOM 2156 C C . HIS A 1 282 ? 9.046 16.614 19.346 1.00 35.88 282 HIS A C 1
ATOM 2158 O O . HIS A 1 282 ? 9.515 17.686 19.717 1.00 35.88 282 HIS A O 1
ATOM 2164 N N . CYS A 1 283 ? 9.543 15.959 18.297 1.00 34.97 283 CYS A N 1
ATOM 2165 C CA . CYS A 1 283 ? 10.583 16.537 17.447 1.00 34.97 283 CYS A CA 1
ATOM 2166 C C . CYS A 1 283 ? 10.018 16.954 16.084 1.00 34.97 283 CYS A C 1
ATOM 2168 O O . CYS A 1 283 ? 9.119 16.291 15.561 1.00 34.97 283 CYS A O 1
ATOM 2170 N N . PRO A 1 284 ? 10.557 18.028 15.479 1.00 32.56 284 PRO A N 1
ATOM 2171 C CA . PRO A 1 284 ? 10.043 18.546 14.229 1.00 32.56 284 PRO A CA 1
ATOM 2172 C C . PRO A 1 284 ? 10.262 17.601 13.048 1.00 32.56 284 PRO A C 1
ATOM 2174 O O . PRO A 1 284 ? 11.387 17.188 12.777 1.00 32.56 284 PRO A O 1
ATOM 2177 N N . ALA A 1 285 ? 9.201 17.346 12.281 1.00 34.53 285 ALA A N 1
ATOM 2178 C CA . ALA A 1 285 ? 9.311 16.799 10.937 1.00 34.53 285 ALA A CA 1
ATOM 2179 C C . ALA A 1 285 ? 9.864 17.889 10.001 1.00 34.53 285 ALA A C 1
ATOM 2181 O O . ALA A 1 285 ? 9.126 18.748 9.519 1.00 34.53 285 ALA A O 1
ATOM 2182 N N . ARG A 1 286 ? 11.177 17.893 9.764 1.00 31.58 286 ARG A N 1
ATOM 2183 C CA . ARG A 1 286 ? 11.757 18.424 8.526 1.00 31.58 286 ARG A CA 1
ATOM 2184 C C . ARG A 1 286 ? 12.297 17.221 7.762 1.00 31.58 286 ARG A C 1
ATOM 2186 O O . ARG A 1 286 ? 13.037 16.422 8.315 1.00 31.58 286 ARG A O 1
ATOM 2193 N N . ILE A 1 287 ? 11.919 17.081 6.495 1.00 41.44 287 ILE A N 1
ATOM 2194 C CA . ILE A 1 287 ? 12.546 16.110 5.593 1.00 41.44 287 ILE A CA 1
ATOM 2195 C C . ILE A 1 287 ? 13.138 16.883 4.409 1.00 41.44 287 ILE A C 1
ATOM 2197 O O . ILE A 1 287 ? 12.419 17.244 3.481 1.00 41.44 287 ILE A O 1
ATOM 2201 N N . PRO A 1 288 ? 14.445 17.191 4.457 1.00 33.56 288 PRO A N 1
ATOM 2202 C CA . PRO A 1 288 ? 15.250 17.458 3.273 1.00 33.56 288 PRO A CA 1
ATOM 2203 C C . PRO A 1 288 ? 16.514 16.583 3.254 1.00 33.56 288 PRO A C 1
ATOM 2205 O O . PRO A 1 288 ? 17.304 16.612 4.195 1.00 33.56 288 PRO A O 1
ATOM 2208 N N . GLN A 1 289 ? 16.668 15.845 2.149 1.00 36.53 289 GLN A N 1
ATOM 2209 C CA . GLN A 1 289 ? 17.793 15.061 1.597 1.00 36.53 289 GLN A CA 1
ATOM 2210 C C . GLN A 1 289 ? 18.720 14.219 2.502 1.00 36.53 289 GLN A C 1
ATOM 2212 O O . GLN A 1 289 ? 19.293 13.276 1.974 1.00 36.53 289 GLN A O 1
ATOM 2217 N N . HIS A 1 290 ? 18.826 14.430 3.820 1.00 36.06 290 HIS A N 1
ATOM 2218 C CA . HIS A 1 290 ? 19.700 13.662 4.725 1.00 36.06 290 HIS A CA 1
ATOM 2219 C C . HIS A 1 290 ? 19.197 13.595 6.200 1.00 36.06 290 HIS A C 1
ATOM 2221 O O . HIS A 1 290 ? 20.014 13.608 7.118 1.00 36.06 290 HIS A O 1
ATOM 2227 N N . GLN A 1 291 ? 17.878 13.566 6.470 1.00 40.41 291 GLN A N 1
ATOM 2228 C CA . GLN A 1 291 ? 17.294 13.739 7.827 1.00 40.41 291 GLN A CA 1
ATOM 2229 C C . GLN A 1 291 ? 16.651 12.477 8.460 1.00 40.41 291 GLN A C 1
ATOM 2231 O O . GLN A 1 291 ? 16.269 11.560 7.731 1.00 40.41 291 GLN A O 1
ATOM 2236 N N . PRO A 1 292 ? 16.576 12.401 9.814 1.00 47.78 292 PRO A N 1
ATOM 2237 C CA . PRO A 1 292 ? 16.247 11.186 10.573 1.00 47.78 292 PRO A CA 1
ATOM 2238 C C . PRO A 1 292 ? 14.831 10.650 10.322 1.00 47.78 292 PRO A C 1
ATOM 2240 O O . PRO A 1 292 ? 13.869 11.403 10.212 1.00 47.78 292 PRO A O 1
ATOM 2243 N N . ALA A 1 293 ? 14.717 9.322 10.290 1.00 61.22 293 ALA A N 1
ATOM 2244 C CA . ALA A 1 293 ? 13.463 8.581 10.195 1.00 61.22 293 ALA A CA 1
ATOM 2245 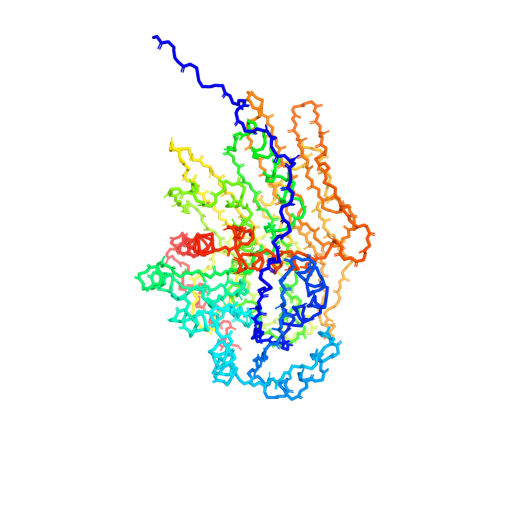C C . ALA A 1 293 ? 12.613 8.712 11.477 1.00 61.22 293 ALA A C 1
ATOM 2247 O O . ALA A 1 293 ? 13.143 8.630 12.592 1.00 61.22 293 ALA A O 1
ATOM 2248 N N . ASP A 1 294 ? 11.290 8.851 11.343 1.00 67.31 294 ASP A N 1
ATOM 2249 C CA . ASP A 1 294 ? 10.380 8.667 12.473 1.00 67.31 294 ASP A CA 1
ATOM 2250 C C . ASP A 1 294 ? 10.342 7.192 12.898 1.00 67.31 294 ASP A C 1
ATOM 2252 O O . ASP A 1 294 ? 10.282 6.271 12.081 1.00 67.31 294 ASP A O 1
ATOM 2256 N N . ALA A 1 295 ? 10.406 6.968 14.208 1.00 74.31 295 ALA A N 1
ATOM 2257 C CA . ALA A 1 295 ? 10.293 5.646 14.810 1.00 74.31 295 ALA A CA 1
ATOM 2258 C C . ALA A 1 295 ? 8.828 5.212 14.932 1.00 74.31 295 ALA A C 1
ATOM 2260 O O . ALA A 1 295 ? 8.526 4.030 14.778 1.00 74.31 295 ALA A O 1
ATOM 2261 N N . LEU A 1 296 ? 7.941 6.167 15.226 1.00 80.50 296 LEU A N 1
ATOM 2262 C CA . LEU A 1 296 ? 6.513 5.962 15.442 1.00 80.50 296 LEU A CA 1
ATOM 2263 C C . LEU A 1 296 ? 5.733 7.143 14.857 1.00 80.50 296 LEU A C 1
ATOM 2265 O O . LEU A 1 296 ? 6.047 8.299 15.142 1.00 80.50 296 LEU A O 1
ATOM 2269 N N . ALA A 1 297 ? 4.664 6.847 14.130 1.00 84.75 297 ALA A N 1
ATOM 2270 C CA . ALA A 1 297 ? 3.680 7.806 13.661 1.00 84.75 297 ALA A CA 1
ATOM 2271 C C . ALA A 1 297 ? 2.283 7.386 14.130 1.00 84.75 297 ALA A C 1
ATOM 2273 O O . ALA A 1 297 ? 1.908 6.218 14.042 1.00 84.75 297 ALA A O 1
ATOM 2274 N N . SER A 1 298 ? 1.493 8.343 14.610 1.00 90.25 298 SER A N 1
ATOM 2275 C CA . SER A 1 298 ? 0.067 8.149 14.874 1.00 90.25 298 SER A CA 1
ATOM 2276 C C . SER A 1 298 ? -0.731 9.312 14.312 1.00 90.25 298 SER A C 1
ATOM 2278 O O . SER A 1 298 ? -0.345 10.465 14.486 1.00 90.25 298 SER A O 1
ATOM 2280 N N . PHE A 1 299 ? -1.819 9.035 13.606 1.00 92.56 299 PHE A N 1
ATOM 2281 C CA . PHE A 1 299 ? -2.614 10.084 12.977 1.00 92.56 299 PHE A CA 1
ATOM 2282 C C . PHE A 1 299 ? -4.070 9.667 12.793 1.00 92.56 299 PHE A C 1
ATOM 2284 O O . PHE A 1 299 ? -4.405 8.483 12.788 1.00 92.56 299 PHE A O 1
ATOM 2291 N N . GLU A 1 300 ? -4.933 10.666 12.664 1.00 96.94 300 GLU A N 1
ATOM 2292 C CA . GLU A 1 300 ? -6.373 10.519 12.505 1.00 96.94 300 GLU A CA 1
ATOM 2293 C C . GLU A 1 300 ? -6.833 11.187 11.215 1.00 96.94 300 GLU A C 1
ATOM 2295 O O . GLU A 1 300 ? -6.442 12.313 10.898 1.00 96.94 300 GLU A O 1
ATOM 2300 N N . VAL A 1 301 ? -7.682 10.480 10.478 1.00 98.31 301 VAL A N 1
ATOM 2301 C CA . VAL A 1 301 ? -8.218 10.900 9.189 1.00 98.31 301 VAL A CA 1
ATOM 2302 C C . VAL A 1 301 ? -9.731 10.795 9.231 1.00 98.31 301 VAL A C 1
ATOM 2304 O O . VAL A 1 301 ? -10.278 9.779 9.645 1.00 98.31 301 VAL A O 1
ATOM 2307 N N . HIS A 1 302 ? -10.427 11.819 8.762 1.00 98.44 302 HIS A N 1
ATOM 2308 C CA . HIS A 1 302 ? -11.848 11.729 8.456 1.00 98.44 302 HIS A CA 1
ATOM 2309 C C . HIS A 1 302 ? -12.015 11.470 6.964 1.00 98.44 302 HIS A C 1
ATOM 2311 O O . HIS A 1 302 ? -11.611 12.300 6.152 1.00 98.44 302 HIS A O 1
ATOM 2317 N N . LEU A 1 303 ? -12.620 10.338 6.600 1.00 98.19 303 LEU A N 1
ATOM 2318 C CA . LEU A 1 303 ? -13.023 10.041 5.226 1.00 98.19 303 LEU A CA 1
ATOM 2319 C C . LEU A 1 303 ? -14.490 10.436 5.056 1.00 98.19 303 LEU A C 1
ATOM 2321 O O . LEU A 1 303 ? -15.356 9.904 5.742 1.00 98.19 303 LEU A O 1
ATOM 2325 N N . THR A 1 304 ? -14.775 11.387 4.172 1.00 97.62 304 THR A N 1
ATOM 2326 C CA . THR A 1 304 ? -16.149 11.776 3.828 1.00 97.62 304 THR A CA 1
ATOM 2327 C C . THR A 1 304 ? -16.580 11.014 2.584 1.00 97.62 304 THR A C 1
ATOM 2329 O O . THR A 1 304 ? -15.994 11.190 1.513 1.00 97.62 304 THR A O 1
ATOM 2332 N N . LEU A 1 305 ? -17.594 10.172 2.744 1.00 94.69 305 LEU A N 1
ATOM 2333 C CA . LEU A 1 305 ? -18.205 9.362 1.699 1.00 94.69 305 LEU A CA 1
ATOM 2334 C C . LEU A 1 305 ? -19.506 10.014 1.203 1.00 94.69 305 LEU A C 1
ATOM 2336 O O . LEU A 1 305 ? -19.980 11.007 1.768 1.00 94.69 305 LEU A O 1
ATOM 2340 N N . GLY A 1 306 ? -20.104 9.420 0.168 1.00 87.00 306 GLY A N 1
ATOM 2341 C CA . GLY A 1 306 ? -21.392 9.843 -0.384 1.00 87.00 306 GLY A CA 1
ATOM 2342 C C . GLY A 1 306 ? -22.464 10.089 0.682 1.00 87.00 306 GLY A C 1
ATOM 2343 O O . GLY A 1 306 ? -22.591 9.345 1.654 1.00 87.00 306 GLY A O 1
ATOM 2344 N N . GLY A 1 307 ? -23.237 11.165 0.511 1.00 83.38 307 GLY A N 1
ATOM 2345 C CA . GLY A 1 307 ? -24.268 11.561 1.480 1.00 83.38 307 GLY A CA 1
ATOM 2346 C C . GLY A 1 307 ? -23.725 12.239 2.746 1.00 83.38 307 GLY A C 1
ATOM 2347 O O . GLY A 1 307 ? -24.454 12.339 3.729 1.00 83.38 307 GLY A O 1
ATOM 2348 N N . ASN A 1 308 ? -22.479 12.733 2.721 1.00 86.38 308 ASN A N 1
ATOM 2349 C CA . ASN A 1 308 ? -21.770 13.342 3.857 1.00 86.38 308 ASN A CA 1
ATOM 2350 C C . ASN A 1 308 ? -21.540 12.393 5.048 1.00 86.38 308 ASN A C 1
ATOM 2352 O O . ASN A 1 308 ? -21.347 12.861 6.173 1.00 86.38 308 ASN A O 1
ATOM 2356 N N . LEU A 1 309 ? -21.540 11.076 4.824 1.00 94.44 309 LEU A N 1
ATOM 2357 C CA . LEU A 1 309 ? -21.144 10.122 5.856 1.00 94.44 309 LEU A CA 1
ATOM 2358 C C . LEU A 1 309 ? -19.653 10.309 6.161 1.00 94.44 309 LEU A C 1
ATOM 2360 O O . LEU A 1 309 ? -18.822 10.221 5.261 1.00 94.44 309 LEU A O 1
ATOM 2364 N N . VAL A 1 310 ? -19.312 10.559 7.424 1.00 97.31 310 VAL A N 1
ATOM 2365 C CA . VAL A 1 310 ? -17.921 10.721 7.862 1.00 97.31 310 VAL A CA 1
ATOM 2366 C C . VAL A 1 310 ? -17.478 9.477 8.616 1.00 97.31 310 VAL A C 1
ATOM 2368 O O . VAL A 1 310 ? -18.036 9.160 9.662 1.00 97.31 310 VAL A O 1
ATOM 2371 N N . VAL A 1 311 ? -16.442 8.814 8.105 1.00 98.19 311 VAL A N 1
ATOM 2372 C CA . VAL A 1 311 ? -15.799 7.662 8.741 1.00 98.19 311 VAL A CA 1
ATOM 2373 C C . VAL A 1 311 ? -14.462 8.106 9.347 1.00 98.19 311 VAL A C 1
ATOM 2375 O O . VAL A 1 311 ? -13.502 8.334 8.602 1.00 98.19 311 VAL A O 1
ATOM 2378 N N . PRO A 1 312 ? -14.364 8.270 10.679 1.00 98.31 312 PRO A N 1
ATOM 2379 C CA . PRO A 1 312 ? -13.093 8.470 11.362 1.00 98.31 312 PRO A CA 1
ATOM 2380 C C . PRO A 1 312 ? -12.204 7.226 11.281 1.00 98.31 312 PRO A C 1
ATOM 2382 O O . PRO A 1 312 ? -12.641 6.102 11.543 1.00 98.31 312 PRO A O 1
ATOM 2385 N N . VAL A 1 313 ? -10.930 7.450 10.971 1.00 98.56 313 VAL A N 1
ATOM 2386 C CA . VAL A 1 313 ? -9.905 6.415 10.867 1.00 98.56 313 VAL A CA 1
ATOM 2387 C C . VAL A 1 313 ? -8.666 6.806 11.651 1.00 98.56 313 VAL A C 1
ATOM 2389 O O . VAL A 1 313 ? -8.111 7.880 11.435 1.00 98.56 313 VAL A O 1
ATOM 2392 N N . SER A 1 314 ? -8.206 5.921 12.526 1.00 98.25 314 SER A N 1
ATOM 2393 C CA . SER A 1 314 ? -6.987 6.107 13.315 1.00 98.25 314 SER A CA 1
ATOM 2394 C C . SER A 1 314 ? -5.893 5.153 12.840 1.00 98.25 314 SER A C 1
ATOM 2396 O O . SER A 1 314 ? -6.157 3.976 12.608 1.00 98.25 314 SER A O 1
ATOM 2398 N N . TYR A 1 315 ? -4.659 5.640 12.736 1.00 97.56 315 TYR A N 1
ATOM 2399 C CA . TYR A 1 315 ? -3.498 4.861 12.304 1.00 97.56 315 TYR A CA 1
ATOM 2400 C C . TYR A 1 315 ? -2.384 4.952 13.337 1.00 97.56 315 TYR A C 1
ATOM 2402 O O . TYR A 1 315 ? -2.103 6.032 13.856 1.00 97.56 315 TYR A O 1
ATOM 2410 N N . ILE A 1 316 ? -1.738 3.820 13.606 1.00 94.62 316 ILE A N 1
ATOM 2411 C CA . ILE A 1 316 ? -0.580 3.699 14.489 1.00 94.62 316 ILE A CA 1
ATOM 2412 C C . ILE A 1 316 ? 0.478 2.880 13.749 1.00 94.62 316 ILE A C 1
ATOM 2414 O O . ILE A 1 316 ? 0.267 1.704 13.463 1.00 94.62 316 ILE A O 1
ATOM 2418 N N . ALA A 1 317 ? 1.615 3.492 13.440 1.00 91.88 317 ALA A N 1
ATOM 2419 C CA . ALA A 1 317 ? 2.672 2.909 12.626 1.00 91.88 317 ALA A CA 1
ATOM 2420 C C . ALA A 1 317 ? 4.021 2.993 13.345 1.00 91.88 317 ALA A C 1
ATOM 2422 O O . ALA A 1 317 ? 4.462 4.089 13.667 1.00 91.88 317 ALA A O 1
ATOM 2423 N N . SER A 1 318 ? 4.700 1.864 13.559 1.00 86.00 318 SER A N 1
ATOM 2424 C CA . SER A 1 318 ? 6.001 1.805 14.239 1.00 86.00 318 SER A CA 1
ATOM 2425 C C . SER A 1 318 ? 7.058 1.012 13.467 1.00 86.00 318 SER A C 1
ATOM 2427 O O . SER A 1 318 ? 6.823 -0.104 12.987 1.00 86.00 318 SER A O 1
ATOM 2429 N N . TRP A 1 319 ? 8.260 1.581 13.411 1.00 79.44 319 TRP A N 1
ATOM 2430 C CA . TRP A 1 319 ? 9.475 1.017 12.817 1.00 79.44 319 TRP A CA 1
ATOM 2431 C C . TRP A 1 319 ? 10.391 0.326 13.843 1.00 79.44 319 TRP A C 1
ATOM 2433 O O . TRP A 1 319 ? 11.371 -0.331 13.479 1.00 79.44 319 TRP A O 1
ATOM 2443 N N . VAL A 1 320 ? 10.056 0.456 15.131 1.00 74.62 320 VAL A N 1
ATOM 2444 C CA . VAL A 1 320 ? 10.835 -0.048 16.274 1.00 74.62 320 VAL A CA 1
ATOM 2445 C C . VAL A 1 320 ? 10.124 -1.158 17.059 1.00 74.62 320 VAL A C 1
ATOM 2447 O O . VAL A 1 320 ? 10.630 -1.615 18.080 1.00 74.62 320 VAL A O 1
ATOM 2450 N N . GLY A 1 321 ? 8.977 -1.633 16.566 1.00 79.62 321 GLY A N 1
ATOM 2451 C CA . GLY A 1 321 ? 8.118 -2.595 17.267 1.00 79.62 321 GLY A CA 1
ATOM 2452 C C . GLY A 1 321 ? 7.078 -1.913 18.160 1.00 79.62 321 GLY A C 1
ATOM 2453 O O . GLY A 1 321 ? 6.835 -0.715 18.034 1.00 79.62 321 GLY A O 1
ATOM 2454 N N . MET A 1 322 ? 6.418 -2.669 19.035 1.00 79.56 322 MET A N 1
ATOM 2455 C CA . MET A 1 322 ? 5.395 -2.120 19.935 1.00 79.56 322 MET A CA 1
ATOM 2456 C C . MET A 1 322 ? 6.058 -1.245 21.004 1.00 79.56 322 MET A C 1
ATOM 2458 O O . MET A 1 322 ? 7.106 -1.617 21.526 1.00 79.56 322 MET A O 1
ATOM 2462 N N . GLN A 1 323 ? 5.486 -0.085 21.328 1.00 75.94 323 GLN A N 1
ATOM 2463 C CA . GLN A 1 323 ? 6.085 0.879 22.268 1.00 75.94 323 GLN A CA 1
ATOM 2464 C C . GLN A 1 323 ? 5.233 1.113 23.526 1.00 75.94 323 GLN A C 1
ATOM 2466 O O . GLN A 1 323 ? 5.649 1.834 24.429 1.00 75.94 323 GLN A O 1
ATOM 2471 N N . ASN A 1 324 ? 4.054 0.489 23.604 1.00 78.31 324 ASN A N 1
ATOM 2472 C CA . ASN A 1 324 ? 3.059 0.677 24.659 1.00 78.31 324 ASN A CA 1
ATOM 2473 C C . ASN A 1 324 ? 2.645 2.146 24.827 1.00 78.31 324 ASN A C 1
ATOM 2475 O O . ASN A 1 324 ? 2.437 2.629 25.940 1.00 78.31 324 ASN A O 1
ATOM 2479 N N . THR A 1 325 ? 2.523 2.868 23.713 1.00 78.75 325 THR A N 1
ATOM 2480 C CA . THR A 1 325 ? 1.994 4.240 23.735 1.00 78.75 325 THR A CA 1
ATOM 2481 C C . THR A 1 325 ? 0.497 4.258 24.067 1.00 78.75 325 THR A C 1
ATOM 2483 O O . THR A 1 325 ? -0.179 3.239 23.898 1.00 78.75 325 THR A O 1
ATOM 2486 N N . PRO A 1 326 ? -0.079 5.394 24.513 1.00 83.44 326 PRO A N 1
ATOM 2487 C CA . PRO A 1 326 ? -1.503 5.452 24.844 1.00 83.44 326 PRO A CA 1
ATOM 2488 C C . PRO A 1 326 ? -2.446 4.955 23.724 1.00 83.44 326 PRO A C 1
ATOM 2490 O O . PRO A 1 326 ? -3.370 4.200 24.045 1.00 83.44 326 PRO A O 1
ATOM 2493 N N . PRO A 1 327 ? -2.225 5.270 22.425 1.00 84.25 327 PRO A N 1
ATOM 2494 C CA . PRO A 1 327 ? -3.023 4.696 21.336 1.00 84.25 327 PRO A CA 1
ATOM 2495 C C . PRO A 1 327 ? -2.911 3.166 21.233 1.00 84.25 327 PRO A C 1
ATOM 2497 O O . PRO A 1 327 ? -3.924 2.483 21.085 1.00 84.25 327 PRO A O 1
ATOM 2500 N N . GLU A 1 328 ? -1.701 2.616 21.373 1.00 87.56 328 GLU A N 1
ATOM 2501 C CA . GLU A 1 328 ? -1.454 1.166 21.338 1.00 87.56 328 GLU A CA 1
ATOM 2502 C C . GLU A 1 328 ? -2.121 0.449 22.518 1.00 87.56 328 GLU A C 1
ATOM 2504 O O . GLU A 1 328 ? -2.783 -0.572 22.336 1.00 87.56 328 GLU A O 1
ATOM 2509 N N . LEU A 1 329 ? -2.001 1.004 23.729 1.00 89.75 329 LEU A N 1
ATOM 2510 C CA . LEU A 1 329 ? -2.631 0.462 24.935 1.00 89.75 329 LEU A CA 1
ATOM 2511 C C . LEU A 1 329 ? -4.160 0.499 24.850 1.00 89.75 329 LEU A C 1
ATOM 2513 O O . LEU A 1 329 ? -4.824 -0.446 25.280 1.00 89.75 329 LEU A O 1
ATOM 2517 N N . THR A 1 330 ? -4.717 1.563 24.268 1.00 92.56 330 THR A N 1
ATOM 2518 C CA . THR A 1 330 ? -6.165 1.708 24.063 1.00 92.56 330 THR A CA 1
ATOM 2519 C C . THR A 1 330 ? -6.685 0.634 23.114 1.00 92.56 330 THR A C 1
ATOM 2521 O O . THR A 1 330 ? -7.635 -0.075 23.448 1.00 92.56 330 THR A O 1
ATOM 2524 N N . LEU A 1 331 ? -6.034 0.455 21.960 1.00 94.62 331 LEU A N 1
ATOM 2525 C CA . LEU A 1 331 ? -6.419 -0.582 21.005 1.00 94.62 331 LEU A CA 1
ATOM 2526 C C . LEU A 1 331 ? -6.211 -1.989 21.579 1.00 94.62 331 LEU A C 1
ATOM 2528 O O . LEU A 1 331 ? -7.094 -2.830 21.451 1.00 94.62 331 LEU A O 1
ATOM 2532 N N . SER A 1 332 ? -5.095 -2.237 22.268 1.00 94.56 332 SER A N 1
ATOM 2533 C CA . SER A 1 332 ? -4.819 -3.517 22.933 1.00 94.56 332 SER A CA 1
ATOM 2534 C C . SER A 1 332 ? -5.896 -3.871 23.967 1.00 94.56 332 SER A C 1
ATOM 2536 O O . SER A 1 332 ? -6.433 -4.978 23.954 1.00 94.56 332 SER A O 1
ATOM 2538 N N . SER A 1 333 ? -6.293 -2.907 24.806 1.00 95.31 333 SER A N 1
ATOM 2539 C CA . SER A 1 333 ? -7.373 -3.086 25.790 1.00 95.31 333 SER A CA 1
ATOM 2540 C C . SER A 1 333 ? -8.710 -3.381 25.111 1.00 95.31 333 SER A C 1
ATOM 2542 O O . SER A 1 333 ? -9.475 -4.226 25.576 1.00 95.31 333 SER A O 1
ATOM 2544 N N . LYS A 1 334 ? -8.976 -2.725 23.977 1.00 95.38 334 LYS A N 1
ATOM 2545 C CA . LYS A 1 334 ? -10.181 -2.963 23.184 1.00 95.38 334 LYS A CA 1
ATOM 2546 C C . LYS A 1 334 ? -10.203 -4.369 22.589 1.00 95.38 334 LYS A C 1
ATOM 2548 O O . LYS A 1 334 ? -11.189 -5.075 22.768 1.00 95.38 334 LYS A O 1
ATOM 2553 N N . LEU A 1 335 ? -9.113 -4.816 21.968 1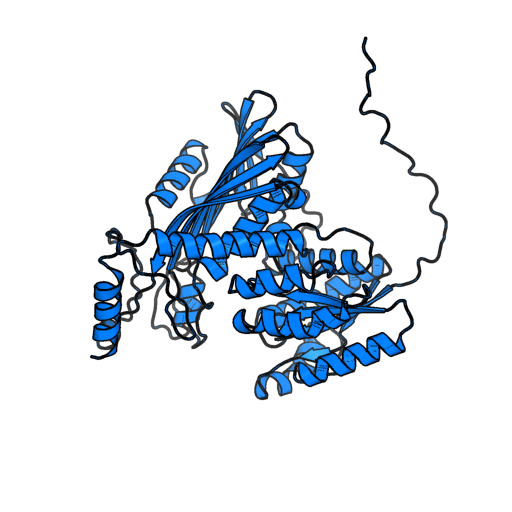.00 95.38 335 LEU A N 1
ATOM 2554 C CA . LEU A 1 335 ? -8.982 -6.185 21.456 1.00 95.38 335 LEU A CA 1
ATOM 2555 C C . LEU A 1 335 ? -9.147 -7.230 22.573 1.00 95.38 335 LEU A C 1
ATOM 2557 O O . LEU A 1 335 ? -9.877 -8.203 22.394 1.00 95.38 335 LEU A O 1
ATOM 2561 N N . ALA A 1 336 ? -8.566 -6.992 23.753 1.00 94.69 336 ALA A N 1
ATOM 2562 C CA . ALA A 1 336 ? -8.741 -7.870 24.909 1.00 94.69 336 ALA A CA 1
ATOM 2563 C C . ALA A 1 336 ? -10.208 -7.940 25.375 1.00 94.69 336 ALA A C 1
ATOM 2565 O O . ALA A 1 336 ? -10.705 -9.026 25.668 1.00 94.69 336 ALA A O 1
ATOM 2566 N N . SER A 1 337 ? -10.927 -6.810 25.387 1.00 93.69 337 SER A N 1
ATOM 2567 C CA . SER A 1 337 ? -12.362 -6.776 25.718 1.00 93.69 337 SER A CA 1
ATOM 2568 C C . SER A 1 337 ? -13.239 -7.529 24.709 1.00 93.69 337 SER A C 1
ATOM 2570 O O . SER A 1 337 ? -14.297 -8.031 25.074 1.00 93.69 337 SER A O 1
ATOM 2572 N N . LEU A 1 338 ? -12.764 -7.678 23.467 1.00 93.56 338 LEU A N 1
ATOM 2573 C CA . LEU A 1 338 ? -13.379 -8.500 22.421 1.00 93.56 338 LEU A CA 1
ATOM 2574 C C . LEU A 1 338 ? -12.989 -9.990 22.519 1.00 93.56 338 LEU A C 1
ATOM 2576 O O . LEU A 1 338 ? -13.332 -10.781 21.640 1.00 93.56 338 LEU A O 1
ATOM 2580 N N . GLY A 1 339 ? -12.262 -10.385 23.569 1.00 92.50 339 GLY A N 1
ATOM 2581 C CA . GLY A 1 339 ? -11.831 -11.764 23.793 1.00 92.50 339 GLY A CA 1
ATOM 2582 C C . GLY A 1 339 ? -10.688 -12.217 22.882 1.00 92.50 339 GLY A C 1
ATOM 2583 O O . GLY A 1 339 ? -10.581 -13.412 22.616 1.00 92.50 339 GLY A O 1
ATOM 2584 N N . LEU A 1 340 ? -9.864 -11.288 22.378 1.00 91.69 340 LEU A N 1
ATOM 2585 C CA . LEU A 1 340 ? -8.673 -11.596 21.579 1.00 91.69 340 LEU A CA 1
ATOM 2586 C C . LEU A 1 340 ? -7.414 -11.515 22.444 1.00 91.69 340 LEU A C 1
ATOM 2588 O O . LEU A 1 340 ? -6.975 -10.431 22.844 1.00 91.69 340 LEU A O 1
ATOM 2592 N N . ALA A 1 341 ? -6.802 -12.664 22.709 1.00 90.69 341 ALA A N 1
ATOM 2593 C CA . ALA A 1 341 ? -5.546 -12.739 23.437 1.00 90.69 341 ALA A CA 1
ATOM 2594 C C . ALA A 1 341 ? -4.377 -12.225 22.571 1.00 90.69 341 ALA A C 1
ATOM 2596 O O . ALA A 1 341 ? -4.358 -12.473 21.365 1.00 90.69 341 ALA A O 1
ATOM 2597 N N . PRO A 1 342 ? -3.351 -11.573 23.157 1.00 89.19 342 PRO A N 1
ATOM 2598 C CA . PRO A 1 342 ? -2.171 -11.096 22.426 1.00 89.19 342 PRO A CA 1
ATOM 2599 C C . PRO A 1 342 ? -1.519 -12.135 21.506 1.00 89.19 342 PRO A C 1
ATOM 2601 O O . PRO A 1 342 ? -1.107 -11.795 20.404 1.00 89.19 342 PRO A O 1
ATOM 2604 N N . ALA A 1 343 ? -1.467 -13.401 21.928 1.00 86.75 343 ALA A N 1
ATOM 2605 C CA . ALA A 1 343 ? -0.872 -14.489 21.152 1.00 86.75 343 ALA A CA 1
ATOM 2606 C C . ALA A 1 343 ? -1.610 -14.797 19.834 1.00 86.75 343 ALA A C 1
ATOM 2608 O O . ALA A 1 343 ? -1.025 -15.418 18.957 1.00 86.75 343 ALA A O 1
ATOM 2609 N N . GLU A 1 344 ? -2.870 -14.374 19.683 1.00 86.12 344 GLU A N 1
ATOM 2610 C CA . GLU A 1 344 ? -3.632 -14.560 18.442 1.00 86.12 344 GLU A CA 1
ATOM 2611 C C . GLU A 1 344 ? -3.232 -13.539 17.368 1.00 86.12 344 GLU A C 1
ATOM 2613 O O . GLU A 1 344 ? -3.358 -13.811 16.177 1.00 86.12 344 GLU A O 1
ATOM 2618 N N . TRP A 1 345 ? -2.775 -12.345 17.766 1.00 88.44 345 TRP A N 1
ATOM 2619 C CA . T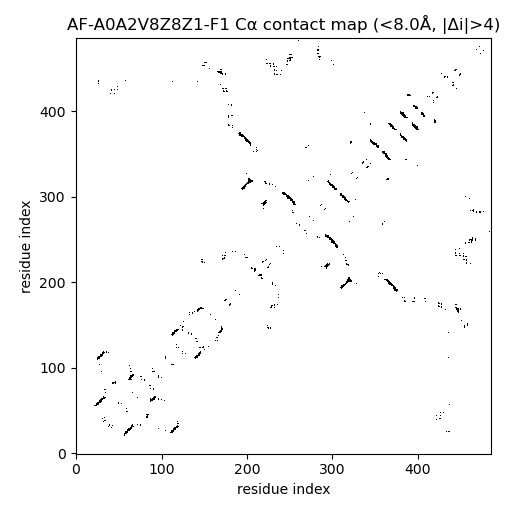RP A 1 345 ? -2.615 -11.216 16.841 1.00 88.44 345 TRP A CA 1
ATOM 2620 C C . TRP A 1 345 ? -1.276 -10.485 16.892 1.00 88.44 345 TRP A C 1
ATOM 2622 O O . TRP A 1 345 ? -1.017 -9.612 16.062 1.00 88.44 345 TRP A O 1
ATOM 2632 N N . GLN A 1 346 ? -0.406 -10.854 17.825 1.00 88.62 346 GLN A N 1
ATOM 2633 C CA . GLN A 1 346 ? 0.954 -10.347 17.928 1.00 88.62 346 GLN A CA 1
ATOM 2634 C C . GLN A 1 346 ? 1.924 -11.473 17.609 1.00 88.62 346 GLN A C 1
ATOM 2636 O O . GLN A 1 346 ? 1.823 -12.566 18.160 1.00 88.62 346 GLN A O 1
ATOM 2641 N N . ASN A 1 347 ? 2.916 -11.184 16.777 1.00 84.56 347 ASN A N 1
ATOM 2642 C CA . ASN A 1 347 ? 4.055 -12.070 16.625 1.00 84.56 347 ASN A CA 1
ATOM 2643 C C . ASN A 1 347 ? 5.180 -11.609 17.556 1.00 84.56 347 ASN A C 1
ATOM 2645 O O . ASN A 1 347 ? 5.685 -10.496 17.411 1.00 84.56 347 ASN A O 1
ATOM 2649 N N . HIS A 1 348 ? 5.590 -12.488 18.468 1.00 78.19 348 HIS A N 1
ATOM 2650 C CA . HIS A 1 348 ? 6.741 -12.297 19.349 1.00 78.19 348 HIS A CA 1
ATOM 2651 C C . HIS A 1 348 ? 7.771 -13.377 19.054 1.00 78.19 348 HIS A C 1
ATOM 2653 O O . HIS A 1 348 ? 7.620 -14.514 19.497 1.00 78.19 348 HIS A O 1
ATOM 2659 N N . GLU A 1 349 ? 8.833 -13.038 18.329 1.00 69.69 349 GLU A N 1
ATOM 2660 C CA . GLU A 1 349 ? 9.959 -13.964 18.187 1.00 69.69 349 GLU A CA 1
ATOM 2661 C C . GLU A 1 349 ? 10.953 -13.788 19.331 1.00 69.69 349 GLU A C 1
ATOM 2663 O O . GLU A 1 349 ? 11.054 -12.727 19.962 1.00 69.69 349 GLU A O 1
ATOM 2668 N N . ALA A 1 350 ? 11.727 -14.848 19.568 1.00 66.06 350 ALA A N 1
ATOM 2669 C CA . ALA A 1 350 ? 12.850 -14.803 20.485 1.00 66.06 350 ALA A CA 1
ATOM 2670 C C . ALA A 1 350 ? 13.797 -13.640 20.125 1.00 66.06 350 ALA A C 1
ATOM 2672 O O . ALA A 1 350 ? 13.956 -13.320 18.943 1.00 66.06 350 ALA A O 1
ATOM 2673 N N . PRO A 1 351 ? 14.454 -13.016 21.119 1.00 65.50 351 PRO A N 1
ATOM 2674 C CA . PRO A 1 351 ? 15.400 -11.943 20.862 1.00 65.50 351 PRO A CA 1
ATOM 2675 C C . PRO A 1 351 ? 16.470 -12.370 19.855 1.00 65.50 351 PRO A C 1
ATOM 2677 O O . PRO A 1 351 ? 17.197 -13.339 20.081 1.00 65.50 351 PRO A O 1
ATOM 2680 N N . GLN A 1 352 ? 16.580 -11.629 18.759 1.00 61.22 352 GLN A N 1
ATOM 2681 C CA . GLN A 1 352 ? 17.552 -11.873 17.706 1.00 61.22 352 GLN A CA 1
ATOM 2682 C C . GLN A 1 352 ? 18.770 -10.966 17.886 1.00 61.22 352 GLN A C 1
ATOM 2684 O O . GLN A 1 352 ? 18.696 -9.890 18.486 1.00 61.22 352 GLN A O 1
ATOM 2689 N N . LEU A 1 353 ? 19.912 -11.425 17.375 1.00 60.38 353 LEU A N 1
ATOM 2690 C CA . LEU A 1 353 ? 21.133 -10.634 17.266 1.00 60.38 353 LEU A CA 1
ATOM 2691 C C . LEU A 1 353 ? 21.235 -10.074 15.845 1.00 60.38 353 LEU A C 1
ATOM 2693 O O . LEU A 1 353 ? 20.931 -10.772 14.880 1.00 60.38 353 LEU A O 1
ATOM 2697 N N . SER A 1 354 ? 21.673 -8.825 15.709 1.00 55.53 354 SER A N 1
ATOM 2698 C CA . SER A 1 354 ? 21.991 -8.227 14.408 1.00 55.53 354 SER A CA 1
ATOM 2699 C C . SER A 1 354 ? 23.078 -9.016 13.664 1.00 55.53 354 SER A C 1
ATOM 2701 O O . SER A 1 354 ? 23.865 -9.740 14.279 1.00 55.53 354 SER A O 1
ATOM 2703 N N . SER A 1 355 ? 23.182 -8.824 12.343 1.00 57.59 355 SER A N 1
ATOM 2704 C CA . SER A 1 355 ? 24.193 -9.473 11.487 1.00 57.59 355 SER A CA 1
ATOM 2705 C C . SER A 1 355 ? 25.629 -9.211 11.969 1.00 57.59 355 SER A C 1
ATOM 2707 O O . SER A 1 355 ? 26.452 -10.123 12.034 1.00 57.59 355 SER A O 1
ATOM 2709 N N . ASN A 1 356 ? 25.911 -7.990 12.431 1.00 54.75 356 ASN A N 1
ATOM 2710 C CA . ASN A 1 356 ? 27.189 -7.615 13.048 1.00 54.75 356 ASN A CA 1
ATOM 2711 C C . ASN A 1 356 ? 27.337 -8.027 14.531 1.00 54.75 356 ASN A C 1
ATOM 2713 O O . ASN A 1 356 ? 28.350 -7.705 15.152 1.00 54.75 356 ASN A O 1
ATOM 2717 N N . ARG A 1 357 ? 26.346 -8.727 15.101 1.00 61.59 357 ARG A N 1
ATOM 2718 C CA . ARG A 1 357 ? 26.268 -9.213 16.495 1.00 61.59 357 ARG A CA 1
ATOM 2719 C C . ARG A 1 357 ? 26.331 -8.137 17.577 1.00 61.59 357 ARG A C 1
ATOM 2721 O O . ARG A 1 357 ? 26.542 -8.455 18.745 1.00 61.59 357 ARG A O 1
ATOM 2728 N N . GLN A 1 358 ? 26.157 -6.873 17.211 1.00 52.41 358 GLN A N 1
ATOM 2729 C CA . GLN A 1 358 ? 26.317 -5.759 18.144 1.00 52.41 358 GLN A CA 1
ATOM 2730 C C . GLN A 1 358 ? 25.027 -5.388 18.871 1.00 52.41 358 GLN A C 1
ATOM 2732 O O . GLN A 1 358 ? 25.080 -4.713 19.896 1.00 52.41 358 GLN A O 1
ATOM 2737 N N . TYR A 1 359 ? 23.880 -5.840 18.365 1.00 53.97 359 TYR A N 1
ATOM 2738 C CA . TYR A 1 359 ? 22.576 -5.428 18.858 1.00 53.97 359 TYR A CA 1
ATOM 2739 C C . TYR A 1 359 ? 21.685 -6.632 19.090 1.00 53.97 359 TYR A C 1
ATOM 2741 O O . TYR A 1 359 ? 21.608 -7.522 18.245 1.00 53.97 359 TYR A O 1
ATOM 2749 N N . ARG A 1 360 ? 20.984 -6.633 20.224 1.00 58.00 360 ARG A N 1
ATOM 2750 C CA . ARG A 1 360 ? 19.894 -7.564 20.497 1.00 58.00 360 ARG A CA 1
ATOM 2751 C C . ARG A 1 360 ? 18.580 -6.806 20.399 1.00 58.00 360 ARG A C 1
ATOM 2753 O O . ARG A 1 360 ? 18.447 -5.746 21.001 1.00 58.00 360 ARG A O 1
ATOM 2760 N N . TYR A 1 361 ? 17.621 -7.360 19.679 1.00 60.62 361 TYR A N 1
ATOM 2761 C CA . TYR A 1 361 ? 16.281 -6.798 19.558 1.00 60.62 361 TYR A CA 1
ATOM 2762 C C . TYR A 1 361 ? 15.251 -7.921 19.660 1.00 60.62 361 TYR A C 1
ATOM 2764 O O . TYR A 1 361 ? 15.542 -9.073 19.341 1.00 60.62 361 TYR A O 1
ATOM 2772 N N . GLN A 1 362 ? 14.056 -7.603 20.146 1.00 64.81 362 GLN A N 1
ATOM 2773 C CA . GLN A 1 362 ? 12.936 -8.538 20.166 1.00 64.81 362 GLN A CA 1
ATOM 2774 C C . GLN A 1 362 ? 12.064 -8.250 18.952 1.00 64.81 362 GLN A C 1
ATOM 2776 O O . GLN A 1 362 ? 11.595 -7.121 18.794 1.00 64.81 362 GLN A O 1
ATOM 2781 N N . ASN A 1 363 ? 11.871 -9.247 18.086 1.00 67.81 363 ASN A N 1
ATOM 2782 C CA . ASN A 1 363 ? 11.022 -9.055 16.921 1.00 67.81 363 ASN A CA 1
ATOM 2783 C C . ASN A 1 363 ? 9.553 -9.130 17.329 1.00 67.81 363 ASN A C 1
ATOM 2785 O O . ASN A 1 363 ? 8.985 -10.213 17.468 1.00 67.81 363 ASN A O 1
ATOM 2789 N N . GLN A 1 364 ? 8.982 -7.951 17.566 1.00 78.88 364 GLN A N 1
ATOM 2790 C CA . GLN A 1 364 ? 7.564 -7.756 17.820 1.00 78.88 364 GLN A CA 1
ATOM 2791 C C . GLN A 1 364 ? 6.922 -7.211 16.556 1.00 78.88 364 GLN A C 1
ATOM 2793 O O . GLN A 1 364 ? 7.269 -6.116 16.100 1.00 78.88 364 GLN A O 1
ATOM 2798 N N . GLU A 1 365 ? 5.991 -7.976 15.997 1.00 86.38 365 GLU A N 1
ATOM 2799 C CA . GLU A 1 365 ? 5.232 -7.566 14.824 1.00 86.38 365 GLU A CA 1
ATOM 2800 C C . GLU A 1 365 ? 3.734 -7.566 15.111 1.00 86.38 365 GLU A C 1
ATOM 2802 O O . GLU A 1 365 ? 3.183 -8.520 15.658 1.00 86.38 365 GLU A O 1
ATOM 2807 N N . VAL A 1 366 ? 3.079 -6.486 14.696 1.00 90.81 366 VAL A N 1
ATOM 2808 C CA . VAL A 1 366 ? 1.628 -6.307 14.750 1.00 90.81 366 VAL A CA 1
ATOM 2809 C C . VAL A 1 366 ? 1.175 -5.789 13.397 1.00 90.81 366 VAL A C 1
ATOM 2811 O O . VAL A 1 366 ? 1.820 -4.902 12.834 1.00 90.81 366 VAL A O 1
ATOM 2814 N N . ARG A 1 367 ? 0.083 -6.347 12.873 1.00 93.38 367 ARG A N 1
ATOM 2815 C CA . ARG A 1 367 ? -0.642 -5.833 11.703 1.00 93.38 367 ARG A CA 1
ATOM 2816 C C . ARG A 1 367 ? -2.123 -6.134 11.883 1.00 93.38 367 ARG A C 1
ATOM 2818 O O . ARG A 1 367 ? -2.607 -7.156 11.406 1.00 93.38 367 ARG A O 1
ATOM 2825 N N . ILE A 1 368 ? -2.819 -5.275 12.614 1.00 95.56 368 ILE A N 1
ATOM 2826 C CA . ILE A 1 368 ? -4.222 -5.489 12.970 1.00 95.56 368 ILE A CA 1
ATOM 2827 C C . ILE A 1 368 ? -5.072 -4.283 12.591 1.00 95.56 368 ILE A C 1
ATOM 2829 O O . ILE A 1 368 ? -4.652 -3.135 12.748 1.00 95.56 368 ILE A O 1
ATOM 2833 N N . ALA A 1 369 ? -6.277 -4.559 12.105 1.00 97.62 369 ALA A N 1
ATOM 2834 C CA . ALA A 1 369 ? -7.308 -3.565 11.872 1.00 97.62 369 ALA A CA 1
ATOM 2835 C C . ALA A 1 369 ? -8.555 -3.904 12.691 1.00 97.62 369 ALA A C 1
ATOM 2837 O O . ALA A 1 369 ? -8.953 -5.065 12.784 1.00 97.62 369 ALA A O 1
ATOM 2838 N N . LEU A 1 370 ? -9.176 -2.878 13.260 1.00 98.19 370 LEU A N 1
ATOM 2839 C CA . LEU A 1 370 ? -10.461 -2.939 13.938 1.00 98.19 370 LEU A CA 1
ATOM 2840 C C . LEU A 1 370 ? -11.433 -2.016 13.208 1.00 98.19 370 LEU A C 1
ATOM 2842 O O . LEU A 1 370 ? -11.215 -0.807 13.144 1.00 98.19 370 LEU A O 1
ATOM 2846 N N . ILE A 1 371 ? -12.504 -2.593 12.682 1.00 98.25 371 ILE A N 1
ATOM 2847 C CA . ILE A 1 371 ? -13.575 -1.900 11.974 1.00 98.25 371 ILE A CA 1
ATOM 2848 C C . ILE A 1 371 ? -14.813 -1.967 12.855 1.00 98.25 371 ILE A C 1
ATOM 2850 O O . ILE A 1 371 ? -15.252 -3.048 13.234 1.00 98.25 371 ILE A O 1
ATOM 2854 N N . GLU A 1 372 ? -15.375 -0.822 13.196 1.00 97.81 372 GLU A N 1
ATOM 2855 C CA . GLU A 1 372 ? -16.579 -0.723 14.012 1.00 97.81 372 GLU A CA 1
ATOM 2856 C C . GLU A 1 372 ? -17.714 -0.217 13.143 1.00 97.81 372 GLU A C 1
ATOM 2858 O O . GLU A 1 372 ? -17.523 0.699 12.336 1.00 97.81 372 GLU A O 1
ATOM 2863 N N . GLY A 1 373 ? -18.888 -0.812 13.304 1.00 96.81 373 GLY A N 1
ATOM 2864 C CA . GLY A 1 373 ? -20.037 -0.403 12.526 1.00 96.81 373 GLY A CA 1
ATOM 2865 C C . GLY A 1 373 ? -21.321 -1.118 12.895 1.00 96.81 373 GLY A C 1
ATOM 2866 O O . GLY A 1 373 ? -21.413 -1.822 13.904 1.00 96.81 373 GLY A O 1
ATOM 2867 N N . LEU A 1 374 ? -22.308 -0.937 12.026 1.00 95.31 374 LEU A N 1
ATOM 2868 C CA . LEU A 1 374 ? -23.638 -1.508 12.156 1.00 95.31 374 LEU A CA 1
ATOM 2869 C C . LEU A 1 374 ? -23.856 -2.563 11.078 1.00 95.31 374 LEU A C 1
ATOM 2871 O O . LEU A 1 374 ? -23.706 -2.272 9.897 1.00 95.31 374 LEU A O 1
ATOM 2875 N N . LEU A 1 375 ? -24.265 -3.767 11.471 1.00 92.88 375 LEU A N 1
ATOM 2876 C CA . LEU A 1 375 ? -24.801 -4.771 10.554 1.00 92.88 375 LEU A CA 1
ATOM 2877 C C . LEU A 1 375 ? -26.327 -4.745 10.665 1.00 92.88 375 LEU A C 1
ATOM 2879 O O . LEU A 1 375 ? -26.907 -5.252 11.635 1.00 92.88 375 LEU A O 1
ATOM 2883 N N . GLY A 1 376 ? -26.982 -4.077 9.713 1.00 89.56 376 GLY A N 1
ATOM 2884 C CA . GLY A 1 376 ? -28.372 -3.653 9.878 1.00 89.56 376 GLY A CA 1
ATOM 2885 C C . GLY A 1 376 ? -28.501 -2.668 11.046 1.00 89.56 376 GLY A C 1
ATOM 2886 O O . GLY A 1 376 ? -28.031 -1.543 10.954 1.00 89.56 376 GLY A O 1
ATOM 2887 N N . ASN A 1 377 ? -29.103 -3.102 12.159 1.00 89.44 377 ASN A N 1
ATOM 2888 C CA . ASN A 1 377 ? -29.300 -2.273 13.363 1.00 89.44 377 ASN A CA 1
ATOM 2889 C C . ASN A 1 377 ? -28.463 -2.737 14.570 1.00 89.44 377 ASN A C 1
ATOM 2891 O O . ASN A 1 377 ? -28.744 -2.339 15.698 1.00 89.44 377 ASN A O 1
ATOM 2895 N N . ARG A 1 378 ? -27.508 -3.651 14.371 1.00 92.00 378 ARG A N 1
ATOM 2896 C CA . ARG A 1 378 ? -26.715 -4.238 15.460 1.00 92.00 378 ARG A CA 1
ATOM 2897 C C . ARG A 1 378 ? -25.294 -3.713 15.421 1.00 92.00 378 ARG A C 1
ATOM 2899 O O . ARG A 1 378 ? -24.661 -3.795 14.370 1.00 92.00 378 ARG A O 1
ATOM 2906 N N . GLN A 1 379 ? -24.790 -3.268 16.569 1.00 94.75 379 GLN A N 1
ATOM 2907 C CA . GLN A 1 379 ? -23.382 -2.925 16.705 1.00 94.75 379 GLN A CA 1
ATOM 2908 C C . GLN A 1 379 ? -22.530 -4.183 16.569 1.00 94.75 379 GLN A C 1
ATOM 2910 O O . GLN A 1 379 ? -22.759 -5.187 17.247 1.00 94.75 379 GLN A O 1
ATOM 2915 N N . VAL A 1 380 ? -21.541 -4.111 15.691 1.00 95.81 380 VAL A N 1
ATOM 2916 C CA . VAL A 1 380 ? -20.585 -5.185 15.454 1.00 95.81 380 VAL A CA 1
ATOM 2917 C C . VAL A 1 380 ? -19.187 -4.612 15.248 1.00 95.81 380 VAL A C 1
ATOM 2919 O O . VAL A 1 380 ? -18.998 -3.449 14.881 1.00 95.81 380 VAL A O 1
ATOM 2922 N N . GLN A 1 381 ? -18.189 -5.453 15.483 1.00 97.06 381 GLN A N 1
ATOM 2923 C CA . GLN A 1 381 ? -16.792 -5.188 15.194 1.00 97.06 381 GLN A CA 1
ATOM 2924 C C . GLN A 1 381 ? -16.262 -6.245 14.228 1.00 97.06 381 GLN A C 1
ATOM 2926 O O . GLN A 1 381 ? -16.499 -7.437 14.414 1.00 97.06 381 GLN A O 1
ATOM 2931 N N . VAL A 1 382 ? -15.520 -5.818 13.212 1.00 97.06 382 VAL A N 1
ATOM 2932 C CA . VAL A 1 382 ? -14.747 -6.701 12.338 1.00 97.06 382 VAL A CA 1
ATOM 2933 C C . VAL A 1 382 ? -13.272 -6.502 12.656 1.00 97.06 382 VAL A C 1
ATOM 2935 O O . VAL A 1 382 ? -12.753 -5.392 12.548 1.00 97.06 382 VAL A O 1
ATOM 2938 N N . VAL A 1 383 ? -12.591 -7.567 13.070 1.00 97.00 383 VAL A N 1
ATOM 2939 C CA . VAL A 1 383 ? -11.157 -7.546 13.376 1.00 97.00 383 VAL A CA 1
ATOM 2940 C C . VAL A 1 383 ? -10.409 -8.326 12.311 1.00 97.00 383 VAL A C 1
ATOM 2942 O O . VAL A 1 383 ? -10.693 -9.503 12.107 1.00 97.00 383 VAL A O 1
ATOM 2945 N N . LEU A 1 384 ? -9.448 -7.679 11.657 1.00 95.50 384 LEU A N 1
ATOM 2946 C CA . LEU A 1 384 ? -8.622 -8.275 10.613 1.00 95.50 384 LEU A CA 1
ATOM 2947 C C . LEU A 1 384 ? -7.188 -8.384 11.118 1.00 95.50 384 LEU A C 1
ATOM 2949 O O . LEU A 1 384 ? -6.599 -7.376 11.510 1.00 95.50 384 LEU A O 1
ATOM 2953 N N . ASN A 1 385 ? -6.604 -9.574 11.038 1.00 93.25 385 ASN A N 1
ATOM 2954 C CA . ASN A 1 385 ? -5.171 -9.760 11.222 1.00 93.25 385 ASN A CA 1
ATOM 2955 C C . ASN A 1 385 ? -4.491 -9.986 9.869 1.00 93.25 385 ASN A C 1
ATOM 2957 O O . ASN A 1 385 ? -4.792 -10.945 9.162 1.00 93.25 385 ASN A O 1
ATOM 2961 N N . LEU A 1 386 ? -3.569 -9.088 9.524 1.00 90.69 386 LEU A N 1
ATOM 2962 C CA . LEU A 1 386 ? -2.865 -9.040 8.241 1.00 90.69 386 LEU A CA 1
ATOM 2963 C C . LEU A 1 386 ? -1.418 -9.563 8.348 1.00 90.69 386 LEU A C 1
ATOM 2965 O O . LEU A 1 386 ? -0.607 -9.347 7.442 1.00 90.69 386 LEU A O 1
ATOM 2969 N N . LEU A 1 387 ? -1.038 -10.198 9.462 1.00 86.94 387 LEU A N 1
ATOM 2970 C CA . LEU A 1 387 ? 0.300 -10.772 9.640 1.00 86.94 387 LEU A CA 1
ATOM 2971 C C . LEU A 1 387 ? 0.533 -11.956 8.688 1.00 86.94 387 LEU A C 1
ATOM 2973 O O . LEU A 1 387 ? -0.156 -12.963 8.754 1.00 86.94 387 LEU A O 1
ATOM 2977 N N . ALA A 1 388 ? 1.541 -11.844 7.823 1.00 68.56 388 ALA A N 1
ATOM 2978 C CA . ALA A 1 388 ? 1.941 -12.865 6.852 1.00 68.56 388 ALA A CA 1
ATOM 2979 C C . ALA A 1 388 ? 3.220 -13.576 7.327 1.00 68.56 388 ALA A C 1
ATOM 2981 O O . ALA A 1 388 ? 4.321 -13.177 6.938 1.00 68.56 388 ALA A O 1
ATOM 2982 N N . LYS A 1 389 ? 3.087 -14.541 8.248 1.00 62.59 389 LYS A N 1
ATOM 2983 C CA . LYS A 1 389 ? 4.229 -15.344 8.724 1.00 62.59 389 LYS A CA 1
ATOM 2984 C C . LYS A 1 389 ? 3.998 -16.849 8.699 1.00 62.59 389 LYS A C 1
ATOM 2986 O O . LYS A 1 389 ? 4.892 -17.560 8.257 1.00 62.59 389 LYS A O 1
ATOM 2991 N N . PHE A 1 390 ? 2.845 -17.331 9.165 1.00 56.69 390 PHE A N 1
ATOM 2992 C CA . PHE A 1 390 ? 2.525 -18.761 9.219 1.00 56.69 390 PHE A CA 1
ATOM 2993 C C . PHE A 1 390 ? 1.016 -18.992 9.060 1.00 56.69 390 PHE A C 1
ATOM 2995 O O . PHE A 1 390 ? 0.221 -18.088 9.340 1.00 56.69 390 PHE A O 1
ATOM 3002 N N . ALA A 1 391 ? 0.644 -20.217 8.685 1.00 54.19 391 ALA A N 1
ATOM 3003 C CA . ALA A 1 391 ? -0.744 -20.662 8.584 1.00 54.19 391 ALA A CA 1
ATOM 3004 C C . ALA A 1 391 ? -1.528 -20.412 9.879 1.00 54.19 391 ALA A C 1
ATOM 3006 O O . ALA A 1 391 ? -1.054 -20.712 10.977 1.00 54.19 391 ALA A O 1
ATOM 3007 N N . GLY A 1 392 ? -2.725 -19.837 9.741 1.00 59.25 392 GLY A N 1
ATOM 3008 C CA . GLY A 1 392 ? -3.632 -19.520 10.850 1.00 59.25 392 GLY A CA 1
ATOM 3009 C C . GLY A 1 392 ? -3.351 -18.203 11.585 1.00 59.25 392 GLY A C 1
ATOM 3010 O O . GLY A 1 392 ? -4.113 -17.835 12.475 1.00 59.25 392 GLY A O 1
ATOM 3011 N N . HIS A 1 393 ? -2.295 -17.460 11.228 1.00 73.06 393 HIS A N 1
ATOM 3012 C CA . HIS A 1 393 ? -2.026 -16.145 11.828 1.00 73.06 393 HIS A CA 1
ATOM 3013 C C . HIS A 1 393 ? -2.871 -15.026 11.200 1.00 73.06 393 HIS A C 1
ATOM 3015 O O . HIS A 1 393 ? -3.060 -13.976 11.810 1.00 73.06 393 HIS A O 1
ATOM 3021 N N . ARG A 1 394 ? -3.381 -15.233 9.983 1.00 84.88 394 ARG A N 1
ATOM 3022 C CA . ARG A 1 394 ? -4.321 -14.326 9.318 1.00 84.88 394 ARG A CA 1
ATOM 3023 C C . ARG A 1 394 ? -5.738 -14.746 9.665 1.00 84.88 394 ARG A C 1
ATOM 3025 O O . ARG A 1 394 ? -6.078 -15.913 9.527 1.00 84.88 394 ARG A O 1
ATOM 3032 N N . PHE A 1 395 ? -6.568 -13.795 10.071 1.00 89.50 395 PHE A N 1
ATOM 3033 C CA . PHE A 1 395 ? -7.967 -14.068 10.378 1.00 89.50 395 PHE A CA 1
ATOM 3034 C C . PHE A 1 395 ? -8.841 -12.852 10.105 1.00 89.50 395 PHE A C 1
ATOM 3036 O O . PHE A 1 395 ? -8.365 -11.711 10.074 1.00 89.50 395 PHE A O 1
ATOM 3043 N N . VAL A 1 396 ? -10.142 -13.112 10.003 1.00 92.81 396 VAL A N 1
ATOM 3044 C CA . VAL A 1 396 ? -11.186 -12.092 10.060 1.00 92.81 396 VAL A CA 1
ATOM 3045 C C . VAL A 1 396 ? -12.245 -12.543 11.059 1.00 92.81 396 VAL A C 1
ATOM 3047 O O . VAL A 1 396 ? -12.907 -13.558 10.860 1.00 92.81 396 VAL A O 1
ATOM 3050 N N . HIS A 1 397 ? -12.429 -11.788 12.138 1.00 94.25 397 HIS A N 1
ATOM 3051 C CA . HIS A 1 397 ? -13.480 -12.051 13.119 1.00 94.25 397 HIS A CA 1
ATOM 3052 C C . HIS A 1 397 ? -14.577 -11.006 13.025 1.00 94.25 397 HIS A C 1
ATOM 3054 O O . HIS A 1 397 ? -14.301 -9.819 13.145 1.00 94.25 397 HIS A O 1
ATOM 3060 N N . LEU A 1 398 ? -15.819 -11.462 12.903 1.00 94.00 398 LEU A N 1
ATOM 3061 C CA . LEU A 1 398 ? -17.010 -10.679 13.192 1.00 94.00 398 LEU A CA 1
ATOM 3062 C C . LEU A 1 398 ? -17.398 -10.908 14.655 1.00 94.00 398 LEU A C 1
ATOM 3064 O O . LEU A 1 398 ? -17.627 -12.044 15.077 1.00 94.00 398 LEU A O 1
ATOM 3068 N N . ILE A 1 399 ? -17.481 -9.837 15.429 1.00 94.69 399 ILE A N 1
ATOM 3069 C CA . ILE A 1 399 ? -17.770 -9.870 16.860 1.00 94.69 399 ILE A CA 1
ATOM 3070 C C . ILE A 1 399 ? -18.987 -8.981 17.107 1.00 94.69 399 ILE A C 1
ATOM 3072 O O . ILE A 1 399 ? -19.002 -7.820 16.716 1.00 94.69 399 ILE A O 1
ATOM 3076 N N . GLY A 1 400 ? -20.034 -9.550 17.698 1.00 89.00 400 GLY A N 1
ATOM 3077 C CA . GLY A 1 400 ? -21.187 -8.814 18.218 1.00 89.00 400 GLY A CA 1
ATOM 3078 C C . GLY A 1 400 ? -21.374 -9.104 19.706 1.00 89.00 400 GLY A C 1
ATOM 3079 O O . GLY A 1 400 ? -20.626 -9.903 20.268 1.00 89.00 400 GLY A O 1
ATOM 3080 N N . GLU A 1 401 ? -22.393 -8.501 20.323 1.00 75.19 401 GLU A N 1
ATOM 3081 C CA . GLU A 1 401 ? -22.622 -8.538 21.783 1.00 75.19 401 GLU A CA 1
ATOM 3082 C C . GLU A 1 401 ? -22.540 -9.946 22.403 1.00 75.19 401 GLU A C 1
ATOM 3084 O O . GLU A 1 401 ? -21.928 -10.111 23.454 1.00 75.19 401 GLU A O 1
ATOM 3089 N N . ASP A 1 402 ? -23.070 -10.970 21.724 1.00 71.81 402 ASP A N 1
ATOM 3090 C CA . ASP A 1 402 ? -23.166 -12.328 22.281 1.00 71.81 402 ASP A CA 1
ATOM 3091 C C . ASP A 1 402 ? -22.266 -13.371 21.597 1.00 71.81 402 ASP A C 1
ATOM 3093 O O . ASP A 1 402 ? -22.217 -14.525 22.033 1.00 71.81 402 ASP A O 1
ATOM 3097 N N . ARG A 1 403 ? -21.633 -13.045 20.458 1.00 82.00 403 ARG A N 1
ATOM 3098 C CA . ARG A 1 403 ? -20.981 -14.053 19.599 1.00 82.00 403 ARG A CA 1
ATOM 3099 C C . ARG A 1 403 ? -19.787 -13.498 18.827 1.00 82.00 403 ARG A C 1
ATOM 3101 O O . ARG A 1 403 ? -19.907 -12.505 18.112 1.00 82.00 403 ARG A O 1
ATOM 3108 N N . ARG A 1 404 ? -18.676 -14.240 18.878 1.00 88.38 404 ARG A N 1
ATOM 3109 C CA . ARG A 1 404 ? -17.550 -14.155 17.936 1.00 88.38 404 ARG A CA 1
ATOM 3110 C C . ARG A 1 404 ? -17.732 -15.216 16.851 1.00 88.38 404 ARG A C 1
ATOM 3112 O O . ARG A 1 404 ? -17.970 -16.383 17.158 1.00 88.38 404 ARG A O 1
ATOM 3119 N N . ARG A 1 405 ? -17.618 -14.809 15.590 1.00 87.50 405 ARG A N 1
ATOM 3120 C CA . ARG A 1 405 ? -17.655 -15.675 14.409 1.00 87.50 405 ARG A CA 1
ATOM 3121 C C . ARG A 1 405 ? -16.444 -15.377 13.539 1.00 87.50 405 ARG A C 1
ATOM 3123 O O . ARG A 1 405 ? -16.187 -14.225 13.212 1.00 87.50 405 ARG A O 1
ATOM 3130 N N . GLU A 1 406 ? -15.734 -16.414 13.132 1.00 84.44 406 GLU A N 1
ATOM 3131 C CA . GLU A 1 406 ? -14.703 -16.292 12.107 1.00 84.44 406 GLU A CA 1
ATOM 3132 C C . GLU A 1 406 ? -15.334 -16.274 10.711 1.00 84.44 406 GLU A C 1
ATOM 3134 O O . GLU A 1 406 ? -16.240 -17.058 10.407 1.00 84.44 406 GLU A O 1
ATOM 3139 N N . ILE A 1 407 ? -14.885 -15.336 9.880 1.00 81.25 407 ILE A N 1
ATOM 3140 C CA . ILE A 1 407 ? -15.205 -15.282 8.458 1.00 81.25 407 ILE A CA 1
ATOM 3141 C C . ILE A 1 407 ? -14.120 -16.089 7.753 1.00 81.25 407 ILE A C 1
ATOM 3143 O O . ILE A 1 407 ? -13.001 -15.618 7.559 1.00 81.25 407 ILE A O 1
ATOM 3147 N N . LEU A 1 408 ? -14.461 -17.334 7.426 1.00 74.62 408 LEU A N 1
ATOM 3148 C CA . LEU A 1 408 ? -13.568 -18.242 6.719 1.00 74.62 408 LEU A CA 1
ATOM 3149 C C . LEU A 1 408 ? -13.355 -17.751 5.286 1.00 74.62 408 LEU A C 1
ATOM 3151 O O . LEU A 1 408 ? -14.303 -17.321 4.628 1.00 74.62 408 LEU A O 1
ATOM 3155 N N . PHE A 1 409 ? -12.132 -17.882 4.790 1.00 70.12 409 PHE A N 1
ATOM 3156 C CA . PHE A 1 409 ? -11.811 -17.726 3.378 1.00 70.12 409 PHE A CA 1
ATOM 3157 C C . PHE A 1 409 ? -11.290 -19.057 2.835 1.00 70.12 409 PHE A C 1
ATOM 3159 O O . PHE A 1 409 ? -10.500 -19.732 3.492 1.00 70.12 409 PHE A O 1
ATOM 3166 N N . GLU A 1 410 ? -11.764 -19.458 1.650 1.00 54.00 410 GLU A N 1
ATOM 3167 C CA . GLU A 1 410 ? -11.222 -20.625 0.952 1.00 54.00 410 GLU A CA 1
ATOM 3168 C C . GLU A 1 410 ? -9.782 -20.315 0.529 1.00 54.00 410 GLU A C 1
ATOM 3170 O O . GLU A 1 410 ? -9.536 -19.612 -0.455 1.00 54.00 410 GLU A O 1
ATOM 3175 N N . GLU A 1 411 ? -8.811 -20.851 1.265 1.00 50.88 411 GLU A N 1
ATOM 3176 C CA . GLU A 1 411 ? -7.446 -20.984 0.768 1.00 50.88 411 GLU A CA 1
ATOM 3177 C C . GLU A 1 411 ? -7.464 -22.029 -0.345 1.00 50.88 411 GLU A C 1
ATOM 3179 O O . GLU A 1 411 ? -7.394 -23.231 -0.102 1.00 50.88 411 GLU A O 1
ATOM 3184 N N . LYS A 1 412 ? -7.653 -21.571 -1.585 1.00 41.78 412 LYS A N 1
ATOM 3185 C CA . LYS A 1 412 ? -7.884 -22.469 -2.720 1.00 41.78 412 LYS A CA 1
ATOM 3186 C C . LYS A 1 412 ? -6.728 -23.406 -3.069 1.00 41.78 412 LYS A C 1
ATOM 3188 O O . LYS A 1 412 ? -6.971 -24.296 -3.865 1.00 41.78 412 LYS A O 1
ATOM 3193 N N . ASP A 1 413 ? -5.551 -23.288 -2.456 1.00 38.69 413 ASP A N 1
ATOM 3194 C CA . ASP A 1 413 ? -4.460 -24.253 -2.612 1.00 38.69 413 ASP A CA 1
ATOM 3195 C C . ASP A 1 413 ? -3.562 -24.257 -1.362 1.00 38.69 413 ASP A C 1
ATOM 3197 O O . ASP A 1 413 ? -2.833 -23.311 -1.092 1.00 38.69 413 ASP A O 1
ATOM 3201 N N . ALA A 1 414 ? -3.583 -25.341 -0.587 1.00 34.34 414 ALA A N 1
ATOM 3202 C CA . ALA A 1 414 ? -2.787 -25.508 0.634 1.00 34.34 414 ALA A CA 1
ATOM 3203 C C . ALA A 1 414 ? -1.315 -25.910 0.369 1.00 34.34 414 ALA A C 1
ATOM 3205 O O . ALA A 1 414 ? -0.693 -26.575 1.198 1.00 34.34 414 ALA A O 1
ATOM 3206 N N . CYS A 1 415 ? -0.742 -25.543 -0.785 1.00 35.47 415 CYS A N 1
ATOM 3207 C CA . CYS A 1 415 ? 0.625 -25.923 -1.151 1.00 35.47 415 CYS A CA 1
ATOM 3208 C C . CYS A 1 415 ? 1.523 -24.699 -1.428 1.00 35.47 415 CYS A C 1
ATOM 3210 O O . CYS A 1 415 ? 1.385 -23.975 -2.411 1.00 35.47 415 CYS A O 1
ATOM 3212 N N . ASP A 1 416 ? 2.479 -24.529 -0.514 1.00 43.56 416 ASP A N 1
ATOM 3213 C CA . ASP A 1 416 ? 3.818 -23.939 -0.649 1.00 43.56 416 ASP A CA 1
ATOM 3214 C C . ASP A 1 416 ? 4.043 -22.417 -0.656 1.00 43.56 416 ASP A C 1
ATOM 3216 O O . ASP A 1 416 ? 5.185 -22.023 -0.435 1.00 43.56 416 ASP A O 1
ATOM 3220 N N . TYR A 1 417 ? 3.043 -21.537 -0.803 1.00 41.91 417 TYR A N 1
ATOM 3221 C CA . TYR A 1 417 ? 3.326 -20.078 -0.814 1.00 41.91 417 TYR A CA 1
ATOM 3222 C C . TYR A 1 417 ? 2.343 -19.165 -0.069 1.00 41.91 417 TYR A C 1
ATOM 3224 O O . TYR A 1 417 ? 2.579 -17.964 0.022 1.00 41.91 417 TYR A O 1
ATOM 3232 N N . HIS A 1 418 ? 1.239 -19.681 0.466 1.00 49.97 418 HIS A N 1
ATOM 3233 C CA . HIS A 1 418 ? 0.049 -18.848 0.664 1.00 49.97 418 HIS A CA 1
ATOM 3234 C C . HIS A 1 418 ? 0.076 -17.864 1.850 1.00 49.97 418 HIS A C 1
ATOM 3236 O O . HIS A 1 418 ? -0.727 -16.932 1.851 1.00 49.97 418 HIS A O 1
ATOM 3242 N N . ASP A 1 419 ? 1.069 -17.934 2.746 1.00 57.00 419 ASP A N 1
ATOM 3243 C CA . ASP A 1 419 ? 1.186 -17.053 3.925 1.00 57.00 419 ASP A CA 1
ATOM 3244 C C . ASP A 1 419 ? 2.415 -16.148 3.973 1.00 57.00 419 ASP A C 1
ATOM 3246 O O . ASP A 1 419 ? 2.864 -15.740 5.047 1.00 57.00 419 ASP A O 1
ATOM 3250 N N . SER A 1 420 ? 2.948 -15.785 2.808 1.00 73.31 420 SER A N 1
ATOM 3251 C CA . SER A 1 420 ? 4.103 -14.896 2.721 1.00 73.31 420 SER A CA 1
ATOM 3252 C C . SER A 1 420 ? 3.783 -13.558 2.044 1.00 73.31 420 SER A C 1
ATOM 3254 O O . SER A 1 420 ? 2.765 -13.385 1.367 1.00 73.31 420 SER A O 1
ATOM 3256 N N . LYS A 1 421 ? 4.681 -12.581 2.216 1.00 77.12 421 LYS A N 1
ATOM 3257 C CA . LYS A 1 421 ? 4.592 -11.285 1.519 1.00 77.12 421 LYS A CA 1
ATOM 3258 C C . LYS A 1 421 ? 4.766 -11.440 0.008 1.00 77.12 421 LYS A C 1
ATOM 3260 O O . LYS A 1 421 ? 4.288 -10.598 -0.744 1.00 77.12 421 LYS A O 1
ATOM 3265 N N . GLU A 1 422 ? 5.469 -12.478 -0.425 1.00 84.19 422 GLU A N 1
ATOM 3266 C CA . GLU A 1 422 ? 5.702 -12.820 -1.825 1.00 84.19 422 GLU A CA 1
ATOM 3267 C C . GLU A 1 422 ? 4.414 -13.319 -2.496 1.00 84.19 422 GLU A C 1
ATOM 3269 O O . GLU A 1 422 ? 4.193 -13.014 -3.665 1.00 84.19 422 GLU A O 1
ATOM 3274 N N . ALA A 1 423 ? 3.518 -13.998 -1.768 1.00 83.75 423 ALA A N 1
ATOM 3275 C CA . ALA A 1 423 ? 2.188 -14.331 -2.286 1.00 83.75 423 ALA A CA 1
ATOM 3276 C C . ALA A 1 423 ? 1.276 -13.104 -2.418 1.00 83.75 423 ALA A C 1
ATOM 3278 O O . ALA A 1 423 ? 0.582 -12.966 -3.427 1.00 83.75 423 ALA A O 1
ATOM 3279 N N . ASP A 1 424 ? 1.312 -12.187 -1.448 1.00 87.50 424 ASP A N 1
ATOM 3280 C CA . ASP A 1 424 ? 0.571 -10.923 -1.545 1.00 87.50 424 ASP A CA 1
ATOM 3281 C C . ASP A 1 424 ? 1.103 -10.083 -2.735 1.00 87.50 424 ASP A C 1
ATOM 3283 O O . ASP A 1 424 ? 0.327 -9.527 -3.515 1.00 87.50 424 ASP A O 1
ATOM 3287 N N . LEU A 1 425 ? 2.428 -10.069 -2.946 1.00 90.19 425 LEU A N 1
ATOM 3288 C CA . LEU A 1 425 ? 3.076 -9.458 -4.115 1.00 90.19 425 LEU A CA 1
ATOM 3289 C C . LEU A 1 425 ? 2.633 -10.111 -5.431 1.00 90.19 425 LEU A C 1
ATOM 3291 O O . LEU A 1 425 ? 2.265 -9.413 -6.376 1.00 90.19 425 LEU A O 1
ATOM 3295 N N . PHE A 1 426 ? 2.643 -11.444 -5.489 1.00 92.62 426 PHE A N 1
ATOM 3296 C CA . PHE A 1 426 ? 2.176 -12.213 -6.638 1.00 92.62 426 PHE A CA 1
ATOM 3297 C C . PHE A 1 426 ? 0.747 -11.834 -7.032 1.00 92.62 426 PHE A C 1
ATOM 3299 O O . PHE A 1 426 ? 0.478 -11.583 -8.208 1.00 92.62 426 PHE A O 1
ATOM 3306 N N . ALA A 1 427 ? -0.154 -11.739 -6.054 1.00 92.00 427 ALA A N 1
ATOM 3307 C CA . ALA A 1 427 ? -1.549 -11.404 -6.296 1.00 92.00 427 ALA A CA 1
ATOM 3308 C C . ALA A 1 427 ? -1.722 -9.975 -6.845 1.00 92.00 427 ALA A C 1
ATOM 3310 O O . ALA A 1 427 ? -2.508 -9.775 -7.776 1.00 92.00 427 ALA A O 1
ATOM 3311 N N . VAL A 1 428 ? -0.949 -8.996 -6.353 1.00 94.44 428 VAL A N 1
ATOM 3312 C CA . VAL A 1 428 ? -0.933 -7.635 -6.928 1.00 94.44 428 VAL A CA 1
ATOM 3313 C C . VAL A 1 428 ? -0.424 -7.655 -8.367 1.00 94.44 428 VAL A C 1
ATOM 3315 O O . VAL A 1 428 ? -1.047 -7.058 -9.246 1.00 94.44 428 VAL A O 1
ATOM 3318 N N . PHE A 1 429 ? 0.671 -8.368 -8.640 1.00 95.06 429 PHE A N 1
ATOM 3319 C CA . PHE A 1 429 ? 1.209 -8.504 -9.994 1.00 95.06 429 PHE A CA 1
ATOM 3320 C C . PHE A 1 429 ? 0.195 -9.115 -10.955 1.00 95.06 429 PHE A C 1
ATOM 3322 O O . PHE A 1 429 ? -0.044 -8.562 -12.027 1.00 95.06 429 PHE A O 1
ATOM 3329 N N . GLN A 1 430 ? -0.432 -10.220 -10.557 1.00 95.25 430 GLN A N 1
ATOM 3330 C CA . GLN A 1 430 ? -1.491 -10.865 -11.321 1.00 95.25 430 GLN A CA 1
ATOM 3331 C C . GLN A 1 430 ? -2.633 -9.888 -11.610 1.00 95.25 430 GLN A C 1
ATOM 3333 O O . GLN A 1 430 ? -3.010 -9.717 -12.766 1.00 95.25 430 GLN A O 1
ATOM 3338 N N . ARG A 1 431 ? -3.125 -9.166 -10.595 1.00 94.69 431 ARG A N 1
ATOM 3339 C CA . ARG A 1 431 ? -4.189 -8.167 -10.764 1.00 94.69 431 ARG A CA 1
ATOM 3340 C C . ARG A 1 431 ? -3.809 -7.077 -11.767 1.00 94.69 431 ARG A C 1
ATOM 3342 O O . ARG A 1 431 ? -4.630 -6.692 -12.600 1.00 94.69 431 ARG A O 1
ATOM 3349 N N . VAL A 1 432 ? -2.580 -6.572 -11.696 1.00 96.25 432 VAL A N 1
ATOM 3350 C CA . VAL A 1 432 ? -2.083 -5.527 -12.602 1.00 96.25 432 VAL A CA 1
ATOM 33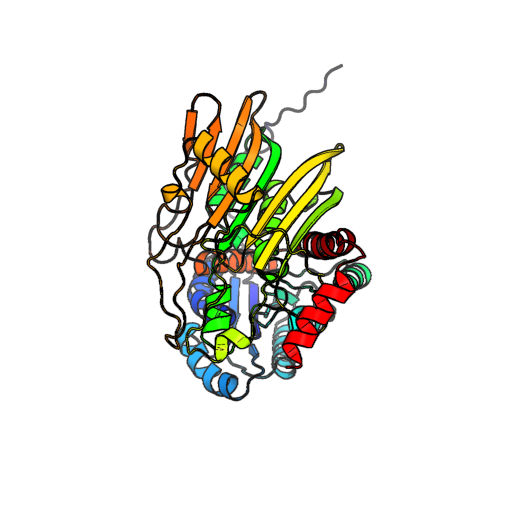51 C C . VAL A 1 432 ? -1.897 -6.068 -14.018 1.00 96.25 432 VAL A C 1
ATOM 3353 O O . VAL A 1 432 ? -2.260 -5.382 -14.971 1.00 96.25 432 VAL A O 1
ATOM 3356 N N . VAL A 1 433 ? -1.396 -7.292 -14.186 1.00 95.44 433 VAL A N 1
ATOM 3357 C CA . VAL A 1 433 ? -1.256 -7.942 -15.499 1.00 95.44 433 VAL A CA 1
ATOM 3358 C C . VAL A 1 433 ? -2.626 -8.184 -16.139 1.00 95.44 433 VAL A C 1
ATOM 3360 O O . VAL A 1 433 ? -2.827 -7.813 -17.296 1.00 95.44 433 VAL A O 1
ATOM 3363 N N . GLU A 1 434 ? -3.597 -8.696 -15.383 1.00 93.94 434 GLU A N 1
ATOM 3364 C CA . GLU A 1 434 ? -4.989 -8.853 -15.825 1.00 93.94 434 GLU A CA 1
ATOM 3365 C C . GLU A 1 434 ? -5.624 -7.508 -16.203 1.00 93.94 434 GLU A C 1
ATOM 3367 O O . GLU A 1 434 ? -6.366 -7.419 -17.184 1.00 93.94 434 GLU A O 1
ATOM 3372 N N . HIS A 1 435 ? -5.315 -6.442 -15.459 1.00 93.44 435 HIS A N 1
ATOM 3373 C CA . HIS A 1 435 ? -5.766 -5.093 -15.788 1.00 93.44 435 HIS A CA 1
ATOM 3374 C C . HIS A 1 435 ? -5.142 -4.562 -17.062 1.00 93.44 435 HIS A C 1
ATOM 3376 O O . HIS A 1 435 ? -5.853 -4.062 -17.936 1.00 93.44 435 HIS A O 1
ATOM 3382 N N . CYS A 1 436 ? -3.829 -4.722 -17.207 1.00 91.69 436 CYS A N 1
ATOM 3383 C CA . CYS A 1 436 ? -3.142 -4.415 -18.447 1.00 91.69 436 CYS A CA 1
ATOM 3384 C C . CYS A 1 436 ? -3.789 -5.193 -19.591 1.00 91.69 436 CYS A C 1
ATOM 3386 O O . CYS A 1 436 ? -3.970 -4.621 -20.657 1.00 91.69 436 CYS A O 1
ATOM 3388 N N . ALA A 1 437 ? -4.223 -6.436 -19.377 1.00 90.44 437 ALA A N 1
ATOM 3389 C CA . ALA A 1 437 ? -4.898 -7.233 -20.391 1.00 90.44 437 ALA A CA 1
ATOM 3390 C C . ALA A 1 437 ? -6.372 -6.846 -20.653 1.00 90.44 437 ALA A C 1
ATOM 3392 O O . ALA A 1 437 ? -6.960 -7.259 -21.653 1.00 90.44 437 ALA A O 1
ATOM 3393 N N . GLY A 1 438 ? -6.975 -6.013 -19.802 1.00 89.44 438 GLY A N 1
ATOM 3394 C CA . GLY A 1 438 ? -8.392 -5.650 -19.881 1.00 89.44 438 GLY A CA 1
ATOM 3395 C C . GLY A 1 438 ? -9.346 -6.735 -19.372 1.00 89.44 438 GLY A C 1
ATOM 3396 O O . GLY A 1 438 ? -10.530 -6.682 -19.686 1.00 89.44 438 GLY A O 1
ATOM 3397 N N . LEU A 1 439 ? -8.849 -7.709 -18.601 1.00 88.88 439 LEU A N 1
ATOM 3398 C CA . LEU A 1 439 ? -9.657 -8.788 -18.024 1.00 88.88 439 LEU A CA 1
ATOM 3399 C C . LEU A 1 439 ? -10.274 -8.406 -16.673 1.00 88.88 439 LEU A C 1
ATOM 3401 O O . LEU A 1 439 ? -11.366 -8.864 -16.343 1.00 88.88 439 LEU A O 1
ATOM 3405 N N . ARG A 1 440 ? -9.589 -7.575 -15.875 1.00 90.00 440 ARG A N 1
ATOM 3406 C CA . ARG A 1 440 ? -10.043 -7.187 -14.529 1.00 90.00 440 ARG A CA 1
ATOM 3407 C C . ARG A 1 440 ? -9.567 -5.792 -14.125 1.00 90.00 440 ARG A C 1
ATOM 3409 O O . ARG A 1 440 ? -8.571 -5.291 -14.625 1.00 90.00 440 ARG A O 1
ATOM 3416 N N . THR A 1 441 ? -10.259 -5.124 -13.206 1.00 89.25 441 THR A N 1
ATOM 3417 C CA . THR A 1 441 ? -9.806 -3.839 -12.652 1.00 89.25 441 THR A CA 1
ATOM 3418 C C . THR A 1 441 ? -8.842 -4.033 -11.480 1.00 89.25 441 THR A C 1
ATOM 3420 O O . THR A 1 441 ? -9.077 -4.863 -10.607 1.00 89.25 441 THR A O 1
ATOM 3423 N N . ALA A 1 442 ? -7.775 -3.231 -11.432 1.00 93.06 442 ALA A N 1
ATOM 3424 C CA . ALA A 1 442 ? -6.833 -3.166 -10.312 1.00 93.06 442 ALA A CA 1
ATOM 3425 C C . ALA A 1 442 ? -7.116 -1.932 -9.428 1.00 93.06 442 ALA A C 1
ATOM 3427 O O . ALA A 1 442 ? -6.218 -1.159 -9.114 1.00 93.06 442 ALA A O 1
ATOM 3428 N N . GLU A 1 443 ? -8.391 -1.697 -9.091 1.00 93.69 443 GLU A N 1
ATOM 3429 C CA . GLU A 1 443 ? -8.882 -0.427 -8.521 1.00 93.69 443 GLU A CA 1
ATOM 3430 C C . GLU A 1 443 ? -8.119 0.020 -7.264 1.00 93.69 443 GLU A C 1
ATOM 3432 O O . GLU A 1 443 ? -7.714 1.178 -7.180 1.00 93.69 443 GLU A O 1
ATOM 3437 N N . ASN A 1 444 ? -7.851 -0.908 -6.341 1.00 94.38 444 ASN A N 1
ATOM 3438 C CA . ASN A 1 444 ? -7.214 -0.621 -5.050 1.00 94.38 444 ASN A CA 1
ATOM 3439 C C . ASN A 1 444 ? -5.727 -0.245 -5.150 1.00 94.38 444 ASN A C 1
ATOM 3441 O O . ASN A 1 444 ? -5.167 0.294 -4.200 1.00 94.38 444 ASN A O 1
ATOM 3445 N N . VAL A 1 445 ? -5.096 -0.504 -6.297 1.00 96.19 445 VAL A N 1
ATOM 3446 C CA . VAL A 1 445 ? -3.682 -0.195 -6.554 1.00 96.19 445 VAL A CA 1
ATOM 3447 C C . VAL A 1 445 ? -3.493 0.800 -7.697 1.00 96.19 445 VAL A C 1
ATOM 3449 O O . VAL A 1 445 ? -2.379 1.250 -7.924 1.00 96.19 445 VAL A O 1
ATOM 3452 N N . ALA A 1 446 ? -4.554 1.169 -8.421 1.00 95.44 446 ALA A N 1
ATOM 3453 C CA . ALA A 1 446 ? -4.502 2.071 -9.574 1.00 95.44 446 ALA A CA 1
ATOM 3454 C C . ALA A 1 446 ? -4.336 3.548 -9.182 1.00 95.44 446 ALA A C 1
ATOM 3456 O O . ALA A 1 446 ? -4.369 3.903 -8.003 1.00 95.44 446 ALA A O 1
ATOM 3457 N N . THR A 1 447 ? -4.194 4.417 -10.190 1.00 94.50 447 THR A N 1
ATOM 3458 C CA . THR A 1 447 ? -3.927 5.860 -10.064 1.00 94.50 447 THR A CA 1
ATOM 3459 C C . THR A 1 447 ? -4.749 6.537 -8.968 1.00 94.50 447 THR A C 1
ATOM 3461 O O . THR A 1 447 ? -4.175 7.192 -8.107 1.00 94.50 447 THR A O 1
ATOM 3464 N N . GLY A 1 448 ? -6.077 6.370 -8.963 1.00 94.75 448 GLY A N 1
ATOM 3465 C CA . GLY A 1 448 ? -6.952 7.043 -7.995 1.00 94.75 448 GLY A CA 1
ATOM 3466 C C . GLY A 1 448 ? -6.656 6.654 -6.544 1.00 94.75 448 GLY A C 1
ATOM 3467 O O . GLY A 1 448 ? -6.440 7.526 -5.704 1.00 94.75 448 GLY A O 1
ATOM 3468 N N . ALA A 1 449 ? -6.576 5.350 -6.265 1.00 96.31 449 ALA A N 1
ATOM 3469 C CA . ALA A 1 449 ? -6.237 4.840 -4.938 1.00 96.31 449 ALA A CA 1
ATOM 3470 C C . ALA A 1 449 ? -4.806 5.226 -4.540 1.00 96.31 449 ALA A C 1
ATOM 3472 O O . ALA A 1 449 ? -4.582 5.735 -3.444 1.00 96.31 449 ALA A O 1
ATOM 3473 N N . SER A 1 450 ? -3.856 5.067 -5.464 1.00 96.56 450 SER A N 1
ATOM 3474 C CA . SER A 1 450 ? -2.451 5.425 -5.267 1.00 96.56 450 SER A CA 1
ATOM 3475 C C . SER A 1 450 ? -2.300 6.894 -4.884 1.00 96.56 450 SER A C 1
ATOM 3477 O O . SER A 1 450 ? -1.690 7.200 -3.865 1.00 96.56 450 SER A O 1
ATOM 3479 N N . LEU A 1 451 ? -2.882 7.817 -5.648 1.00 96.94 451 LEU A N 1
ATOM 3480 C CA . LEU A 1 451 ? -2.814 9.246 -5.345 1.00 96.94 451 LEU A CA 1
ATOM 3481 C C . LEU A 1 451 ? -3.446 9.566 -3.989 1.00 96.94 451 LEU A C 1
ATOM 3483 O O . LEU A 1 451 ? -2.861 10.318 -3.214 1.00 96.94 451 LEU A O 1
ATOM 3487 N N . LEU A 1 452 ? -4.602 8.976 -3.673 1.00 97.50 452 LEU A N 1
ATOM 3488 C CA . LEU A 1 452 ? -5.297 9.232 -2.415 1.00 97.50 452 LEU A CA 1
ATOM 3489 C C . LEU A 1 452 ? -4.499 8.750 -1.193 1.00 97.50 452 LEU A C 1
ATOM 3491 O O . LEU A 1 452 ? -4.376 9.501 -0.226 1.00 97.50 452 LEU A O 1
ATOM 3495 N N . VAL A 1 453 ? -3.888 7.559 -1.261 1.00 97.81 453 VAL A N 1
ATOM 3496 C CA . VAL A 1 453 ? -2.971 7.054 -0.221 1.00 97.81 453 VAL A CA 1
ATOM 3497 C C . VAL A 1 453 ? -1.854 8.064 0.045 1.00 97.81 453 VAL A C 1
ATOM 3499 O O . VAL A 1 453 ? -1.644 8.469 1.188 1.00 97.81 453 VAL A O 1
ATOM 3502 N N . HIS A 1 454 ? -1.160 8.512 -1.003 1.00 96.12 454 HIS A N 1
ATOM 3503 C CA . HIS A 1 454 ? -0.015 9.409 -0.843 1.00 96.12 454 HIS A CA 1
ATOM 3504 C C . HIS A 1 454 ? -0.430 10.805 -0.377 1.00 96.12 454 HIS A C 1
ATOM 3506 O O . HIS A 1 454 ? 0.242 11.387 0.469 1.00 96.12 454 HIS A O 1
ATOM 3512 N N . LYS A 1 455 ? -1.563 11.325 -0.859 1.00 96.88 455 LYS A N 1
ATOM 3513 C CA . LYS A 1 455 ? -2.126 12.599 -0.398 1.00 96.88 455 LYS A CA 1
ATOM 3514 C C . LYS A 1 455 ? -2.424 12.589 1.097 1.00 96.88 455 LYS A C 1
ATOM 3516 O O . LYS A 1 455 ? -2.034 13.518 1.797 1.00 96.88 455 LYS A O 1
ATOM 3521 N N . ILE A 1 456 ? -3.079 11.540 1.597 1.00 97.44 456 ILE A N 1
ATOM 3522 C CA . ILE A 1 456 ? -3.390 11.421 3.026 1.00 97.44 456 ILE A CA 1
ATOM 3523 C C . ILE A 1 456 ? -2.099 11.264 3.840 1.00 97.44 456 ILE A C 1
ATOM 3525 O O . ILE A 1 456 ? -1.935 11.943 4.852 1.00 97.44 456 ILE A O 1
ATOM 3529 N N . MET A 1 457 ? -1.163 10.427 3.381 1.00 93.56 457 MET A N 1
ATOM 3530 C CA . MET A 1 457 ? 0.144 10.234 4.022 1.00 93.56 457 MET A CA 1
ATOM 3531 C C . MET A 1 457 ? 0.923 11.554 4.150 1.00 93.56 457 MET A C 1
ATOM 3533 O O . MET A 1 457 ? 1.382 11.901 5.237 1.00 93.56 457 MET A O 1
ATOM 3537 N N . LEU A 1 458 ? 1.045 12.320 3.062 1.00 88.69 458 LEU A N 1
ATOM 3538 C CA . LEU A 1 458 ? 1.737 13.612 3.064 1.00 88.69 458 LEU A CA 1
ATOM 3539 C C . LEU A 1 458 ? 0.955 14.677 3.843 1.00 88.69 458 LEU A C 1
ATOM 3541 O O . LEU A 1 458 ? 1.553 15.491 4.543 1.00 88.69 458 LEU A O 1
ATOM 3545 N N . GLY A 1 459 ? -0.378 14.635 3.807 1.00 89.38 459 GLY A N 1
ATOM 3546 C CA . GLY A 1 459 ? -1.231 15.447 4.671 1.00 89.38 459 GLY A CA 1
ATOM 3547 C C . GLY A 1 459 ? -0.982 15.175 6.156 1.00 89.38 459 GLY A C 1
ATOM 3548 O O . GLY A 1 459 ? -0.967 16.112 6.951 1.00 89.38 459 GLY A O 1
ATOM 3549 N N . ALA A 1 460 ? -0.719 13.922 6.537 1.00 87.19 460 ALA A N 1
ATOM 3550 C CA . ALA A 1 460 ? -0.368 13.565 7.908 1.00 87.19 460 ALA A CA 1
ATOM 3551 C C . ALA A 1 460 ? 1.014 14.089 8.305 1.00 87.19 460 ALA A C 1
ATOM 3553 O O . ALA A 1 460 ? 1.170 14.600 9.413 1.00 87.19 460 ALA A O 1
ATOM 3554 N N . LEU A 1 461 ? 1.985 14.056 7.388 1.00 82.38 461 LEU A N 1
ATOM 3555 C CA . LEU A 1 461 ? 3.297 14.671 7.597 1.00 82.38 461 LEU A CA 1
ATOM 3556 C C . LEU A 1 461 ? 3.182 16.186 7.833 1.00 82.38 461 LEU A C 1
ATOM 3558 O O . LEU A 1 461 ? 3.737 16.710 8.800 1.00 82.38 461 LEU A O 1
ATOM 3562 N N . LEU A 1 462 ? 2.422 16.884 6.982 1.00 80.81 462 LEU A N 1
ATOM 3563 C CA . LEU A 1 462 ? 2.159 18.318 7.130 1.00 80.81 462 LEU A CA 1
ATOM 3564 C C . LEU A 1 462 ? 1.432 18.614 8.443 1.00 80.81 462 LEU A C 1
ATOM 3566 O O . LEU A 1 462 ? 1.820 19.526 9.172 1.00 80.81 462 LEU A O 1
ATOM 3570 N N . LYS A 1 463 ? 0.425 17.807 8.793 1.00 81.50 463 LYS A N 1
ATOM 3571 C CA . LYS A 1 463 ? -0.337 18.000 10.027 1.00 81.50 463 LYS A CA 1
ATOM 3572 C C . LYS A 1 463 ? 0.519 17.812 11.273 1.00 81.50 463 LYS A C 1
ATOM 3574 O O . LYS A 1 463 ? 0.394 18.590 12.217 1.00 81.50 463 LYS A O 1
ATOM 3579 N N . ALA A 1 464 ? 1.405 16.818 11.259 1.00 77.69 464 ALA A N 1
ATOM 3580 C CA . ALA A 1 464 ? 2.350 16.593 12.342 1.00 77.69 464 ALA A CA 1
ATOM 3581 C C . ALA A 1 464 ? 3.274 17.802 12.506 1.00 77.69 464 ALA A C 1
ATOM 3583 O O . ALA A 1 464 ? 3.528 18.210 13.632 1.00 77.69 464 ALA A O 1
ATOM 3584 N N . HIS A 1 465 ? 3.712 18.414 11.398 1.00 71.12 465 HIS A N 1
ATOM 3585 C CA . HIS A 1 465 ? 4.519 19.632 11.423 1.00 71.12 465 HIS A CA 1
ATOM 3586 C C . HIS A 1 465 ? 3.764 20.843 12.003 1.00 71.12 465 HIS A C 1
ATOM 3588 O O . HIS A 1 465 ? 4.312 21.576 12.823 1.00 71.12 465 HIS A O 1
ATOM 3594 N N . GLU A 1 466 ? 2.501 21.050 11.622 1.00 71.81 466 GLU A N 1
ATOM 3595 C CA . GLU A 1 466 ? 1.662 22.139 12.152 1.00 71.81 466 GLU A CA 1
ATOM 3596 C C . GLU A 1 466 ? 1.424 22.039 13.663 1.00 71.81 466 GLU A C 1
ATOM 3598 O O . GLU A 1 466 ? 1.315 23.055 14.346 1.00 71.81 466 GLU A O 1
ATOM 3603 N N . GLN A 1 467 ? 1.297 20.816 14.182 1.00 66.88 467 GLN A N 1
ATOM 3604 C CA . GLN A 1 467 ? 0.975 20.554 15.588 1.00 66.88 467 GLN A CA 1
ATOM 3605 C C . GLN A 1 467 ? 2.203 20.597 16.509 1.00 66.88 467 GLN A C 1
ATOM 3607 O O . GLN A 1 467 ? 2.083 20.341 17.708 1.00 66.88 467 GLN A O 1
ATOM 3612 N N . LEU A 1 468 ? 3.375 20.949 15.977 1.00 61.03 468 LEU A N 1
ATOM 3613 C CA . LEU A 1 468 ? 4.582 21.139 16.772 1.00 61.03 468 LEU A CA 1
ATOM 3614 C C . LEU A 1 468 ? 4.496 22.427 17.604 1.00 61.03 468 LEU A C 1
ATOM 3616 O O . LEU A 1 468 ? 4.172 23.489 17.064 1.00 61.03 468 LEU A O 1
ATOM 3620 N N . PRO A 1 469 ? 4.870 22.391 18.894 1.00 53.53 469 PRO A N 1
ATOM 3621 C CA . PRO A 1 469 ? 5.051 23.605 19.678 1.00 53.53 469 PRO A CA 1
ATOM 3622 C C . PRO A 1 469 ? 6.114 24.512 19.036 1.00 53.53 469 PRO A C 1
ATOM 3624 O O . PRO A 1 469 ? 7.227 24.074 18.736 1.00 53.53 469 PRO A O 1
ATOM 3627 N N . ALA A 1 470 ? 5.804 25.803 18.876 1.00 48.97 470 ALA A N 1
ATOM 3628 C CA . ALA A 1 470 ? 6.716 26.799 18.295 1.00 48.97 470 ALA A CA 1
ATOM 3629 C C . ALA A 1 470 ? 8.047 26.958 19.070 1.00 48.97 470 ALA A C 1
ATOM 3631 O O . ALA A 1 470 ? 9.007 27.518 18.547 1.00 48.97 470 ALA A O 1
ATOM 3632 N N . THR A 1 471 ? 8.118 26.463 20.308 1.00 44.38 471 THR A N 1
ATOM 3633 C CA . THR A 1 471 ? 9.265 26.583 21.218 1.00 44.38 471 THR A CA 1
ATOM 3634 C C . THR A 1 471 ? 10.306 25.463 21.103 1.00 44.38 471 THR A C 1
ATOM 3636 O O . THR A 1 471 ? 11.414 25.646 21.599 1.00 44.38 471 THR A O 1
ATOM 3639 N N . ASP A 1 472 ? 10.012 24.346 20.425 1.00 46.44 472 ASP A N 1
ATOM 3640 C CA . ASP A 1 472 ? 10.906 23.169 20.388 1.00 46.44 472 ASP A CA 1
ATOM 3641 C C . ASP A 1 472 ? 11.703 23.001 19.092 1.00 46.44 472 ASP A C 1
ATOM 3643 O O . ASP A 1 472 ? 12.667 22.235 19.055 1.00 46.44 472 ASP A O 1
ATOM 3647 N N . GLN A 1 473 ? 11.369 23.738 18.030 1.00 44.38 473 GLN A N 1
ATOM 3648 C CA . GLN A 1 473 ? 12.071 23.574 16.754 1.00 44.38 473 GLN A CA 1
ATOM 3649 C C . GLN A 1 473 ? 13.546 23.970 16.852 1.00 44.38 473 GLN A C 1
ATOM 3651 O O . GLN A 1 473 ? 14.393 23.308 16.267 1.00 44.38 473 GLN A O 1
ATOM 3656 N N . ASP A 1 474 ? 13.869 25.006 17.626 1.00 42.41 474 ASP A N 1
ATOM 3657 C CA . ASP A 1 474 ? 15.243 25.476 17.772 1.00 42.41 474 ASP A CA 1
ATOM 3658 C C . ASP A 1 474 ? 16.010 24.729 18.864 1.00 42.41 474 ASP A C 1
ATOM 3660 O O . ASP A 1 474 ? 17.191 24.459 18.693 1.00 42.41 474 ASP A O 1
ATOM 3664 N N . ALA A 1 475 ? 15.371 24.363 19.976 1.00 42.34 475 ALA A N 1
ATOM 3665 C CA . ALA A 1 475 ? 16.048 23.684 21.079 1.00 42.34 475 ALA A CA 1
ATOM 3666 C C . ALA A 1 475 ? 16.311 22.204 20.773 1.00 42.34 475 ALA A C 1
ATOM 3668 O O . ALA A 1 475 ? 17.426 21.744 21.000 1.00 42.34 475 ALA A O 1
ATOM 3669 N N . ALA A 1 476 ? 15.349 21.475 20.195 1.00 43.94 476 ALA A N 1
ATOM 3670 C CA . ALA A 1 476 ? 15.533 20.070 19.829 1.00 43.94 476 ALA A CA 1
ATOM 3671 C C . ALA A 1 476 ? 16.467 19.910 18.620 1.00 43.94 476 ALA A C 1
ATOM 3673 O O . ALA A 1 476 ? 17.304 19.005 18.596 1.00 43.94 476 ALA A O 1
ATOM 3674 N N . TYR A 1 477 ? 16.393 20.824 17.644 1.00 41.38 477 TYR A N 1
ATOM 3675 C CA . TYR A 1 477 ? 17.297 20.827 16.493 1.00 41.38 477 TYR A CA 1
ATOM 3676 C C . TYR A 1 477 ? 18.702 21.304 16.877 1.00 41.38 477 TYR A C 1
ATOM 3678 O O . TYR A 1 477 ? 19.673 20.699 16.437 1.00 41.38 477 TYR A O 1
ATOM 3686 N N . ARG A 1 478 ? 18.853 22.307 17.762 1.00 37.25 478 ARG A N 1
ATOM 3687 C CA . ARG A 1 478 ? 20.166 22.664 18.335 1.00 37.25 478 ARG A CA 1
ATOM 3688 C C . ARG A 1 478 ? 20.697 21.578 19.259 1.00 37.25 478 ARG A C 1
ATOM 3690 O O . ARG A 1 478 ? 21.887 21.337 19.211 1.00 37.25 478 ARG A O 1
ATOM 3697 N N . ALA A 1 479 ? 19.879 20.896 20.058 1.00 38.31 479 ALA A N 1
ATOM 3698 C CA . ALA A 1 479 ? 20.332 19.770 20.877 1.00 38.31 479 ALA A CA 1
ATOM 3699 C C . ALA A 1 479 ? 20.805 18.605 19.997 1.00 38.31 479 ALA A C 1
ATOM 3701 O O . ALA A 1 479 ? 21.874 18.058 20.246 1.00 38.31 479 ALA A O 1
ATOM 3702 N N . SER A 1 480 ? 20.074 18.301 18.919 1.00 37.88 480 SER A N 1
ATOM 3703 C CA . SER A 1 480 ? 20.466 17.287 17.933 1.00 37.88 480 SER A CA 1
ATOM 3704 C C . SER A 1 480 ? 21.721 17.699 17.157 1.00 37.88 480 SER A C 1
ATOM 3706 O O . SER A 1 480 ? 22.612 16.882 16.983 1.00 37.88 480 SER A O 1
ATOM 3708 N N . ALA A 1 481 ? 21.845 18.969 16.752 1.00 31.73 481 ALA A N 1
ATOM 3709 C CA . ALA A 1 481 ? 23.011 19.498 16.038 1.00 31.73 481 ALA A CA 1
ATOM 3710 C C . ALA A 1 481 ? 24.246 19.701 16.939 1.00 31.73 481 ALA A C 1
ATOM 3712 O O . ALA A 1 481 ? 25.366 19.528 16.476 1.00 31.73 481 ALA A O 1
ATOM 3713 N N . VAL A 1 482 ? 24.070 20.036 18.223 1.00 31.28 482 VAL A N 1
ATOM 3714 C CA . VAL A 1 482 ? 25.146 20.140 19.229 1.00 31.28 482 VAL A CA 1
ATOM 3715 C C . VAL A 1 482 ? 25.616 18.754 19.668 1.00 31.28 482 VAL A C 1
ATOM 3717 O O . VAL A 1 482 ? 26.803 18.595 19.937 1.00 31.28 482 VAL A O 1
ATOM 3720 N N . ALA A 1 483 ? 24.728 17.756 19.691 1.00 33.16 483 ALA A N 1
ATOM 3721 C CA . ALA A 1 483 ? 25.099 16.349 19.832 1.00 33.16 483 ALA A CA 1
ATOM 3722 C C . ALA A 1 483 ? 25.800 15.788 18.579 1.00 33.16 483 ALA A C 1
ATOM 3724 O O . ALA A 1 483 ? 26.519 14.813 18.702 1.00 33.16 483 ALA A O 1
ATOM 3725 N N . TYR A 1 484 ? 25.616 16.411 17.407 1.00 30.55 484 TYR A N 1
ATOM 3726 C CA . TYR A 1 484 ? 26.288 16.066 16.141 1.00 30.55 484 TYR A CA 1
ATOM 3727 C C . TYR A 1 484 ? 27.629 16.798 15.933 1.00 30.55 484 TYR A C 1
ATOM 3729 O O . TYR A 1 484 ? 28.383 16.480 15.015 1.00 30.55 484 TYR A O 1
ATOM 3737 N N . ALA A 1 485 ? 27.890 17.849 16.719 1.00 27.44 485 ALA A N 1
ATOM 3738 C CA . ALA A 1 485 ? 29.067 18.715 16.601 1.00 27.44 485 ALA A CA 1
ATOM 3739 C C . ALA A 1 485 ? 30.111 18.492 17.715 1.00 27.44 485 ALA A C 1
ATOM 3741 O O . ALA A 1 485 ? 31.125 19.193 17.748 1.00 27.44 485 ALA A O 1
ATOM 3742 N N . LYS A 1 486 ? 29.865 17.552 18.631 1.00 26.81 486 LYS A N 1
ATOM 3743 C CA . LYS A 1 486 ? 30.785 17.086 19.678 1.00 26.81 486 LYS A CA 1
ATOM 3744 C C . LYS A 1 486 ? 31.049 15.606 19.480 1.00 26.81 486 LYS A C 1
ATOM 3746 O O . LYS A 1 486 ? 32.180 15.175 19.810 1.00 26.81 486 LYS A O 1
#

Radius of gyration: 23.68 Å; Cα contacts (8 Å, |Δi|>4): 911; chains: 1; bounding box: 80×53×64 Å

Foldseek 3Di:
DDDDDDPPPDDDDPDDDDPDPPAQFEEEEEEEQLLDPVNVLCLQCQCVLQVVVVVVSYHYHHAEYADDDPVSQVCVQVSSCVRNVHGHPYGYHPVVSVVSVVVVLVVPPPRAAYEYEYEDALVCLLVSCVVFQVPQPSLRYEYEYEFPSDDDPVSLVCCCVPRVPGKYFYQLLLCLFLLLVLLLVVLVVFPWDFAEKEWEWAWQVQVLCVVAPPDDGRQAAQLRPPQLNVLLSVCSSQPLVQQPDKAWPAKAFAFQDQFPVCVVPLQRDRPPLPPDPPPDPGAADDDDDDDTHTQKMKTWMWGQGPPRRTYIYIYITGNRADNCPPSSVVVVVVCVVLVHDCVLFKDWDDWDAHNVRNDTGITITGTKMWTWTDRPNFTWIWIFRRQQDDPNSTWIWIGGDPDIDTSDDPPVDPDDDNRHSSNSSSSLVSQVSCVSVVNHDSRSTMDSNSSVSVVVSVSSSVNNNVPDDPPVNCVVVCVSVVSVVD

Sequence (486 aa):
MHSCYSPADVMCNFASLPSAMEATQEIGLIIVGAAGYRGHSALEILPKLRAEERAKGIHLRLVSLAEANENSRAALPSQAAALAGSPCPVVGMLSEAIPVALQWLADGQTRRKLLVYDATPAAHHYLHLMTVLPYTARGHIFYLGEKPLFTDQGQIDFIERNFARQTFFCELIETENPAFRAASEFLLSEPFQIERMTFWRASCMGVLLAAGDGRAGAEGGALLDKAPHDLSVSLGLVGPRFVERWSVTQARTHLLALHEDAFRLGKRNFLSVAGTSLSDTHCPARIPQHQPADALASFEVHLTLGGNLVVPVSYIASWVGMQNTPPELTLSSKLASLGLAPAEWQNHEAPQLSSNRQYRYQNQEVRIALIEGLLGNRQVQVVLNLLAKFAGHRFVHLIGEDRRREILFEEKDACDYHDSKEADLFAVFQRVVEHCAGLRTAENVATGASLLVHKIMLGALLKAHEQLPATDQDAAYRASAVAYAK

Solvent-accessible surface area (backbone atoms only — not comparable to full-atom values): 26670 Å² total; per-residue (Å²): 135,90,80,86,84,75,95,75,87,81,76,86,86,89,84,79,86,73,92,64,84,71,79,69,36,41,36,34,32,32,36,29,28,35,83,36,77,58,20,41,53,56,33,55,48,38,47,60,50,34,55,58,37,42,77,73,44,30,48,65,39,71,51,26,32,14,33,84,52,65,73,55,44,70,53,40,55,62,51,40,24,68,44,37,73,45,71,53,83,37,77,36,38,60,87,53,29,51,59,52,49,53,48,57,44,65,77,51,53,99,60,36,33,36,39,39,38,36,36,54,64,49,91,47,38,48,62,54,49,63,71,47,55,84,60,17,76,75,79,36,34,39,42,37,29,42,68,38,47,62,94,50,70,68,59,52,55,48,42,56,72,76,43,70,84,48,63,36,33,37,59,49,36,53,67,49,27,67,33,49,46,48,51,39,51,48,50,70,75,42,70,50,45,75,52,34,38,40,36,38,37,23,27,27,64,48,49,49,43,50,70,39,68,83,44,80,51,66,78,52,18,9,50,46,64,45,39,51,44,57,44,34,40,57,36,49,64,69,37,52,91,44,53,77,47,72,47,63,80,45,27,48,52,34,60,55,81,85,67,65,80,40,64,81,71,82,51,55,67,73,81,65,60,75,86,57,84,83,75,82,66,73,54,77,75,65,87,66,102,82,53,77,32,32,31,31,27,38,37,32,33,38,40,26,30,76,94,74,44,65,31,44,34,38,42,38,21,23,24,67,16,78,66,76,4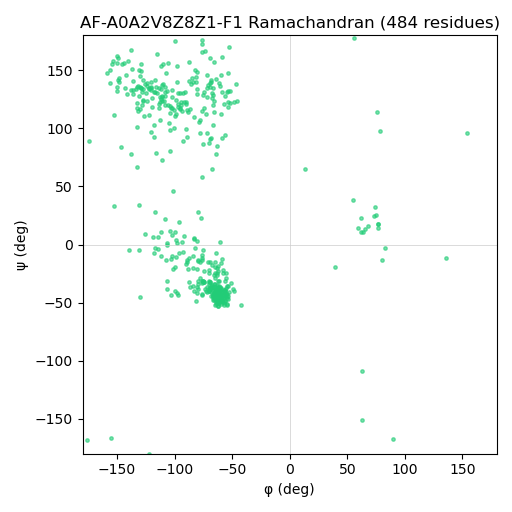4,72,70,54,46,52,52,51,53,50,42,44,75,71,71,46,56,65,80,66,61,42,46,75,49,74,72,42,65,37,85,71,64,64,36,79,46,60,45,30,36,36,32,40,37,42,36,33,29,26,55,70,93,40,68,33,35,41,38,34,25,69,46,58,75,48,89,81,39,47,39,28,36,43,34,42,94,91,48,79,43,76,59,84,68,87,73,87,61,97,70,94,47,84,41,37,68,65,40,18,43,45,47,45,50,50,38,46,52,34,30,75,70,69,77,43,82,40,62,68,26,22,42,72,30,37,51,50,34,45,50,53,54,51,44,34,54,52,37,26,41,70,69,50,65,90,78,42,57,62,54,55,50,45,50,54,49,52,62,70,72,109